Protein 3VAY (pdb70)

Organism: Pseudomonas syringae pv. tomato (strain ATCC BAA-871 / DC3000) (NCBI:txid223283)

Nearest PDB structures (foldseek):
  3vay-assembly1_B  TM=1.003E+00  e=5.900E-43  Pseudomonas syringae pv. tomato str. DC3000
  3qnm-assembly1_A  TM=7.012E-01  e=3.870E-14  Bacteroides thetaiotaomicron
  1x42-assembly1_A  TM=7.140E-01  e=3.852E-13  Pyrococcus horikoshii OT3
  3u26-assembly1_A  TM=7.012E-01  e=2.565E-12  Pyrococcus horikoshii
  2om6-assembly1_B  TM=6.798E-01  e=8.130E-13  Pyrococcus horikoshii OT3

Foldseek 3Di:
DAAEEEEEPDPQFFDQPPLLVQLVVQLVVVCVPPPVLLPDDDPVQLVVLLVVVCVVPVLCLLAVLVSQLVSQLCSSVVSPDDNVVSNVSSVVSSVSSLVSSQPTDGPPLPPVLLVVCLVRHAYEYFYSDDHDCVPPPNVVSHPYYDYSNVVSHAPLAQVSVVVVCVSSVHQQCNYEYEYADCGRFQVSSVVNVHQYEHACLPPDDDDDPDDRLYYDNGSNCVVVSVVVSD/DAAEEEEEDDPFFFPQPVLLVQLVVQLVVCCVPVVVLLPDDDPVQLVVLLVVVCVVPVLCLLAVLVSQLVSQLVSSVVSPDDNVVSNVSSVVSSVSSLVRSQPTDGPPLPPVQLVVPLVGHAYEYFYSDDHDLVSPPGPVSHPYYHYSNVVSHAPLALVSVVVVCVSSVHQQDNYEYEEADCGRFQVSSVVNPHQYEHACLVPDDDDDPDDRLYYDNGSNCVVVSVVVVD

B-factor: mean 29.89, std 11.87, range [9.06, 69.1]

Sequence (460 aa):
MIKLVTFDLDDTLWDTAPAIVGAEAALRDWLAEQAPKLGPVPVEHLWEIRSRLLDEDPSFKHRISALRRRVLFHALEDAGYDSDEAQQLADESFEVFLHGRHQVQIFPEVQPTLEILAKTFTLGVITNGNADVRRLGLADYFAFALCAEDLGIGKPDPAPFLEALRRAKVDASAAVHVGDHPSDDIAGAQQAGMRAIWYNPQGKAWDADRLPDAEIHNLSQLPEVLARWAMIKLVTFDLDDTLWDTAPAIVGAEAALRDWLAEQAPKLGPVPVEHLWEIRSRLLDEDPSFKHRISALRRRVLFHALEDAGYDSDEAQQLADESFEVFLHGRHQVQIFPEVQPTLEILAKTFTLGVITNGNADVRRLGLADYFAFALCAEDLGIGKPDPAPFLEALRRAKVDASAAVHVGDHPSDDIAGAQQAGMRAIWYNPQGKAWDADRLPDAEIHNLSQLPEVLARWA

InterPro domains:
  IPR006439 HAD hydrolase, subfamily IA [PR00413] (2-13)
  IPR006439 HAD hydrolase, subfamily IA [PR00413] (142-158)
  IPR006439 HAD hydrolase, subfamily IA [PR00413] (188-201)
  IPR006439 HAD hydrolase, subfamily IA [TIGR01509] (83-199)
  IPR006439 HAD hydrolase, subfamily IA [TIGR01549] (90-193)
  IPR023214 HAD superfamily [G3DSA:3.40.50.1000] (5-221)
  IPR036412 HAD-like superfamily [SSF56784] (1-226)
  IPR051400 HAD-like hydrolase superfamily enzymes [PTHR46470] (2-229)

Secondary structure (DSSP, 8-state):
---EEEE--BTTTB-SHHHHHHHHHHHHHHHHHH-TTT-S--HHHHHHHHHHHHHH-GGGGG-HHHHHHHHHHHHHHTTT--HHHHHHHHHHHHHHHHHHHT---B-TTHHHHHHHHHTTSEEEEEESS---GGGSTTGGG-SEEEEHHHHT--TTSHHHHHHHHHHHT--GGGEEEEES-IIIIIIHHHHTT-EEEEE-TT-PPP-SSSPPSEEESSGGGHHHHHHTT-/---EEEE--BTTTB-SHHHHHHHHHHHHHHHHHH-TTT-S--HHHHHHHHHHHHHH-GGGGG-HHHHHHHHHHHHHHTTT--HHHHHHHHHHHHHHHHHHHT---B-TTHHHHHHHHHTTSEEEEEESS---GGGTTTGGG-SEEEEHHHHT--TTSHHHHHHHHHHHT--GGGEEEEES-IIIIIIHHHHTT-EEEEE-TT-PPP-SSSPPSEEESSGGGHHHHHHTT-

Structure (mmCIF, N/CA/C/O backbone):
data_3VAY
#
_entry.id   3VAY
#
_cell.length_a   44.325
_cell.length_b   92.274
_cell.length_c   70.191
_cell.angle_alpha   90.00
_cell.angle_beta   108.13
_cell.angle_gamma   90.00
#
_symmetry.space_group_name_H-M   'P 1 21 1'
#
loop_
_entity.id
_entity.type
_entity.pdbx_description
1 polymer 'HAD-superfamily hydrolase'
2 non-polymer 'MAGNESIUM ION'
3 non-polymer 'IODIDE ION'
4 water water
#
loop_
_atom_site.group_PDB
_atom_site.id
_atom_site.type_symbol
_atom_site.label_atom_id
_atom_site.label_alt_id
_atom_site.label_comp_id
_atom_site.label_asym_id
_atom_site.label_entity_id
_atom_site.label_seq_id
_atom_site.pdbx_PDB_ins_code
_atom_site.Cartn_x
_atom_site.Cartn_y
_atom_site.Cartn_z
_atom_site.occupancy
_atom_site.B_iso_or_equiv
_atom_site.auth_seq_id
_atom_site.auth_comp_id
_atom_site.auth_asym_id
_atom_site.auth_atom_id
_atom_site.pdbx_PDB_model_num
ATOM 1 N N . MET A 1 1 ? 27.718 38.721 -10.300 1.00 38.49 1 MET A N 1
ATOM 2 C CA . MET A 1 1 ? 29.162 38.724 -10.527 1.00 32.56 1 MET A CA 1
ATOM 3 C C . MET A 1 1 ? 29.945 39.161 -9.290 1.00 23.09 1 MET A C 1
ATOM 4 O O . MET A 1 1 ? 29.410 39.829 -8.421 1.00 25.32 1 MET A O 1
ATOM 9 N N . ILE A 1 2 ? 31.218 38.782 -9.216 1.00 19.59 2 ILE A N 1
ATOM 10 C CA . ILE A 1 2 ? 31.926 38.851 -7.943 1.00 22.84 2 ILE A CA 1
ATOM 11 C C . ILE A 1 2 ? 32.563 40.198 -7.659 1.00 17.37 2 ILE A C 1
ATOM 12 O O . ILE A 1 2 ? 33.449 40.632 -8.382 1.00 19.96 2 ILE A O 1
ATOM 17 N N . LYS A 1 3 ? 32.114 40.838 -6.588 1.00 19.85 3 LYS A N 1
ATOM 18 C CA . LYS A 1 3 ? 32.606 42.160 -6.229 1.00 20.88 3 LYS A CA 1
ATOM 19 C C . LYS A 1 3 ? 33.474 42.162 -4.969 1.00 19.39 3 LYS A C 1
ATOM 20 O O . LYS A 1 3 ? 34.349 43.020 -4.817 1.00 18.98 3 LYS A O 1
ATOM 26 N N . LEU A 1 4 ? 33.222 41.213 -4.069 1.00 16.68 4 LEU A N 1
ATOM 27 C CA . LEU A 1 4 ? 33.842 41.215 -2.739 1.00 14.02 4 LEU A CA 1
ATOM 28 C C . LEU A 1 4 ? 34.492 39.868 -2.407 1.00 16.89 4 LEU A C 1
ATOM 29 O O . LEU A 1 4 ? 33.864 38.812 -2.562 1.00 14.78 4 LEU A O 1
ATOM 34 N N . VAL A 1 5 ? 35.744 39.902 -1.955 1.00 13.36 5 VAL A N 1
ATOM 35 C CA . VAL A 1 5 ? 36.382 38.690 -1.433 1.00 14.13 5 VAL A CA 1
ATOM 36 C C . VAL A 1 5 ? 36.831 38.952 -0.000 1.00 16.55 5 VAL A C 1
ATOM 37 O O . VAL A 1 5 ? 37.576 39.911 0.261 1.00 14.63 5 VAL A O 1
ATOM 41 N N . THR A 1 6 ? 36.375 38.120 0.926 1.00 14.02 6 THR A N 1
ATOM 42 C CA . THR A 1 6 ? 36.760 38.259 2.330 1.00 16.79 6 THR A CA 1
ATOM 43 C C . THR A 1 6 ? 37.653 37.091 2.762 1.00 16.83 6 THR A C 1
ATOM 44 O O . THR A 1 6 ? 37.589 36.002 2.183 1.00 14.86 6 THR A O 1
ATOM 48 N N . PHE A 1 7 ? 38.509 37.311 3.752 1.00 12.62 7 PHE A N 1
ATOM 49 C CA . PHE A 1 7 ? 39.470 36.278 4.118 1.00 16.73 7 PHE A CA 1
ATOM 50 C C . PHE A 1 7 ? 39.697 36.126 5.617 1.00 14.68 7 PHE A C 1
ATOM 51 O O . PHE A 1 7 ? 39.873 37.109 6.336 1.00 16.17 7 PHE A O 1
ATOM 59 N N . ASP A 1 8 ? 39.702 34.878 6.073 1.00 13.72 8 ASP A N 1
ATOM 60 C CA . ASP A 1 8 ? 40.060 34.564 7.446 1.00 13.97 8 ASP A CA 1
ATOM 61 C C . ASP A 1 8 ? 41.570 34.693 7.572 1.00 15.22 8 ASP A C 1
ATOM 62 O O . ASP A 1 8 ? 42.293 34.564 6.584 1.00 15.73 8 ASP A O 1
ATOM 67 N N . LEU A 1 9 ? 42.049 34.953 8.782 1.00 16.70 9 LEU A N 1
ATOM 68 C CA . LEU A 1 9 ? 43.488 35.183 8.992 1.00 15.28 9 LEU A CA 1
ATOM 69 C C . LEU A 1 9 ? 44.246 33.920 9.449 1.00 16.75 9 LEU A C 1
ATOM 70 O O . LEU A 1 9 ? 45.013 33.350 8.683 1.00 18.00 9 LEU A O 1
ATOM 75 N N . ASP A 1 10 ? 43.983 33.429 10.648 1.00 16.39 10 ASP A N 1
ATOM 76 C CA . ASP A 1 10 ? 44.754 32.361 11.237 1.00 20.29 10 ASP A CA 1
ATOM 77 C C . ASP A 1 10 ? 44.599 31.081 10.459 1.00 19.08 10 ASP A C 1
ATOM 78 O O . ASP A 1 10 ? 43.537 30.653 10.237 1.00 19.72 10 ASP A O 1
ATOM 83 N N . ASP A 1 11 ? 45.708 30.542 10.012 1.00 17.38 11 ASP A N 1
ATOM 84 C CA . ASP A 1 11 ? 45.770 29.358 9.194 1.00 15.90 11 ASP A CA 1
ATOM 85 C C . ASP A 1 11 ? 45.207 29.529 7.784 1.00 17.27 11 ASP A C 1
ATOM 86 O O . ASP A 1 11 ? 45.024 28.600 7.116 1.00 15.84 11 ASP A O 1
ATOM 91 N N . THR A 1 12 ? 44.954 30.741 7.344 1.00 14.99 12 THR A N 1
ATOM 92 C CA . THR A 1 12 ? 44.793 30.947 5.906 1.00 14.29 12 THR A CA 1
ATOM 93 C C . THR A 1 12 ? 45.838 31.905 5.310 1.00 14.01 12 THR A C 1
ATOM 94 O O . THR A 1 12 ? 46.355 31.630 4.238 1.00 16.34 12 THR A O 1
ATOM 98 N N . LEU A 1 13 ? 46.230 32.941 6.050 1.00 13.56 13 LEU A N 1
ATOM 99 C CA . LEU A 1 13 ? 47.278 33.852 5.590 1.00 15.78 13 LEU A CA 1
ATOM 100 C C . LEU A 1 13 ? 48.645 33.558 6.259 1.00 18.67 13 LEU A C 1
ATOM 101 O O . LEU A 1 13 ? 49.670 34.084 5.837 1.00 18.73 13 LEU A O 1
ATOM 106 N N . TRP A 1 14 ? 48.635 32.740 7.305 1.00 14.92 14 TRP A N 1
ATOM 107 C CA . TRP A 1 14 ? 49.862 32.302 7.976 1.00 21.34 14 TRP A CA 1
ATOM 108 C C . TRP A 1 14 ? 49.530 31.133 8.900 1.00 22.45 14 TRP A C 1
ATOM 109 O O . TRP A 1 14 ? 48.350 30.891 9.204 1.00 19.71 14 TRP A O 1
ATOM 120 N N . ASP A 1 15 ? 50.563 30.409 9.340 1.00 17.37 15 ASP A N 1
ATOM 121 C CA . ASP A 1 15 ? 50.396 29.336 10.318 1.00 22.86 15 ASP A CA 1
ATOM 122 C C . ASP A 1 15 ? 49.996 29.925 11.670 1.00 22.67 15 ASP A C 1
ATOM 123 O O . ASP A 1 15 ? 50.657 30.830 12.166 1.00 27.43 15 ASP A O 1
ATOM 128 N N . THR A 1 16 ? 48.947 29.405 12.291 1.00 24.13 16 THR A N 1
ATOM 129 C CA . THR A 1 16 ? 48.497 29.978 13.568 1.00 27.83 16 THR A CA 1
ATOM 130 C C . THR A 1 16 ? 49.491 29.745 14.705 1.00 25.44 16 THR A C 1
ATOM 131 O O . THR A 1 16 ? 49.828 30.665 15.451 1.00 25.52 16 THR A O 1
ATOM 135 N N . ALA A 1 17 ? 49.958 28.509 14.826 1.00 20.98 17 ALA A N 1
ATOM 136 C CA . ALA A 1 17 ? 50.655 28.047 16.039 1.00 26.62 17 ALA A CA 1
ATOM 137 C C . ALA A 1 17 ? 51.903 28.818 16.506 1.00 28.67 17 ALA A C 1
ATOM 138 O O . ALA A 1 17 ? 51.987 29.170 17.678 1.00 31.87 17 ALA A O 1
ATOM 140 N N . PRO A 1 18 ? 52.877 29.069 15.610 1.00 28.72 18 PRO A N 1
ATOM 141 C CA . PRO A 1 18 ? 54.160 29.583 16.113 1.00 32.26 18 PRO A CA 1
ATOM 142 C C . PRO A 1 18 ? 54.090 30.947 16.807 1.00 31.36 18 PRO A C 1
ATOM 143 O O . PRO A 1 18 ? 54.671 31.090 17.884 1.00 28.41 18 PRO A O 1
ATOM 147 N N . ALA A 1 19 ? 53.403 31.922 16.216 1.00 27.91 19 ALA A N 1
ATOM 148 C CA . ALA A 1 19 ? 53.358 33.257 16.807 1.00 31.94 19 ALA A CA 1
ATOM 149 C C . ALA A 1 19 ? 52.653 33.257 18.156 1.00 31.60 19 ALA A C 1
ATOM 150 O O . ALA A 1 19 ? 52.989 34.046 19.035 1.00 32.31 19 ALA A O 1
ATOM 152 N N . ILE A 1 20 ? 51.673 32.376 18.319 1.00 28.55 20 ILE A N 1
ATOM 153 C CA . ILE A 1 20 ? 50.913 32.321 19.559 1.00 27.12 20 ILE A CA 1
ATOM 154 C C . ILE A 1 20 ? 51.721 31.619 20.652 1.00 33.30 20 ILE A C 1
ATOM 155 O O . ILE A 1 20 ? 51.703 32.034 21.811 1.00 35.61 20 ILE A O 1
ATOM 160 N N . VAL A 1 21 ? 52.434 30.562 20.280 1.00 30.09 21 VAL A N 1
ATOM 161 C CA . VAL A 1 21 ? 53.352 29.908 21.205 1.00 31.80 21 VAL A CA 1
ATOM 162 C C . VAL A 1 21 ? 54.393 30.894 21.719 1.00 30.62 21 VAL A C 1
ATOM 163 O O . VAL A 1 21 ? 54.628 30.992 22.923 1.00 34.89 21 VAL A O 1
ATOM 167 N N . GLY A 1 22 ? 55.012 31.629 20.804 1.00 29.20 22 GLY A N 1
ATOM 168 C CA . GLY A 1 22 ? 55.972 32.649 21.180 1.00 35.78 22 GLY A CA 1
ATOM 169 C C . GLY A 1 22 ? 55.358 33.698 22.089 1.00 37.39 22 GLY A C 1
ATOM 170 O O . GLY A 1 22 ? 55.983 34.146 23.052 1.00 34.38 22 GLY A O 1
ATOM 171 N N . ALA A 1 23 ? 54.126 34.090 21.783 1.00 29.88 23 ALA A N 1
ATOM 172 C CA . ALA A 1 23 ? 53.410 35.064 22.598 1.00 33.75 23 ALA A CA 1
ATOM 173 C C . ALA A 1 23 ? 53.189 34.555 24.027 1.00 32.75 23 ALA A C 1
ATOM 174 O O . ALA A 1 23 ? 53.407 35.282 24.998 1.00 31.80 23 ALA A O 1
ATOM 176 N N . GLU A 1 24 ? 52.744 33.309 24.149 1.00 31.23 24 GLU A N 1
ATOM 177 C CA . GLU A 1 24 ? 52.523 32.722 25.456 1.00 33.47 24 GLU A CA 1
ATOM 178 C C . GLU A 1 24 ? 53.825 32.724 26.261 1.00 34.60 24 GLU A C 1
ATOM 179 O O . GLU A 1 24 ? 53.826 33.054 27.445 1.00 30.68 24 GLU A O 1
ATOM 185 N N . ALA A 1 25 ? 54.927 32.384 25.601 1.00 33.69 25 ALA A N 1
ATOM 186 C CA . ALA A 1 25 ? 56.234 32.312 26.257 1.00 39.67 25 ALA A CA 1
ATOM 187 C C . ALA A 1 25 ? 56.714 33.691 26.691 1.00 39.73 25 ALA A C 1
ATOM 188 O O . ALA A 1 25 ? 57.262 33.845 27.780 1.00 40.29 25 ALA A O 1
ATOM 190 N N . ALA A 1 26 ? 56.511 34.685 25.831 1.00 33.35 26 ALA A N 1
ATOM 191 C CA . ALA A 1 26 ? 56.858 36.066 26.144 1.00 38.26 26 ALA A CA 1
ATOM 192 C C . ALA A 1 26 ? 55.993 36.567 27.295 1.00 38.58 26 ALA A C 1
ATOM 193 O O . ALA A 1 26 ? 56.453 37.322 28.154 1.00 40.51 26 ALA A O 1
ATOM 195 N N . LEU A 1 27 ? 54.741 36.127 27.312 1.00 33.16 27 LEU A N 1
ATOM 196 C CA . LEU A 1 27 ? 53.821 36.507 28.363 1.00 37.50 27 LEU A CA 1
ATOM 197 C C . LEU A 1 27 ? 54.287 35.845 29.646 1.00 37.67 27 LEU A C 1
ATOM 198 O O . LEU A 1 27 ? 54.327 36.476 30.699 1.00 35.98 27 LEU A O 1
ATOM 203 N N . ARG A 1 28 ? 54.636 34.567 29.549 1.00 35.94 28 ARG A N 1
ATOM 204 C CA . ARG A 1 28 ? 55.169 33.837 30.692 1.00 38.28 28 ARG A CA 1
ATOM 205 C C . ARG A 1 28 ? 56.409 34.532 31.257 1.00 42.99 28 ARG A C 1
ATOM 206 O O . ARG A 1 28 ? 56.507 34.752 32.467 1.00 45.06 28 ARG A O 1
ATOM 214 N N . ASP A 1 29 ? 57.338 34.904 30.378 1.00 42.35 29 ASP A N 1
ATOM 215 C CA . ASP A 1 29 ? 58.610 35.495 30.803 1.00 43.82 29 ASP A CA 1
ATOM 216 C C . ASP A 1 29 ? 58.463 36.875 31.472 1.00 45.82 29 ASP A C 1
ATOM 217 O O . ASP A 1 29 ? 59.066 37.136 32.517 1.00 44.39 29 ASP A O 1
ATOM 222 N N . TRP A 1 30 ? 57.666 37.751 30.870 1.00 38.82 30 TRP A N 1
ATOM 223 C CA . TRP A 1 30 ? 57.454 39.098 31.392 1.00 40.59 30 TRP A CA 1
ATOM 224 C C . TRP A 1 30 ? 56.791 39.090 32.770 1.00 43.55 30 TRP A C 1
ATOM 225 O O . TRP A 1 30 ? 57.016 39.990 33.574 1.00 43.78 30 TRP A O 1
ATOM 236 N N . LEU A 1 31 ? 55.971 38.079 33.040 1.00 42.70 31 LEU A N 1
ATOM 237 C CA . LEU A 1 31 ? 55.285 37.977 34.329 1.00 44.67 31 LEU A CA 1
ATOM 238 C C . LEU A 1 31 ? 56.185 37.456 35.452 1.00 47.33 31 LEU A C 1
ATOM 239 O O . LEU A 1 31 ? 55.953 37.748 36.626 1.00 44.74 31 LEU A O 1
ATOM 244 N N . ALA A 1 32 ? 57.198 36.672 35.093 1.00 46.02 32 ALA A N 1
ATOM 245 C CA . ALA A 1 32 ? 58.168 36.194 36.075 1.00 49.73 32 ALA A CA 1
ATOM 246 C C . ALA A 1 32 ? 59.109 37.335 36.436 1.00 48.72 32 ALA A C 1
ATOM 247 O O . ALA A 1 32 ? 59.815 37.294 37.444 1.00 53.62 32 ALA A O 1
ATOM 249 N N . GLU A 1 33 ? 59.094 38.366 35.604 1.00 49.52 33 GLU A N 1
ATOM 250 C CA . GLU A 1 33 ? 59.940 39.531 35.803 1.00 52.32 33 GLU A CA 1
ATOM 251 C C . GLU A 1 33 ? 59.238 40.604 36.621 1.00 50.16 33 GLU A C 1
ATOM 252 O O . GLU A 1 33 ? 59.731 41.024 37.670 1.00 53.16 33 GLU A O 1
ATOM 258 N N . GLN A 1 34 ? 58.083 41.041 36.137 1.00 45.68 34 GLN A N 1
ATOM 259 C CA . GLN A 1 34 ? 57.397 42.186 36.717 1.00 48.64 34 GLN A CA 1
ATOM 260 C C . GLN A 1 34 ? 56.356 41.780 37.752 1.00 46.98 34 GLN A C 1
ATOM 261 O O . GLN A 1 34 ? 55.880 42.618 38.511 1.00 49.46 34 GLN A O 1
ATOM 267 N N . ALA A 1 35 ? 55.996 40.499 37.777 1.00 47.35 35 ALA A N 1
ATOM 268 C CA . ALA A 1 35 ? 55.002 40.015 38.731 1.00 47.74 35 ALA A CA 1
ATOM 269 C C . ALA A 1 35 ? 55.457 38.749 39.462 1.00 50.18 35 ALA A C 1
ATOM 270 O O . ALA A 1 35 ? 54.807 37.709 39.374 1.00 47.92 35 ALA A O 1
ATOM 272 N N . PRO A 1 36 ? 56.571 38.842 40.206 1.00 51.11 36 PRO A N 1
ATOM 273 C CA . PRO A 1 36 ? 57.158 37.670 40.866 1.00 49.68 36 PRO A CA 1
ATOM 274 C C . PRO A 1 36 ? 56.247 36.970 41.876 1.00 50.91 36 PRO A C 1
ATOM 275 O O . PRO A 1 36 ? 56.513 35.815 42.203 1.00 53.81 36 PRO A O 1
ATOM 279 N N . LYS A 1 37 ? 55.198 37.632 42.354 1.00 49.52 37 LYS A N 1
ATOM 280 C CA . LYS A 1 37 ? 54.326 37.023 43.361 1.00 48.89 37 LYS A CA 1
ATOM 281 C C . LYS A 1 37 ? 53.349 36.011 42.763 1.00 50.85 37 LYS A C 1
ATOM 282 O O . LYS A 1 37 ? 52.822 35.141 43.468 1.00 47.78 37 LYS A O 1
ATOM 284 N N . LEU A 1 38 ? 53.096 36.127 41.464 1.00 51.38 38 LEU A N 1
ATOM 285 C CA . LEU A 1 38 ? 52.210 35.183 40.796 1.00 47.28 38 LEU A CA 1
ATOM 286 C C . LEU A 1 38 ? 52.856 33.801 40.710 1.00 48.07 38 LEU A C 1
ATOM 287 O O . LEU A 1 38 ? 52.256 32.794 41.103 1.00 47.11 38 LEU A O 1
ATOM 292 N N . GLY A 1 39 ? 54.080 33.760 40.190 1.00 43.60 39 GLY A N 1
ATOM 293 C CA . GLY A 1 39 ? 54.835 32.523 40.118 1.00 44.94 39 GLY A CA 1
ATOM 294 C C . GLY A 1 39 ? 54.315 31.575 39.056 1.00 45.81 39 GLY A C 1
ATOM 295 O O . GLY A 1 39 ? 53.289 31.849 38.431 1.00 48.11 39 GLY A O 1
ATOM 296 N N . PRO A 1 40 ? 55.022 30.450 38.849 1.00 44.54 40 PRO A N 1
ATOM 297 C CA . PRO A 1 40 ? 54.669 29.444 37.840 1.00 43.74 40 PRO A CA 1
ATOM 298 C C . PRO A 1 40 ? 53.234 28.958 38.011 1.00 44.24 40 PRO A C 1
ATOM 299 O O . PRO A 1 40 ? 52.911 28.239 38.963 1.00 38.96 40 PRO A O 1
ATOM 303 N N . VAL A 1 41 ? 52.377 29.360 37.082 1.00 45.94 41 VAL A N 1
ATOM 304 C CA . VAL A 1 41 ? 50.969 29.004 37.152 1.00 45.17 41 VAL A CA 1
ATOM 305 C C . VAL A 1 41 ? 50.596 27.972 36.090 1.00 44.75 41 VAL A C 1
ATOM 306 O O . VAL A 1 41 ? 50.801 28.192 34.893 1.00 44.07 41 VAL A O 1
ATOM 310 N N . PRO A 1 42 ? 50.060 26.833 36.535 1.00 38.24 42 PRO A N 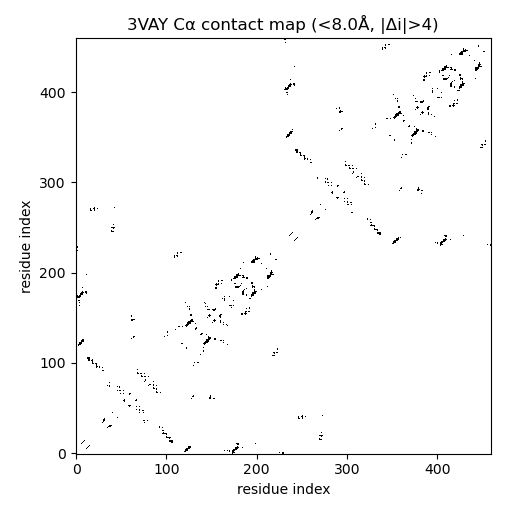1
ATOM 311 C CA . PRO A 1 42 ? 49.611 25.783 35.622 1.00 41.50 42 PRO A CA 1
ATOM 312 C C . PRO A 1 42 ? 48.520 26.266 34.670 1.00 40.98 42 PRO A C 1
ATOM 313 O O . PRO A 1 42 ? 47.593 26.977 35.071 1.00 35.12 42 PRO A O 1
ATOM 317 N N . VAL A 1 43 ? 48.666 25.891 33.404 1.00 38.49 43 VAL A N 1
ATOM 318 C CA . VAL A 1 43 ? 47.665 26.152 32.380 1.00 41.07 43 VAL A CA 1
ATOM 319 C C . VAL A 1 43 ? 46.283 25.832 32.926 1.00 36.16 43 VAL A C 1
ATOM 320 O O . VAL A 1 43 ? 45.283 26.499 32.622 1.00 33.50 43 VAL A O 1
ATOM 324 N N . GLU A 1 44 ? 46.222 24.829 33.749 1.00 38.15 44 GLU A N 1
ATOM 325 C CA . GLU A 1 44 ? 44.973 24.399 34.328 1.00 37.10 44 GLU A CA 1
ATOM 326 C C . GLU A 1 44 ? 44.318 25.463 35.200 1.00 37.85 44 GLU A C 1
ATOM 327 O O . GLU A 1 44 ? 43.141 25.558 35.265 1.00 36.60 44 GLU A O 1
ATOM 333 N N . HIS A 1 45 ? 45.131 26.277 35.836 1.00 37.58 45 HIS A N 1
ATOM 334 C CA . HIS A 1 45 ? 44.701 27.302 36.741 1.00 35.60 45 HIS A CA 1
ATOM 335 C C . HIS A 1 45 ? 44.137 28.522 36.024 1.00 38.09 45 HIS A C 1
ATOM 336 O O . HIS A 1 45 ? 43.286 29.197 36.532 1.00 35.00 45 HIS A O 1
ATOM 343 N N . LEU A 1 46 ? 44.592 28.777 34.815 1.00 36.99 46 LEU A N 1
ATOM 344 C CA . LEU A 1 46 ? 44.011 29.873 34.051 1.00 39.58 46 LEU A CA 1
ATOM 345 C C . LEU A 1 46 ? 42.656 29.447 33.494 1.00 35.01 46 LEU A C 1
ATOM 346 O O . LEU A 1 46 ? 41.728 30.252 33.389 1.00 34.23 46 LEU A O 1
ATOM 351 N N . TRP A 1 47 ? 42.542 28.182 33.135 1.00 36.17 47 TRP A N 1
ATOM 352 C CA . TRP A 1 47 ? 41.326 27.627 32.560 1.00 37.46 47 TRP A CA 1
ATOM 353 C C . TRP A 1 47 ? 40.179 27.744 33.552 1.00 38.25 47 TRP A C 1
ATOM 354 O O . TRP A 1 47 ? 39.083 28.098 33.193 1.00 37.28 47 TRP A O 1
ATOM 365 N N . GLU A 1 48 ? 40.448 27.502 34.822 1.00 38.68 48 GLU A N 1
ATOM 366 C CA . GLU A 1 48 ? 39.407 27.637 35.833 1.00 39.65 48 GLU A CA 1
ATOM 367 C C . GLU A 1 48 ? 38.871 29.043 35.959 1.00 35.22 48 GLU A C 1
ATOM 368 O O . GLU A 1 48 ? 37.720 29.234 36.099 1.00 35.83 48 GLU A O 1
ATOM 374 N N . ILE A 1 49 ? 39.739 30.025 35.891 1.00 36.57 49 ILE A N 1
ATOM 375 C CA . ILE A 1 49 ? 39.338 31.426 35.962 1.00 35.88 49 ILE A CA 1
ATOM 376 C C . ILE A 1 49 ? 38.593 31.803 34.690 1.00 35.68 49 ILE A C 1
ATOM 377 O O . ILE A 1 49 ? 37.537 32.441 34.725 1.00 36.50 49 ILE A O 1
ATOM 382 N N . ARG A 1 50 ? 39.163 31.401 33.562 1.00 34.24 50 ARG A N 1
ATOM 383 C CA . ARG A 1 50 ? 38.528 31.608 32.273 1.00 36.20 50 ARG A CA 1
ATOM 384 C C . ARG A 1 50 ? 37.115 31.025 32.279 1.00 35.61 50 ARG A C 1
ATOM 385 O O . ARG A 1 50 ? 36.164 31.681 31.858 1.00 31.29 50 ARG A O 1
ATOM 393 N N . SER A 1 51 ? 36.993 29.793 32.769 1.00 34.48 51 SER A N 1
ATOM 394 C CA . SER A 1 51 ? 35.710 29.087 32.780 1.00 37.94 51 SER A CA 1
ATOM 395 C C . SER A 1 51 ? 34.706 29.794 33.671 1.00 38.12 51 SER A C 1
ATOM 396 O O . SER A 1 51 ? 33.499 29.736 33.433 1.00 36.89 51 SER A O 1
ATOM 399 N N . ARG A 1 52 ? 35.225 30.456 34.700 1.00 37.89 52 ARG A N 1
ATOM 400 C CA . ARG A 1 52 ? 34.405 31.177 35.662 1.00 40.38 52 ARG A CA 1
ATOM 401 C C . ARG A 1 52 ? 33.807 32.406 34.998 1.00 41.84 52 ARG A C 1
ATOM 402 O O . ARG A 1 52 ? 32.597 32.643 35.076 1.00 44.08 52 ARG A O 1
ATOM 410 N N . LEU A 1 53 ? 34.664 33.182 34.340 1.00 37.24 53 LEU A N 1
ATOM 411 C CA . LEU A 1 53 ? 34.242 34.393 33.649 1.00 39.31 53 LEU A CA 1
ATOM 412 C C . LEU A 1 53 ? 33.252 34.089 32.522 1.00 41.10 53 LEU A C 1
ATOM 413 O O . LEU A 1 53 ? 32.304 34.841 32.301 1.00 43.51 53 LEU A O 1
ATOM 418 N N . LEU A 1 54 ? 33.479 32.988 31.811 1.00 38.08 54 LEU A N 1
ATOM 419 C CA . LEU A 1 54 ? 32.578 32.571 30.743 1.00 41.30 54 LEU A CA 1
ATOM 420 C C . LEU A 1 54 ? 31.225 32.120 31.300 1.00 44.13 54 LEU A C 1
ATOM 421 O O . LEU A 1 54 ? 30.226 32.090 30.581 1.00 44.21 54 LEU A O 1
ATOM 426 N N . ASP A 1 55 ? 31.199 31.777 32.586 1.00 46.46 55 ASP A N 1
ATOM 427 C CA . ASP A 1 55 ? 29.949 31.433 33.268 1.00 47.25 55 ASP A CA 1
ATOM 428 C C . ASP A 1 55 ? 29.095 32.653 33.595 1.00 47.20 55 ASP A C 1
ATOM 429 O O . ASP A 1 55 ? 27.901 32.674 33.310 1.00 53.51 55 ASP A O 1
ATOM 434 N N . GLU A 1 56 ? 29.702 33.666 34.201 1.00 46.38 56 GLU A N 1
ATOM 435 C CA . GLU A 1 56 ? 28.967 34.865 34.572 1.00 50.53 56 GLU A CA 1
ATOM 436 C C . GLU A 1 56 ? 28.563 35.653 33.333 1.00 52.37 56 GLU A C 1
ATOM 437 O O . GLU A 1 56 ? 27.534 36.331 33.327 1.00 51.18 56 GLU A O 1
ATOM 443 N N . ASP A 1 57 ? 29.382 35.559 32.286 1.00 49.66 57 ASP A N 1
ATOM 444 C CA . ASP A 1 57 ? 29.141 36.301 31.053 1.00 48.03 57 ASP A CA 1
ATOM 445 C C . ASP A 1 57 ? 29.596 35.529 29.807 1.00 47.92 57 ASP A C 1
ATOM 446 O O . ASP A 1 57 ? 30.712 35.731 29.318 1.00 44.94 57 ASP A O 1
ATOM 451 N N . PRO A 1 58 ? 28.728 34.641 29.294 1.00 44.55 58 PRO A N 1
ATOM 452 C CA . PRO A 1 58 ? 29.013 33.788 28.130 1.00 42.42 58 PRO A CA 1
ATOM 453 C C . PRO A 1 58 ? 29.453 34.548 26.881 1.00 44.78 58 PRO A C 1
ATOM 454 O O . PRO A 1 58 ? 30.114 33.963 26.030 1.00 44.87 58 PRO A O 1
ATOM 458 N N . SER A 1 59 ? 29.091 35.820 26.765 1.00 44.83 59 SER A N 1
ATOM 459 C CA . SER A 1 59 ? 29.472 36.595 25.596 1.00 43.19 59 SER A CA 1
ATOM 460 C C . SER A 1 59 ? 30.959 36.954 25.633 1.00 43.00 59 SER A C 1
ATOM 461 O O . SER A 1 59 ? 31.480 37.584 24.714 1.00 39.48 59 SER A O 1
ATOM 464 N N . PHE A 1 60 ? 31.642 36.557 26.700 1.00 42.99 60 PHE A N 1
ATOM 465 C CA . PHE A 1 60 ? 33.079 36.789 26.800 1.00 40.88 60 PHE A CA 1
ATOM 466 C C . PHE A 1 60 ? 33.834 36.030 25.709 1.00 35.54 60 PHE A C 1
ATOM 467 O O . PHE A 1 60 ? 34.949 36.393 25.348 1.00 33.42 60 PHE A O 1
ATOM 475 N N . LYS A 1 61 ? 33.217 34.980 25.179 1.00 34.95 61 LYS A N 1
ATOM 476 C CA . LYS A 1 61 ? 33.864 34.157 24.161 1.00 34.47 61 LYS A CA 1
ATOM 477 C C . LYS A 1 61 ? 34.140 34.961 22.894 1.00 34.49 61 LYS A C 1
ATOM 478 O O . LYS A 1 61 ? 35.009 34.600 22.104 1.00 32.96 61 LYS A O 1
AT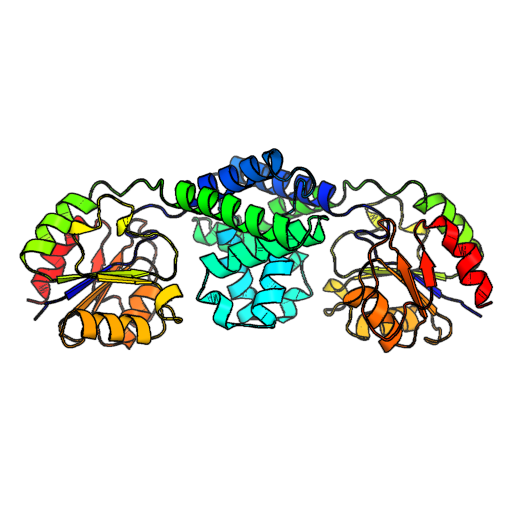OM 484 N N . HIS A 1 62 ? 33.400 36.051 22.711 1.00 32.33 62 HIS A N 1
ATOM 485 C CA . HIS A 1 62 ? 33.547 36.892 21.528 1.00 34.86 62 HIS A CA 1
ATOM 486 C C . HIS A 1 62 ? 34.492 38.070 21.769 1.00 31.01 62 HIS A C 1
ATOM 487 O O . HIS A 1 62 ? 34.685 38.900 20.881 1.00 31.62 62 HIS A O 1
ATOM 494 N N . ARG A 1 63 ? 35.081 38.116 22.965 1.00 30.25 63 ARG A N 1
ATOM 495 C CA . ARG A 1 63 ? 35.957 39.207 23.385 1.00 30.60 63 ARG A CA 1
ATOM 496 C C . ARG A 1 63 ? 37.273 38.633 23.895 1.00 31.02 63 ARG A C 1
ATOM 497 O O . ARG A 1 63 ? 37.613 38.793 25.068 1.00 28.24 63 ARG A O 1
ATOM 505 N N . ILE A 1 64 ? 38.017 37.981 23.009 1.00 29.30 64 ILE A N 1
ATOM 506 C CA . ILE A 1 64 ? 39.159 37.186 23.431 1.00 30.10 64 ILE A CA 1
ATOM 507 C C . ILE A 1 64 ? 40.286 37.980 24.122 1.00 27.67 64 ILE A C 1
ATOM 508 O O . ILE A 1 64 ? 40.932 37.473 25.039 1.00 27.73 64 ILE A O 1
ATOM 513 N N . SER A 1 65 ? 40.528 39.211 23.683 1.00 25.46 65 SER A N 1
ATOM 514 C CA . SER A 1 65 ? 41.535 40.061 24.331 1.00 27.74 65 SER A CA 1
ATOM 515 C C . SER A 1 65 ? 41.066 40.521 25.707 1.00 28.55 65 SER A C 1
ATOM 516 O O . SER A 1 65 ? 41.790 40.398 26.696 1.00 26.81 65 SER A O 1
ATOM 519 N N . ALA A 1 66 ? 39.847 41.040 25.763 1.00 29.95 66 ALA A N 1
ATOM 520 C CA . ALA A 1 66 ? 39.277 41.492 27.021 1.00 31.81 66 ALA A CA 1
ATOM 521 C C . ALA A 1 66 ? 39.245 40.343 28.018 1.00 30.94 66 ALA A C 1
ATOM 522 O O . ALA A 1 66 ? 39.534 40.518 29.200 1.00 29.25 66 ALA A O 1
ATOM 524 N N . LEU A 1 67 ? 38.911 39.157 27.527 1.00 29.11 67 LEU A N 1
ATOM 525 C CA . LEU A 1 67 ? 38.821 37.985 28.381 1.00 29.30 67 LEU A CA 1
ATOM 526 C C . LEU A 1 67 ? 40.174 37.651 29.001 1.00 31.48 67 LEU A C 1
ATOM 527 O O . LEU A 1 67 ? 40.265 37.415 30.204 1.00 33.75 67 LEU A O 1
ATOM 532 N N . ARG A 1 68 ? 41.225 37.634 28.186 1.00 27.22 68 ARG A N 1
ATOM 533 C CA . ARG A 1 68 ? 42.554 37.308 28.694 1.00 30.64 68 ARG A CA 1
ATOM 534 C C . ARG A 1 68 ? 43.039 38.349 29.712 1.00 29.34 68 ARG A C 1
ATOM 535 O O . ARG A 1 68 ? 43.664 38.004 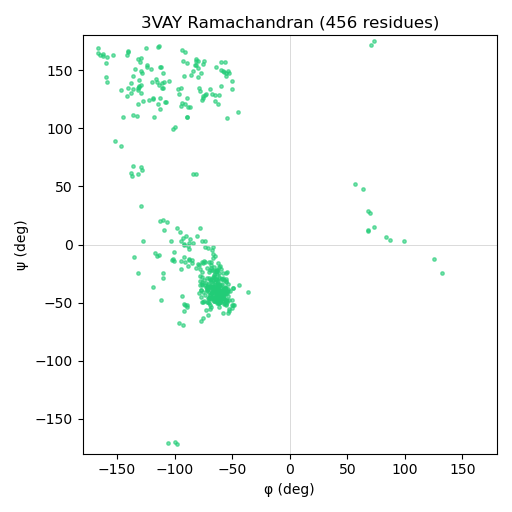30.713 1.00 30.64 68 ARG A O 1
ATOM 543 N N . ARG A 1 69 ? 42.758 39.621 29.454 1.00 33.28 69 ARG A N 1
ATOM 544 C CA . ARG A 1 69 ? 43.141 40.679 30.390 1.00 32.75 69 ARG A CA 1
ATOM 545 C C . ARG A 1 69 ? 42.462 40.488 31.744 1.00 31.89 69 ARG A C 1
ATOM 546 O O . ARG A 1 69 ? 43.070 40.697 32.790 1.00 33.89 69 ARG A O 1
ATOM 554 N N . ARG A 1 70 ? 41.199 40.089 31.719 1.00 34.19 70 ARG A N 1
ATOM 555 C CA . ARG A 1 70 ? 40.465 39.837 32.951 1.00 33.76 70 ARG A CA 1
ATOM 556 C C . ARG A 1 70 ? 41.015 38.626 33.702 1.00 36.14 70 ARG A C 1
ATOM 557 O O . ARG A 1 70 ? 41.136 38.657 34.929 1.00 36.05 70 ARG A O 1
ATOM 565 N N . VAL A 1 71 ? 41.357 37.566 32.967 1.00 31.94 71 VAL A N 1
ATOM 566 C CA . VAL A 1 71 ? 41.942 36.376 33.571 1.00 29.91 71 VAL A CA 1
ATOM 567 C C . VAL A 1 71 ? 43.288 36.694 34.211 1.00 33.80 71 VAL A C 1
ATOM 568 O O . VAL A 1 71 ? 43.587 36.238 35.310 1.00 35.54 71 VAL A O 1
ATOM 572 N N . LEU A 1 72 ? 44.109 37.456 33.502 1.00 31.37 72 LEU A N 1
ATOM 573 C CA . LEU A 1 72 ? 45.387 37.894 34.036 1.00 33.42 72 LEU A CA 1
ATOM 574 C C . LEU A 1 72 ? 45.166 38.714 35.313 1.00 37.75 72 LEU A C 1
ATOM 575 O O . LEU A 1 72 ? 45.863 38.536 36.310 1.00 38.88 72 LEU A O 1
ATOM 580 N N . PHE A 1 73 ? 44.186 39.610 35.262 1.00 36.26 73 PHE A N 1
ATOM 581 C CA . PHE A 1 73 ? 43.802 40.428 36.411 1.00 39.15 73 PHE A CA 1
ATOM 582 C C . PHE A 1 73 ? 43.524 39.585 37.655 1.00 41.32 73 PHE A C 1
ATOM 583 O O . PHE A 1 73 ? 44.158 39.774 38.695 1.00 41.64 73 PHE A O 1
ATOM 591 N N . HIS A 1 74 ? 42.584 38.650 37.540 1.00 37.74 74 HIS A N 1
ATOM 592 C CA . HIS A 1 74 ? 42.187 37.816 38.669 1.00 39.22 74 HIS A CA 1
ATOM 593 C C . HIS A 1 74 ? 43.304 36.941 39.212 1.00 41.81 74 HIS A C 1
ATOM 594 O O . HIS A 1 74 ? 43.369 36.707 40.409 1.00 47.30 74 HIS A O 1
ATOM 601 N N . ALA A 1 75 ? 44.180 36.454 38.344 1.00 38.05 75 ALA A N 1
ATOM 602 C CA . ALA A 1 75 ? 45.270 35.609 38.800 1.00 41.52 75 ALA A CA 1
ATOM 603 C C . ALA A 1 75 ? 46.309 36.430 39.556 1.00 42.06 75 ALA A C 1
ATOM 604 O O . ALA A 1 75 ? 46.901 35.958 40.522 1.00 41.62 75 ALA A O 1
ATOM 606 N N . LEU A 1 76 ? 46.533 37.657 39.099 1.00 38.92 76 LEU A N 1
ATOM 607 C CA . LEU A 1 76 ? 47.489 38.552 39.741 1.00 45.10 76 LEU A CA 1
ATOM 608 C C . LEU A 1 76 ? 46.957 39.042 41.084 1.00 46.07 76 LEU A C 1
ATOM 609 O O . LEU A 1 76 ? 47.657 38.999 42.093 1.00 50.39 76 LEU A O 1
ATOM 614 N N . GLU A 1 77 ? 45.718 39.518 41.084 1.00 44.30 77 GLU A N 1
ATOM 615 C CA . GLU A 1 77 ? 45.074 39.979 42.306 1.00 49.00 77 GLU A CA 1
ATOM 616 C C . GLU A 1 77 ? 44.935 38.846 43.315 1.00 48.98 77 GLU A C 1
ATOM 617 O O . GLU A 1 77 ? 45.208 39.018 44.500 1.00 50.49 77 GLU A O 1
ATOM 623 N N . ASP A 1 78 ? 44.522 37.680 42.839 1.00 44.72 78 ASP A N 1
ATOM 624 C CA . ASP A 1 78 ? 44.389 36.524 43.710 1.00 48.96 78 ASP A CA 1
ATOM 625 C C . ASP A 1 78 ? 45.749 35.906 44.041 1.00 48.55 78 ASP A C 1
ATOM 626 O O . ASP A 1 78 ? 45.829 34.892 44.729 1.00 57.04 78 ASP A O 1
ATOM 631 N N . ALA A 1 79 ? 46.817 36.528 43.556 1.00 45.84 79 ALA A N 1
ATOM 632 C CA . ALA A 1 79 ? 48.168 36.149 43.951 1.00 44.65 79 ALA A CA 1
ATOM 633 C C . ALA A 1 79 ? 48.696 37.118 44.999 1.00 47.45 79 ALA A C 1
ATOM 634 O O . ALA A 1 79 ? 49.784 36.925 45.545 1.00 46.07 79 ALA A O 1
ATOM 636 N N . GLY A 1 80 ? 47.937 38.176 45.259 1.00 47.69 80 GLY A N 1
ATOM 637 C CA . GLY A 1 80 ? 48.283 39.094 46.327 1.00 51.49 80 GLY A CA 1
ATOM 638 C C . GLY A 1 80 ? 48.251 40.563 45.959 1.00 52.06 80 GLY A C 1
ATOM 639 O O . GLY A 1 80 ? 48.078 41.419 46.829 1.00 56.20 80 GLY A O 1
ATOM 640 N N . TYR A 1 81 ? 48.417 40.863 44.676 1.00 49.49 81 TYR A N 1
ATOM 641 C CA . TYR A 1 81 ? 48.487 42.251 44.230 1.00 48.51 81 TYR A CA 1
ATOM 642 C C . TYR A 1 81 ? 47.179 43.003 44.485 1.00 49.62 81 TYR A C 1
ATOM 643 O O . TYR A 1 81 ? 46.110 42.396 44.534 1.00 49.44 81 TYR A O 1
ATOM 652 N N . ASP A 1 82 ? 47.277 44.322 44.659 1.00 52.91 82 ASP A N 1
ATOM 653 C CA . ASP A 1 82 ? 46.101 45.179 44.840 1.00 53.96 82 ASP A CA 1
ATOM 654 C C . ASP A 1 82 ? 45.364 45.390 43.521 1.00 49.31 82 ASP A C 1
ATOM 655 O O . ASP A 1 82 ? 45.950 45.252 42.452 1.00 50.16 82 ASP A O 1
ATOM 660 N N . SER A 1 83 ? 44.087 45.748 43.600 1.00 51.78 83 SER A N 1
ATOM 661 C CA . SER A 1 83 ? 43.296 45.982 42.397 1.00 50.34 83 SER A CA 1
ATOM 662 C C . SER A 1 83 ? 44.021 46.904 41.429 1.00 48.56 83 SER A C 1
ATOM 663 O O . SER A 1 83 ? 43.957 46.716 40.217 1.00 45.53 83 SER A O 1
ATOM 666 N N . ASP A 1 84 ? 44.717 47.901 41.962 1.00 49.17 84 ASP A N 1
ATOM 667 C CA . ASP A 1 84 ? 45.416 48.850 41.106 1.00 49.03 84 ASP A CA 1
ATOM 668 C C . ASP A 1 84 ? 46.594 48.215 40.377 1.00 47.54 84 ASP A C 1
ATOM 669 O O . ASP A 1 84 ? 46.686 48.291 39.152 1.00 46.20 84 ASP A O 1
ATOM 674 N N . GLU A 1 85 ? 47.492 47.588 41.125 1.00 45.23 85 GLU A N 1
ATOM 675 C CA . GLU A 1 85 ? 48.695 47.047 40.512 1.00 49.60 85 GLU A CA 1
ATOM 676 C C . GLU A 1 85 ? 48.396 45.817 39.658 1.00 45.33 85 GLU A C 1
ATOM 677 O O . GLU A 1 85 ? 49.106 45.540 38.697 1.00 45.17 85 GLU A O 1
ATOM 683 N N . ALA A 1 86 ? 47.352 45.080 40.020 1.00 43.16 86 ALA A N 1
ATOM 684 C CA . ALA A 1 86 ? 46.928 43.938 39.227 1.00 43.76 86 ALA A CA 1
ATOM 685 C C . ALA A 1 86 ? 46.521 44.411 37.834 1.00 42.44 86 ALA A C 1
ATOM 686 O O . ALA A 1 86 ? 46.984 43.878 36.824 1.00 41.83 86 ALA A O 1
ATOM 688 N N . GLN A 1 87 ? 45.672 45.433 37.795 1.00 40.26 87 GLN A N 1
ATOM 689 C CA . GLN A 1 87 ? 45.127 45.948 36.548 1.00 40.81 87 GLN A CA 1
ATOM 690 C C . GLN A 1 87 ? 46.219 46.506 35.655 1.00 43.24 87 GLN A C 1
ATOM 691 O O . GLN A 1 87 ? 46.196 46.292 34.446 1.00 40.16 87 GLN A O 1
ATOM 697 N N . GLN A 1 88 ? 47.174 47.226 36.239 1.00 40.22 88 GLN A N 1
ATOM 698 C CA . GLN A 1 88 ? 48.256 47.778 35.436 1.00 44.88 88 GLN A CA 1
ATOM 699 C C . GLN A 1 88 ? 49.154 46.650 34.936 1.00 43.16 88 GLN A C 1
ATOM 700 O O . GLN A 1 88 ? 49.664 46.705 33.817 1.00 43.31 88 GLN A O 1
ATOM 706 N N . LEU A 1 89 ? 49.342 45.625 35.764 1.00 40.78 89 LEU A N 1
ATOM 707 C CA . LEU A 1 89 ? 50.132 44.469 35.351 1.00 40.66 89 LEU A CA 1
ATOM 708 C C . LEU A 1 89 ? 49.402 43.651 34.276 1.00 37.05 89 LEU A C 1
ATOM 709 O O . LEU A 1 89 ? 49.997 43.276 33.266 1.00 38.22 89 LEU A O 1
ATOM 714 N N . ALA A 1 90 ? 48.114 43.396 34.490 1.00 36.86 90 ALA A N 1
ATOM 715 C CA . ALA A 1 90 ? 47.297 42.709 33.495 1.00 36.54 90 ALA A CA 1
ATOM 716 C C . ALA A 1 90 ? 47.424 43.408 32.144 1.00 39.26 90 ALA A C 1
ATOM 717 O O . ALA A 1 90 ? 47.798 42.785 31.139 1.00 32.59 90 ALA A O 1
ATOM 719 N N . ASP A 1 91 ? 47.132 44.709 32.139 1.00 37.57 91 ASP A N 1
ATOM 720 C CA . ASP A 1 91 ? 47.160 45.517 30.927 1.00 38.94 91 ASP A CA 1
ATOM 721 C C . ASP A 1 91 ? 48.518 45.495 30.249 1.00 39.19 91 ASP A C 1
ATOM 722 O O . ASP A 1 91 ? 48.606 45.317 29.034 1.00 39.34 91 ASP A O 1
ATOM 727 N N . GLU A 1 92 ? 49.576 45.668 31.033 1.00 37.17 92 GLU A N 1
ATOM 728 C CA . GLU A 1 92 ? 50.926 45.706 30.483 1.00 37.92 92 GLU A CA 1
ATOM 729 C C . GLU A 1 92 ? 51.377 44.353 29.938 1.00 35.68 92 GLU A C 1
ATOM 730 O O . GLU A 1 92 ? 51.923 44.266 28.838 1.00 36.04 92 GLU A O 1
ATOM 736 N N . SER A 1 93 ? 51.150 43.294 30.706 1.00 35.59 93 SER A N 1
ATOM 737 C CA . SER A 1 93 ? 51.504 41.954 30.252 1.00 35.28 93 SER A CA 1
ATOM 738 C C . SER A 1 93 ? 50.715 41.563 28.999 1.00 37.74 93 SER A C 1
ATOM 739 O O . SER A 1 93 ? 51.229 40.864 28.114 1.00 29.62 93 SER A O 1
ATOM 742 N N . PHE A 1 94 ? 49.465 42.008 28.921 1.00 32.90 94 PHE A N 1
ATOM 743 C CA . PHE A 1 94 ? 48.671 41.678 27.747 1.00 32.41 94 PHE A CA 1
ATOM 744 C C . PHE A 1 94 ? 49.222 42.321 26.479 1.00 34.37 94 PHE A C 1
ATOM 745 O O . PHE A 1 94 ? 49.252 41.683 25.426 1.00 33.25 94 PHE A O 1
ATOM 753 N N . GLU A 1 95 ? 49.660 43.577 26.573 1.00 36.18 95 GLU A N 1
ATOM 754 C CA . GLU A 1 95 ? 50.214 44.267 25.408 1.00 35.16 95 GLU A CA 1
ATOM 755 C C . GLU A 1 95 ? 51.462 43.546 24.917 1.00 35.36 95 GLU A C 1
ATOM 756 O O . GLU A 1 95 ? 51.742 43.516 23.720 1.00 33.66 95 GLU A O 1
ATOM 762 N N . VAL A 1 96 ? 52.209 42.964 25.848 1.00 36.50 96 VAL A N 1
ATOM 763 C CA . VAL A 1 96 ? 53.380 42.179 25.485 1.00 32.92 96 VAL A CA 1
ATOM 764 C C . VAL A 1 96 ? 52.973 40.884 24.777 1.00 29.59 96 VAL A C 1
ATOM 765 O O . VAL A 1 96 ? 53.589 40.486 23.788 1.00 31.63 96 VAL A O 1
ATOM 769 N N . PHE A 1 97 ? 51.948 40.223 25.298 1.00 29.34 97 PHE A N 1
ATOM 770 C CA . PHE A 1 97 ? 51.367 39.080 24.605 1.00 32.03 97 PHE A CA 1
ATOM 771 C C . PHE A 1 97 ? 50.941 39.461 23.192 1.00 29.79 97 PHE A C 1
ATOM 772 O O . PHE A 1 97 ? 51.311 38.801 22.230 1.00 30.66 97 PHE A O 1
ATOM 780 N N . LEU A 1 98 ? 50.177 40.539 23.076 1.00 30.65 98 LEU A N 1
ATOM 781 C CA . LEU A 1 98 ? 49.594 40.924 21.796 1.00 31.04 98 LEU A CA 1
ATOM 782 C C . LEU A 1 98 ? 50.663 41.276 20.764 1.00 32.96 98 LEU A C 1
ATOM 783 O O . LEU A 1 98 ? 50.518 40.966 19.581 1.00 29.17 98 LEU A O 1
ATOM 788 N N . HIS A 1 99 ? 51.734 41.921 21.219 1.00 32.55 99 HIS A N 1
ATOM 789 C CA . HIS A 1 99 ? 52.872 42.223 20.359 1.00 33.24 99 HIS A CA 1
ATOM 790 C C . HIS A 1 99 ? 53.499 40.931 19.841 1.00 33.31 99 HIS A C 1
ATOM 791 O O . HIS A 1 99 ? 53.816 40.814 18.660 1.00 33.04 99 HIS A O 1
ATOM 798 N N . GLY A 1 100 ? 53.675 39.958 20.725 1.00 30.29 100 GLY A N 1
ATOM 799 C CA . GLY A 1 100 ? 54.273 38.698 20.325 1.00 31.06 100 GLY A CA 1
ATOM 800 C C . GLY A 1 100 ? 53.335 37.939 19.404 1.00 32.05 100 GLY A C 1
ATOM 801 O O . GLY A 1 100 ? 53.760 37.185 18.529 1.00 30.65 100 GLY A O 1
ATOM 802 N N . ARG A 1 101 ? 52.045 38.156 19.618 1.00 31.22 101 ARG A N 1
ATOM 803 C CA . ARG A 1 101 ? 50.994 37.503 18.860 1.00 30.97 101 ARG A CA 1
ATOM 804 C C . ARG A 1 101 ? 51.025 37.933 17.396 1.00 29.04 101 ARG A C 1
ATOM 805 O O . ARG A 1 101 ? 50.577 37.195 16.505 1.00 27.95 101 ARG A O 1
ATOM 813 N N . HIS A 1 102 ? 51.549 39.130 17.149 1.00 26.44 102 HIS A N 1
ATOM 814 C CA . HIS A 1 102 ? 51.606 39.665 15.789 1.00 28.63 102 HIS A CA 1
ATOM 815 C C . HIS A 1 102 ? 52.893 39.367 15.024 1.00 30.30 102 HIS A C 1
ATOM 816 O O . HIS A 1 102 ? 53.031 39.760 13.862 1.00 30.82 102 HIS A O 1
ATOM 823 N N . GLN A 1 103 ? 53.826 38.663 15.657 1.00 29.03 103 GLN A N 1
ATOM 824 C CA . GLN A 1 103 ? 55.042 38.250 14.965 1.00 33.42 103 GLN A CA 1
ATOM 825 C C . GLN A 1 103 ? 54.772 36.989 14.145 1.00 33.94 103 GLN A C 1
ATOM 826 O O . GLN A 1 103 ? 55.365 35.935 14.388 1.00 32.77 103 GLN A O 1
ATOM 832 N N . VAL A 1 104 ? 53.850 37.095 13.189 1.00 32.45 104 VAL A N 1
ATOM 833 C CA . VAL A 1 104 ? 53.534 35.971 12.311 1.00 30.80 104 VAL A CA 1
ATOM 834 C C . VAL A 1 104 ? 54.426 35.975 11.075 1.00 28.48 104 VAL A C 1
ATOM 835 O O . VAL A 1 104 ? 54.946 37.017 10.667 1.00 30.30 104 VAL A O 1
ATOM 839 N N . GLN A 1 105 ? 54.595 34.801 10.475 1.00 28.96 105 GLN A N 1
ATOM 840 C CA . GLN A 1 105 ? 55.245 34.699 9.179 1.00 28.82 105 GLN A CA 1
ATOM 841 C C . GLN A 1 105 ? 54.174 34.577 8.103 1.00 25.09 105 GLN A C 1
ATOM 842 O O . GLN A 1 105 ? 53.615 33.506 7.911 1.00 19.66 105 GLN A O 1
ATOM 848 N N . ILE A 1 106 ? 53.887 35.674 7.409 1.00 24.20 106 ILE A N 1
ATOM 849 C CA . ILE A 1 106 ? 52.887 35.649 6.341 1.00 23.10 106 ILE A CA 1
ATOM 850 C C . ILE A 1 106 ? 53.357 34.742 5.205 1.00 23.60 106 ILE A C 1
ATOM 851 O O . ILE A 1 106 ? 54.499 34.857 4.736 1.00 20.83 106 ILE A O 1
ATOM 856 N N . PHE A 1 107 ? 52.501 33.809 4.788 1.00 19.14 107 PHE A N 1
ATOM 857 C CA . PHE A 1 107 ? 52.812 32.963 3.637 1.00 20.55 107 PHE A CA 1
ATOM 858 C C . PHE A 1 107 ? 53.259 33.826 2.458 1.00 21.14 107 PHE A C 1
ATOM 859 O O . PHE A 1 107 ? 52.645 34.842 2.144 1.00 20.17 107 PHE A O 1
ATOM 867 N N . PRO A 1 108 ? 54.352 33.426 1.812 1.00 21.39 108 PRO A N 1
ATOM 868 C CA . PRO A 1 108 ? 54.919 34.127 0.658 1.00 23.20 108 PRO A CA 1
ATOM 869 C C . PRO A 1 108 ? 53.903 34.309 -0.477 1.00 22.75 108 PRO A C 1
ATOM 870 O O . PRO A 1 108 ? 53.957 35.309 -1.177 1.00 20.67 108 PRO A O 1
ATOM 874 N N . GLU A 1 109 ? 52.980 33.364 -0.631 1.00 19.11 109 GLU A N 1
ATOM 875 C CA . GLU A 1 109 ? 51.966 33.434 -1.681 1.00 20.78 109 GLU A CA 1
ATOM 876 C C . GLU A 1 109 ? 50.993 34.602 -1.490 1.00 20.59 109 GLU A C 1
ATOM 877 O O . GLU A 1 109 ? 50.316 35.014 -2.437 1.00 22.85 109 GLU A O 1
ATOM 883 N N . VAL A 1 110 ? 50.918 35.136 -0.274 1.00 18.11 110 VAL A N 1
ATOM 884 C CA . VAL A 1 110 ? 49.850 36.079 0.093 1.00 20.16 110 VAL A CA 1
ATOM 885 C C . VAL A 1 110 ? 49.926 37.483 -0.544 1.00 19.59 110 VAL A C 1
ATOM 886 O O . VAL A 1 110 ? 48.999 37.923 -1.240 1.00 17.98 110 VAL A O 1
ATOM 890 N N . GLN A 1 111 ? 51.007 38.211 -0.288 1.00 18.77 111 GLN A N 1
ATOM 891 C CA . GLN A 1 111 ? 51.086 39.597 -0.767 1.00 24.41 111 GLN A CA 1
ATOM 892 C C . GLN A 1 111 ? 50.922 39.734 -2.296 1.00 20.65 111 GLN A C 1
ATOM 893 O O . GLN A 1 111 ? 50.183 40.599 -2.772 1.00 21.63 111 GLN A O 1
ATOM 899 N N . PRO A 1 112 ? 51.624 38.888 -3.069 1.00 22.57 112 PRO A N 1
ATOM 900 C CA . PRO A 1 112 ? 51.491 38.916 -4.535 1.00 22.96 112 PRO A CA 1
ATOM 901 C C . PRO A 1 112 ? 50.047 38.724 -4.989 1.00 22.56 112 PRO A C 1
ATOM 902 O O . PRO A 1 112 ? 49.598 39.315 -5.978 1.00 19.37 112 PRO A O 1
ATOM 906 N N . THR A 1 113 ? 49.329 37.877 -4.266 1.00 18.47 113 THR A N 1
ATOM 907 C CA . THR A 1 113 ? 47.957 37.557 -4.623 1.00 17.48 113 THR A CA 1
ATOM 908 C C . THR A 1 113 ? 46.992 38.666 -4.242 1.00 16.49 113 THR A C 1
ATOM 909 O O . THR A 1 113 ? 46.117 39.021 -5.032 1.00 18.64 113 THR A O 1
ATOM 913 N N . LEU A 1 114 ? 47.136 39.191 -3.026 1.00 16.88 114 LEU A N 1
ATOM 914 C CA . LEU A 1 114 ? 46.327 40.314 -2.566 1.00 18.21 114 LEU A CA 1
ATOM 915 C C . LEU A 1 114 ? 46.468 41.516 -3.514 1.00 22.36 114 LEU A C 1
ATOM 916 O O . LEU A 1 114 ? 45.477 42.180 -3.851 1.00 19.94 114 LEU A O 1
ATOM 921 N N . GLU A 1 115 ? 47.694 41.784 -3.953 1.00 21.18 115 GLU A N 1
ATOM 922 C CA . GLU A 1 115 ? 47.926 42.892 -4.885 1.00 23.55 115 GLU A CA 1
ATOM 923 C C . GLU A 1 115 ? 47.116 42.728 -6.166 1.00 24.29 115 GLU A C 1
ATOM 924 O O . GLU A 1 115 ? 46.484 43.671 -6.635 1.00 23.66 115 GLU A O 1
ATOM 930 N N . ILE A 1 116 ? 47.135 41.518 -6.726 1.00 19.76 116 ILE A N 1
ATOM 931 C CA . ILE A 1 116 ? 46.363 41.205 -7.924 1.00 21.60 116 ILE A CA 1
ATOM 932 C C . ILE A 1 116 ? 44.858 41.323 -7.693 1.00 20.41 116 ILE A C 1
ATOM 933 O O . ILE A 1 116 ? 44.146 41.961 -8.474 1.00 19.37 116 ILE A O 1
ATOM 938 N N . LEU A 1 117 ? 44.369 40.682 -6.628 1.00 21.16 117 LEU A N 1
ATOM 939 C CA . LEU A 1 117 ? 42.934 40.688 -6.327 1.00 20.60 117 LEU A CA 1
ATOM 940 C C . LEU A 1 117 ? 42.407 42.091 -6.056 1.00 20.08 117 LEU A C 1
ATOM 941 O O . LEU A 1 117 ? 41.298 42.452 -6.484 1.00 15.97 117 LEU A O 1
ATOM 946 N N . ALA A 1 118 ? 43.191 42.867 -5.312 1.00 19.03 118 ALA A N 1
ATOM 947 C CA . ALA A 1 118 ? 42.814 44.235 -4.980 1.00 22.18 118 ALA A CA 1
ATOM 948 C C . ALA A 1 118 ? 42.505 45.086 -6.216 1.00 22.11 118 ALA A C 1
ATOM 949 O O . ALA A 1 118 ? 41.755 46.060 -6.120 1.00 26.93 118 ALA A O 1
ATOM 951 N N . LYS A 1 119 ? 43.063 44.732 -7.368 1.00 20.75 119 LYS A N 1
ATOM 952 C CA . LYS A 1 119 ? 42.864 45.567 -8.548 1.00 28.17 119 LYS A CA 1
ATOM 953 C C . LYS A 1 119 ? 41.445 45.462 -9.073 1.00 30.91 119 LYS A C 1
ATOM 954 O O . LYS A 1 119 ? 40.981 46.327 -9.815 1.00 28.48 119 LYS A O 1
ATOM 960 N N . THR A 1 120 ? 40.741 44.400 -8.710 1.00 21.49 120 THR A N 1
ATOM 961 C CA . THR A 1 120 ? 39.455 44.201 -9.339 1.00 25.62 120 THR A CA 1
ATOM 962 C C . THR A 1 120 ? 38.336 43.812 -8.374 1.00 25.10 120 THR A C 1
ATOM 963 O O . THR A 1 120 ? 37.155 43.824 -8.739 1.00 24.00 120 THR A O 1
ATOM 967 N N . PHE A 1 121 ? 38.709 43.492 -7.138 1.00 19.45 121 PHE A N 1
ATOM 968 C CA . PHE A 1 121 ? 37.739 43.179 -6.100 1.00 19.62 121 PHE A CA 1
ATOM 969 C C . PHE A 1 121 ? 37.954 44.078 -4.917 1.00 19.25 121 PHE A C 1
ATOM 970 O O . PHE A 1 121 ? 39.068 44.552 -4.691 1.00 19.24 121 PHE A O 1
ATOM 978 N N . THR A 1 122 ? 36.893 44.290 -4.146 1.00 19.08 122 THR A N 1
ATOM 979 C CA . THR A 1 122 ? 37.022 44.808 -2.789 1.00 21.23 122 THR A CA 1
ATOM 980 C C . THR A 1 122 ? 37.469 43.665 -1.884 1.00 19.40 122 THR A C 1
ATOM 981 O O . THR A 1 122 ? 36.902 42.582 -1.945 1.00 16.57 122 THR A O 1
ATOM 985 N N . LEU A 1 123 ? 38.488 43.901 -1.055 1.00 18.68 123 LEU A N 1
ATOM 986 C CA . LEU A 1 123 ? 38.988 42.862 -0.164 1.00 17.66 123 LEU A CA 1
ATOM 987 C C . LEU A 1 123 ? 38.656 43.200 1.277 1.00 20.59 123 LEU A C 1
ATOM 988 O O . LEU A 1 123 ? 38.760 44.354 1.693 1.00 18.36 123 LEU A O 1
ATOM 993 N N . GLY A 1 124 ? 38.258 42.191 2.042 1.00 17.37 124 GLY A N 1
ATOM 994 C CA . GLY A 1 124 ? 37.947 42.399 3.437 1.00 16.75 124 GLY A CA 1
ATOM 995 C C . GLY A 1 124 ? 38.415 41.268 4.324 1.00 17.50 124 GLY A C 1
ATOM 996 O O . GLY A 1 124 ? 38.741 40.177 3.849 1.00 14.49 124 GLY A O 1
ATOM 997 N N . VAL A 1 125 ? 38.431 41.530 5.624 1.00 16.78 125 VAL A N 1
ATOM 998 C CA . VAL A 1 125 ? 38.829 40.524 6.605 1.00 16.76 125 VAL A CA 1
ATOM 999 C C . VAL A 1 125 ? 37.694 40.250 7.578 1.00 17.40 125 VAL A C 1
ATOM 1000 O O . VAL A 1 125 ? 36.970 41.164 7.984 1.00 16.91 125 VAL A O 1
ATOM 1004 N N . ILE A 1 126 ? 37.512 38.982 7.922 1.00 14.02 126 ILE A N 1
ATOM 1005 C CA . ILE A 1 126 ? 36.536 38.609 8.945 1.00 15.87 126 ILE A CA 1
ATOM 1006 C C . ILE A 1 126 ? 37.177 37.572 9.860 1.00 18.88 126 ILE A C 1
ATOM 1007 O O . ILE A 1 126 ? 37.441 36.443 9.432 1.00 17.98 126 ILE A O 1
ATOM 1012 N N . THR A 1 127 ? 37.434 37.961 11.109 1.00 19.14 127 THR A N 1
ATOM 1013 C CA . THR A 1 127 ? 38.160 37.118 12.057 1.00 18.05 127 THR A CA 1
ATOM 1014 C C . THR A 1 127 ? 37.530 37.091 13.456 1.00 22.84 127 THR A C 1
ATOM 1015 O O . THR A 1 127 ? 36.968 38.089 13.933 1.00 23.14 127 THR A O 1
ATOM 1019 N N . ASN A 1 128 ? 37.613 35.932 14.103 1.00 18.81 128 ASN A N 1
ATOM 1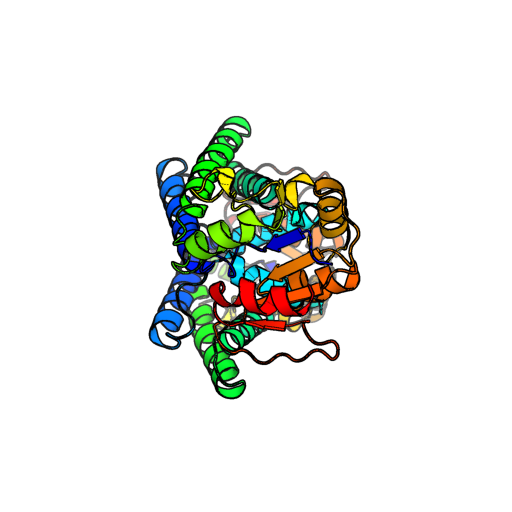020 C CA . ASN A 1 128 ? 37.193 35.786 15.490 1.00 20.33 128 ASN A CA 1
ATOM 1021 C C . ASN A 1 128 ? 38.312 36.121 16.483 1.00 24.58 128 ASN A C 1
ATOM 1022 O O . ASN A 1 128 ? 38.062 36.292 17.681 1.00 23.91 128 ASN A O 1
ATOM 1027 N N . GLY A 1 129 ? 39.542 36.220 15.980 1.00 24.16 129 GLY A N 1
ATOM 1028 C CA . GLY A 1 129 ? 40.700 36.398 16.841 1.00 21.97 129 GLY A CA 1
ATOM 1029 C C . GLY A 1 129 ? 41.197 37.826 16.952 1.00 26.29 129 GLY A C 1
ATOM 1030 O O . GLY A 1 129 ? 40.548 38.750 16.488 1.00 22.95 129 GLY A O 1
ATOM 1031 N N . ASN A 1 130 ? 42.370 38.003 17.566 1.00 25.09 130 ASN A N 1
ATOM 1032 C CA . ASN A 1 130 ? 42.905 39.343 17.776 1.00 27.66 130 ASN A CA 1
ATOM 1033 C C . ASN A 1 130 ? 44.139 39.697 16.939 1.00 28.67 130 ASN A C 1
ATOM 1034 O O . ASN A 1 130 ? 44.888 40.607 17.300 1.00 30.20 130 ASN A O 1
ATOM 1039 N N . ALA A 1 131 ? 44.351 38.992 15.827 1.00 24.73 131 ALA A N 1
ATOM 1040 C CA . ALA A 1 131 ? 45.354 39.440 14.851 1.00 26.74 131 ALA A CA 1
ATOM 1041 C C . ALA A 1 131 ? 44.795 40.655 14.132 1.00 25.96 131 ALA A C 1
ATOM 1042 O O . ALA A 1 131 ? 43.668 40.637 13.623 1.00 26.82 131 ALA A O 1
ATOM 1044 N N . ASP A 1 132 ? 45.590 41.711 14.087 1.00 27.22 132 ASP A N 1
ATOM 1045 C CA . ASP A 1 132 ? 45.120 42.984 13.570 1.00 29.35 132 ASP A CA 1
ATOM 1046 C C . ASP A 1 132 ? 45.939 43.342 12.357 1.00 26.43 132 ASP A C 1
ATOM 1047 O O . ASP A 1 132 ? 47.120 43.652 12.479 1.00 26.01 132 ASP A O 1
ATOM 1052 N N . VAL A 1 133 ? 45.317 43.288 11.183 1.00 25.57 133 VAL A N 1
ATOM 1053 C CA . VAL A 1 133 ? 46.057 43.471 9.944 1.00 22.95 133 VAL A CA 1
ATOM 1054 C C . VAL A 1 133 ? 46.665 44.861 9.881 1.00 30.25 133 VAL A C 1
ATOM 1055 O O . VAL A 1 133 ? 47.677 45.060 9.217 1.00 27.07 133 VAL A O 1
ATOM 1059 N N . ARG A 1 134 ? 46.049 45.810 10.590 1.00 30.49 134 ARG A N 1
ATOM 1060 C CA . ARG A 1 134 ? 46.528 47.191 10.627 1.00 34.67 134 ARG A CA 1
ATOM 1061 C C . ARG A 1 134 ? 47.934 47.233 11.208 1.00 35.31 134 ARG A C 1
ATOM 1062 O O . ARG A 1 134 ? 48.714 48.123 10.891 1.00 39.40 134 ARG A O 1
ATOM 1070 N N . ARG A 1 135 ? 48.250 46.258 12.058 1.00 32.46 135 ARG A N 1
ATOM 1071 C CA . ARG A 1 135 ? 49.564 46.181 12.692 1.00 33.21 135 ARG A CA 1
ATOM 1072 C C . ARG A 1 135 ? 50.544 45.417 11.834 1.00 34.41 135 ARG A C 1
ATOM 1073 O O . ARG A 1 135 ? 51.711 45.292 12.179 1.00 36.82 135 ARG A O 1
ATOM 1081 N N . LEU A 1 136 ? 50.057 44.893 10.716 1.00 36.39 136 LEU A N 1
ATOM 1082 C CA . LEU A 1 136 ? 50.894 44.125 9.804 1.00 35.27 136 LEU A CA 1
ATOM 1083 C C . LEU A 1 136 ? 51.018 44.900 8.497 1.00 34.07 136 LEU A C 1
ATOM 1084 O O . LEU A 1 136 ? 50.315 45.895 8.279 1.00 36.01 136 LEU A O 1
ATOM 1089 N N . GLY A 1 137 ? 51.895 44.444 7.617 1.00 32.53 137 GLY A N 1
ATOM 1090 C CA . GLY A 1 137 ? 52.117 45.153 6.369 1.00 37.79 137 GLY A CA 1
ATOM 1091 C C . GLY A 1 137 ? 50.960 44.972 5.405 1.00 36.73 137 GLY A C 1
ATOM 1092 O O . GLY A 1 137 ? 50.997 45.478 4.283 1.00 37.89 137 GLY A O 1
ATOM 1093 N N . LEU A 1 138 ? 49.925 44.267 5.858 1.00 34.49 138 LEU A N 1
ATOM 1094 C CA . LEU A 1 138 ? 48.813 43.849 4.993 1.00 33.22 138 LEU A CA 1
ATOM 1095 C C . LEU A 1 138 ? 47.666 44.828 4.964 1.00 31.38 138 LEU A C 1
ATOM 1096 O O . LEU A 1 138 ? 46.742 44.687 4.152 1.00 29.22 138 LEU A O 1
ATOM 1101 N N . ALA A 1 139 ? 47.697 45.801 5.864 1.00 31.41 139 ALA A N 1
ATOM 1102 C CA . ALA A 1 139 ? 46.540 46.659 6.071 1.00 30.66 139 ALA A CA 1
ATOM 1103 C C . ALA A 1 139 ? 46.053 47.293 4.771 1.00 31.89 139 ALA A C 1
ATOM 1104 O O . ALA A 1 139 ? 44.857 47.403 4.536 1.00 33.78 139 ALA A O 1
ATOM 1106 N N . ASP A 1 140 ? 46.980 47.704 3.922 1.00 28.64 140 ASP A N 1
ATOM 1107 C CA . ASP A 1 140 ? 46.599 48.459 2.739 1.00 35.12 140 ASP A CA 1
ATOM 1108 C C . ASP A 1 140 ? 45.808 47.677 1.671 1.00 31.79 140 ASP A C 1
ATOM 1109 O O . ASP A 1 140 ? 45.168 48.285 0.823 1.00 29.03 140 ASP A O 1
ATOM 1114 N N . TYR A 1 141 ? 45.831 46.346 1.716 1.00 26.66 141 TYR A N 1
ATOM 1115 C CA . TYR A 1 141 ? 45.072 45.561 0.729 1.00 22.18 141 TYR A CA 1
ATOM 1116 C C . TYR A 1 141 ? 43.582 45.479 1.026 1.00 22.82 141 TYR A C 1
ATOM 1117 O O . TYR A 1 141 ? 42.776 45.141 0.151 1.00 24.29 141 TYR A O 1
ATOM 1126 N N . PHE A 1 142 ? 43.216 45.786 2.261 1.00 21.42 142 PHE A N 1
ATOM 1127 C CA . PHE A 1 142 ? 41.859 45.549 2.718 1.00 24.23 142 PHE A CA 1
ATOM 1128 C C . PHE A 1 142 ? 41.090 46.838 2.944 1.00 27.52 142 PHE A C 1
ATOM 1129 O O . PHE A 1 142 ? 41.609 47.793 3.549 1.00 24.49 142 PHE A O 1
ATOM 1137 N N . ALA A 1 143 ? 39.852 46.841 2.447 1.00 20.32 143 ALA A N 1
ATOM 1138 C CA . ALA A 1 143 ? 38.899 47.917 2.670 1.00 22.81 143 ALA A CA 1
ATOM 1139 C C . ALA A 1 143 ? 38.360 47.917 4.095 1.00 24.75 143 ALA A C 1
ATOM 1140 O O . ALA A 1 143 ? 38.034 48.959 4.643 1.00 27.70 143 ALA A O 1
ATOM 1142 N N . PHE A 1 144 ? 38.228 46.743 4.693 1.00 21.18 144 PHE A N 1
ATOM 1143 C CA . PHE A 1 144 ? 37.732 46.671 6.057 1.00 20.38 144 PHE A CA 1
ATOM 1144 C C . PHE A 1 144 ? 38.260 45.417 6.727 1.00 20.28 144 PHE A C 1
ATOM 1145 O O . PHE A 1 144 ? 38.740 44.502 6.070 1.00 18.71 144 PHE A O 1
ATOM 1153 N N . ALA A 1 145 ? 38.181 45.387 8.046 1.00 18.18 145 ALA A N 1
ATOM 1154 C CA . ALA A 1 145 ? 38.619 44.228 8.797 1.00 23.13 145 ALA A CA 1
ATOM 1155 C C . ALA A 1 145 ? 37.680 44.121 9.966 1.00 21.87 145 ALA A C 1
ATOM 1156 O O . ALA A 1 145 ? 37.687 44.963 10.857 1.00 25.68 145 ALA A O 1
ATOM 1158 N N . LEU A 1 146 ? 36.834 43.105 9.939 1.00 19.19 146 LEU A N 1
ATOM 1159 C CA . LEU A 1 146 ? 35.891 42.897 11.014 1.00 19.47 146 LEU A CA 1
ATOM 1160 C C . LEU A 1 146 ? 36.452 41.880 11.987 1.00 22.99 146 LEU A C 1
ATOM 1161 O O . LEU A 1 146 ? 36.965 40.845 11.576 1.00 25.65 146 LEU A O 1
ATOM 1166 N N . CYS A 1 147 ? 36.378 42.164 13.280 1.00 21.96 147 CYS A N 1
ATOM 1167 C CA . CYS A 1 147 ? 36.701 41.129 14.259 1.00 23.53 147 CYS A CA 1
ATOM 1168 C C . CYS A 1 147 ? 35.535 40.924 15.220 1.00 25.30 147 CYS A C 1
ATOM 1169 O O . CYS A 1 147 ? 34.742 41.843 15.466 1.00 23.56 147 CYS A O 1
ATOM 1172 N N . ALA A 1 148 ? 35.431 39.716 15.766 1.00 25.67 148 ALA A N 1
ATOM 1173 C CA . ALA A 1 148 ? 34.323 39.386 16.658 1.00 24.11 148 ALA A CA 1
ATOM 1174 C C . ALA A 1 148 ? 34.248 40.291 17.900 1.00 28.21 148 ALA A C 1
ATOM 1175 O O . ALA A 1 148 ? 33.156 40.589 18.391 1.00 23.21 148 ALA A O 1
ATOM 1177 N N . GLU A 1 149 ? 35.406 40.719 18.405 1.00 26.88 149 GLU A N 1
ATOM 1178 C CA . GLU A 1 149 ? 35.439 41.568 19.601 1.00 30.82 149 GLU A CA 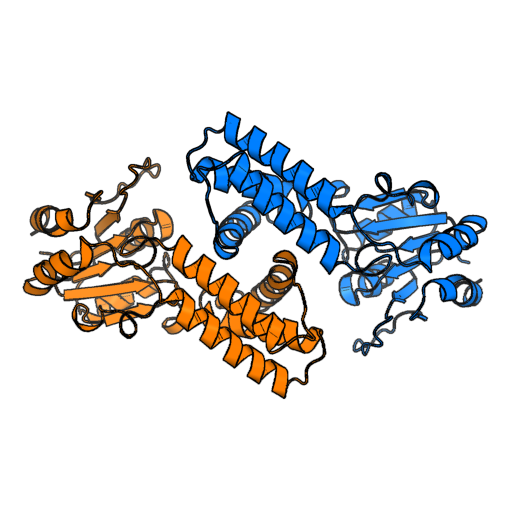1
ATOM 1179 C C . GLU A 1 149 ? 34.715 42.904 19.387 1.00 32.12 149 GLU A C 1
ATOM 1180 O O . GLU A 1 149 ? 34.008 43.379 20.277 1.00 32.79 149 GLU A O 1
ATOM 1186 N N . ASP A 1 150 ? 34.878 43.489 18.200 1.00 28.84 150 ASP A N 1
ATOM 1187 C CA . ASP A 1 150 ? 34.213 44.744 17.846 1.00 31.36 150 ASP A CA 1
ATOM 1188 C C . ASP A 1 150 ? 32.736 44.566 17.504 1.00 34.96 150 ASP A C 1
ATOM 1189 O O . ASP A 1 150 ? 31.923 45.459 17.751 1.00 33.63 150 ASP A O 1
ATOM 1194 N N . LEU A 1 151 ? 32.384 43.425 16.923 1.00 29.31 151 LEU A N 1
ATOM 1195 C CA . LEU A 1 151 ? 30.988 43.174 16.563 1.00 32.61 151 LEU A CA 1
ATOM 1196 C C . LEU A 1 151 ? 30.212 42.534 17.705 1.00 32.47 151 LEU A C 1
ATOM 1197 O O . LEU A 1 151 ? 28.982 42.541 17.713 1.00 32.67 151 LEU A O 1
ATOM 1202 N N . GLY A 1 152 ? 30.934 41.960 18.663 1.00 32.92 152 GLY A N 1
ATOM 1203 C CA . GLY A 1 152 ? 30.308 41.238 19.758 1.00 32.37 152 GLY A CA 1
ATOM 1204 C C . GLY A 1 152 ? 29.728 39.888 19.365 1.00 32.86 152 GLY A C 1
ATOM 1205 O O . GLY A 1 152 ? 28.954 39.291 20.113 1.00 31.80 152 GLY A O 1
ATOM 1206 N N . ILE A 1 153 ? 30.112 39.393 18.194 1.00 32.06 153 ILE A N 1
ATOM 1207 C CA . ILE A 1 153 ? 29.598 38.121 17.695 1.00 30.65 153 ILE A CA 1
ATOM 1208 C C . ILE A 1 153 ? 30.576 37.618 16.636 1.00 23.64 153 ILE A C 1
ATOM 1209 O O . ILE A 1 153 ? 31.173 38.417 15.929 1.00 25.63 153 ILE A O 1
ATOM 1214 N N . GLY A 1 154 ? 30.779 36.309 16.556 1.00 24.77 154 GLY A N 1
ATOM 1215 C CA . GLY A 1 154 ? 31.768 35.769 15.629 1.00 26.00 154 GLY A CA 1
ATOM 1216 C C . GLY A 1 154 ? 31.240 34.733 14.650 1.00 24.21 154 GLY A C 1
ATOM 1217 O O . GLY A 1 154 ? 30.108 34.246 14.787 1.00 21.70 154 GLY A O 1
ATOM 1218 N N . LYS A 1 155 ? 32.061 34.389 13.659 1.00 18.98 155 LYS A N 1
ATOM 1219 C CA . LYS A 1 155 ? 31.728 33.302 12.737 1.00 20.24 155 LYS A CA 1
ATOM 1220 C C . LYS A 1 155 ? 31.521 32.100 13.624 1.00 20.39 155 LYS A C 1
ATOM 1221 O O . LYS A 1 155 ? 32.206 31.987 14.642 1.00 21.12 155 LYS A O 1
ATOM 1227 N N . PRO A 1 156 ? 30.625 31.167 13.242 1.00 19.20 156 PRO A N 1
ATOM 1228 C CA . PRO A 1 156 ? 29.865 31.002 11.998 1.00 20.83 156 PRO A CA 1
ATOM 1229 C C . PRO A 1 156 ? 28.509 31.699 11.998 1.00 23.62 156 PRO A C 1
ATOM 1230 O O . PRO A 1 156 ? 27.733 31.522 11.058 1.00 23.81 156 PRO A O 1
ATOM 1234 N N . ASP A 1 157 ? 28.221 32.484 13.028 1.00 22.04 157 ASP A N 1
ATOM 1235 C CA . ASP A 1 157 ? 27.003 33.277 13.008 1.00 23.48 157 ASP A CA 1
ATOM 1236 C C . ASP A 1 157 ? 26.973 34.136 11.754 1.00 23.40 157 ASP A C 1
ATOM 1237 O O . ASP A 1 157 ? 28.019 34.596 11.297 1.00 25.09 157 ASP A O 1
ATOM 1242 N N . PRO A 1 158 ? 25.780 34.352 11.175 1.00 24.19 158 PRO A N 1
ATOM 1243 C CA . PRO A 1 158 ? 25.746 35.137 9.934 1.00 24.92 158 PRO A CA 1
ATOM 1244 C C . PRO A 1 158 ? 26.080 36.621 10.124 1.00 24.54 158 PRO A C 1
ATOM 1245 O O . PRO A 1 158 ? 26.468 37.259 9.160 1.00 22.62 158 PRO A O 1
ATOM 1249 N N . ALA A 1 159 ? 25.934 37.148 11.337 1.00 26.24 159 ALA A N 1
ATOM 1250 C CA . ALA A 1 159 ? 26.126 38.578 11.575 1.00 26.72 159 ALA A CA 1
ATOM 1251 C C . ALA A 1 159 ? 27.423 39.157 11.004 1.00 22.20 159 ALA A C 1
ATOM 1252 O O . ALA A 1 159 ? 27.388 40.154 10.284 1.00 23.12 159 ALA A O 1
ATOM 1254 N N . PRO A 1 160 ? 28.582 38.543 11.308 1.00 21.19 160 PRO A N 1
ATOM 1255 C CA . PRO A 1 160 ? 29.793 39.180 10.771 1.00 21.69 160 PRO A CA 1
ATOM 1256 C C . PRO A 1 160 ? 29.837 39.203 9.234 1.00 19.35 160 PRO A C 1
ATOM 1257 O O . PRO A 1 160 ? 30.360 40.145 8.652 1.00 18.94 160 PRO A O 1
ATOM 1261 N N . PHE A 1 161 ? 29.303 38.174 8.583 1.00 19.84 161 PHE A N 1
ATOM 1262 C CA . PHE A 1 161 ? 29.253 38.145 7.125 1.00 17.25 161 PHE A CA 1
ATOM 1263 C C . PHE A 1 161 ? 28.316 39.209 6.545 1.00 20.52 161 PHE A C 1
ATOM 1264 O O . PHE A 1 161 ? 28.640 39.881 5.556 1.00 19.55 161 PHE A O 1
ATOM 1272 N N . LEU A 1 162 ? 27.137 39.323 7.141 1.00 21.27 162 LEU A N 1
ATOM 1273 C CA . LEU A 1 162 ? 26.178 40.344 6.749 1.00 21.34 162 LEU A CA 1
ATOM 1274 C C . LEU A 1 162 ? 26.741 41.747 6.972 1.00 21.77 162 LEU A C 1
ATOM 1275 O O . LEU A 1 162 ? 26.486 42.653 6.182 1.00 21.50 162 LEU A O 1
ATOM 1280 N N . GLU A 1 163 ? 27.512 41.932 8.040 1.00 23.96 163 GLU A N 1
ATOM 1281 C CA . GLU A 1 163 ? 28.164 43.229 8.251 1.00 23.91 163 GLU A CA 1
ATOM 1282 C C . GLU A 1 163 ? 29.176 43.508 7.141 1.00 23.00 163 GLU A C 1
ATOM 1283 O O . GLU A 1 163 ? 29.296 44.638 6.668 1.00 20.87 163 GLU A O 1
ATOM 1289 N N . ALA A 1 164 ? 29.912 42.476 6.717 1.00 22.17 164 ALA A N 1
ATOM 1290 C CA . ALA A 1 164 ? 30.889 42.658 5.648 1.00 17.83 164 ALA A CA 1
ATOM 1291 C C . ALA A 1 164 ? 30.251 43.095 4.334 1.00 17.95 164 ALA A C 1
ATOM 1292 O O . ALA A 1 164 ? 30.803 43.920 3.602 1.00 18.33 164 ALA A O 1
ATOM 1294 N N . LEU A 1 165 ? 29.090 42.520 4.033 1.00 18.42 165 LEU A N 1
ATOM 1295 C CA . LEU A 1 165 ? 28.352 42.837 2.825 1.00 19.03 165 LEU A CA 1
ATOM 1296 C C . LEU A 1 165 ? 27.919 44.309 2.845 1.00 23.90 165 LEU A C 1
ATOM 1297 O O . LEU A 1 165 ? 28.007 45.010 1.830 1.00 24.04 165 LEU A O 1
ATOM 1302 N N . ARG A 1 166 ? 27.480 44.772 4.010 1.00 21.52 166 ARG A N 1
ATOM 1303 C CA . ARG A 1 166 ? 27.130 46.187 4.199 1.00 24.01 166 ARG A CA 1
ATOM 1304 C C . ARG A 1 166 ? 28.326 47.126 4.040 1.00 22.25 166 ARG A C 1
ATOM 1305 O O . ARG A 1 166 ? 28.203 48.197 3.454 1.00 28.52 166 ARG A O 1
ATOM 1313 N N . ARG A 1 167 ? 29.490 46.738 4.552 1.00 20.85 167 ARG A N 1
ATOM 1314 C CA . ARG A 1 167 ? 30.668 47.575 4.389 1.00 22.52 167 ARG A CA 1
ATOM 1315 C C . ARG A 1 167 ? 31.075 47.692 2.923 1.00 25.76 167 ARG A C 1
ATOM 1316 O O . ARG A 1 167 ? 31.539 48.752 2.489 1.00 25.07 167 ARG A O 1
ATOM 1324 N N . ALA A 1 168 ? 30.918 46.604 2.163 1.00 19.78 168 ALA A N 1
ATOM 1325 C CA . ALA A 1 168 ? 31.312 46.588 0.761 1.00 24.14 168 ALA A CA 1
ATOM 1326 C C . ALA A 1 168 ? 30.194 47.081 -0.158 1.00 23.10 168 ALA A C 1
ATOM 1327 O O . ALA A 1 168 ? 30.426 47.328 -1.343 1.00 26.44 168 ALA A O 1
ATOM 1329 N N . LYS A 1 169 ? 28.990 47.195 0.387 1.00 23.77 169 LYS A N 1
ATOM 1330 C CA . LYS A 1 169 ? 27.828 47.647 -0.394 1.00 28.04 169 LYS A CA 1
ATOM 1331 C C . LYS A 1 169 ? 27.462 46.688 -1.522 1.00 27.98 169 LYS A C 1
ATOM 1332 O O . LYS A 1 169 ? 27.246 47.110 -2.665 1.00 29.05 169 LYS A O 1
ATOM 1338 N N . VAL A 1 170 ? 27.394 45.398 -1.215 1.00 26.47 170 VAL A N 1
ATOM 1339 C CA . VAL A 1 170 ? 27.030 44.414 -2.231 1.00 25.32 170 VAL A CA 1
ATOM 1340 C C . VAL A 1 170 ? 26.139 43.331 -1.641 1.00 25.21 170 VAL A C 1
ATOM 1341 O O . VAL A 1 170 ? 26.047 43.200 -0.423 1.00 25.86 170 VAL A O 1
ATOM 1345 N N . ASP A 1 171 ? 25.468 42.580 -2.513 1.00 24.13 171 ASP A N 1
ATOM 1346 C CA . ASP A 1 171 ? 24.641 41.452 -2.103 1.00 23.52 171 ASP A CA 1
ATOM 1347 C C . ASP A 1 171 ? 25.522 40.221 -1.865 1.00 22.18 171 ASP A C 1
ATOM 1348 O O . ASP A 1 171 ? 26.639 40.160 -2.378 1.00 18.72 171 ASP A O 1
ATOM 1353 N N . ALA A 1 172 ? 24.998 39.250 -1.106 1.00 22.38 172 ALA A N 1
ATOM 1354 C CA . ALA A 1 172 ? 25.691 37.990 -0.811 1.00 22.33 172 ALA A CA 1
ATOM 1355 C C . ALA A 1 172 ? 26.123 37.227 -2.067 1.00 21.16 172 ALA A C 1
ATOM 1356 O O . ALA A 1 172 ? 27.230 36.691 -2.128 1.00 17.20 172 ALA A O 1
ATOM 1358 N N . SER A 1 173 ? 25.258 37.174 -3.077 1.00 18.45 173 SER A N 1
ATOM 1359 C CA . SER A 1 173 ? 25.599 36.447 -4.305 1.00 21.99 173 SER A CA 1
ATOM 1360 C C . SER A 1 173 ? 26.816 37.061 -5.003 1.00 19.89 173 SER A C 1
ATOM 1361 O O . SER A 1 173 ? 27.449 36.435 -5.863 1.00 19.36 173 SER A O 1
ATOM 1364 N N . ALA A 1 174 ? 27.162 38.283 -4.620 1.00 18.98 174 ALA A N 1
ATOM 1365 C CA . ALA A 1 174 ? 28.298 38.964 -5.223 1.00 18.34 174 ALA A CA 1
ATOM 1366 C C . ALA A 1 174 ? 29.597 38.783 -4.401 1.00 18.86 174 ALA A C 1
ATOM 1367 O O . ALA A 1 174 ? 30.590 39.471 -4.638 1.00 16.77 174 ALA A O 1
ATOM 1369 N N . ALA A 1 175 ? 29.575 37.891 -3.416 1.00 17.78 175 ALA A N 1
ATOM 1370 C CA . ALA A 1 175 ? 30.670 37.828 -2.444 1.00 17.22 175 ALA A CA 1
ATOM 1371 C C . ALA A 1 175 ? 31.221 36.415 -2.296 1.00 17.53 175 ALA A C 1
ATOM 1372 O O . ALA A 1 175 ? 30.473 35.430 -2.417 1.00 14.78 175 ALA A O 1
ATOM 1374 N N . VAL A 1 176 ? 32.523 36.321 -2.020 1.00 12.65 176 VAL A N 1
ATOM 1375 C CA . VAL A 1 176 ? 33.163 35.036 -1.728 1.00 10.81 176 VAL A CA 1
ATOM 1376 C C . VAL A 1 176 ? 33.999 35.171 -0.448 1.00 12.77 176 VAL A C 1
ATOM 1377 O O . VAL A 1 176 ? 34.711 36.167 -0.280 1.00 14.63 176 VAL A O 1
ATOM 1381 N N . HIS A 1 177 ? 33.920 34.194 0.456 1.00 10.17 177 HIS A N 1
ATOM 1382 C CA . HIS A 1 177 ? 34.763 34.177 1.634 1.00 10.47 177 HIS A CA 1
ATOM 1383 C C . HIS A 1 177 ? 35.801 33.052 1.522 1.00 13.77 177 HIS A C 1
ATOM 1384 O O . HIS A 1 177 ? 35.480 31.944 1.063 1.00 11.52 177 HIS A O 1
ATOM 1391 N N . VAL A 1 178 ? 37.034 33.334 1.947 1.00 11.18 178 VAL A N 1
ATOM 1392 C CA . VAL A 1 178 ? 38.136 32.373 1.865 1.00 13.00 178 VAL A CA 1
ATOM 1393 C C . VAL A 1 178 ? 38.645 32.078 3.281 1.00 12.31 178 VAL A C 1
ATOM 1394 O O . VAL A 1 178 ? 38.995 32.997 4.025 1.00 11.85 178 VAL A O 1
ATOM 1398 N N . GLY A 1 179 ? 38.686 30.800 3.661 1.00 12.77 179 GLY A N 1
ATOM 1399 C CA . GLY A 1 179 ? 39.050 30.429 5.016 1.00 14.59 179 GLY A CA 1
ATOM 1400 C C . GLY A 1 179 ? 39.392 28.953 5.138 1.00 14.17 179 GLY A C 1
ATOM 1401 O O . GLY A 1 179 ? 39.092 28.162 4.237 1.00 11.65 179 GLY A O 1
ATOM 1402 N N . ASP A 1 180 ? 40.068 28.592 6.226 1.00 12.68 180 ASP A N 1
ATOM 1403 C CA . ASP A 1 180 ? 40.534 27.210 6.396 1.00 14.17 180 ASP A CA 1
ATOM 1404 C C . ASP A 1 180 ? 39.543 26.358 7.204 1.00 16.22 180 ASP A C 1
ATOM 1405 O O . ASP A 1 180 ? 39.580 25.121 7.126 1.00 16.73 180 ASP A O 1
ATOM 1410 N N . HIS A 1 181 ? 38.678 27.007 7.991 1.00 16.23 181 HIS A N 1
ATOM 1411 C CA . HIS A 1 181 ? 37.799 26.279 8.921 1.00 16.04 181 HIS A CA 1
ATOM 1412 C C . HIS A 1 181 ? 36.459 25.847 8.307 1.00 17.54 181 HIS A C 1
ATOM 1413 O O . HIS A 1 181 ? 35.648 26.679 7.875 1.00 14.52 181 HIS A O 1
ATOM 1420 N N . PRO A 1 182 ? 36.227 24.533 8.263 1.00 17.75 182 PRO A N 1
ATOM 1421 C CA . PRO A 1 182 ? 35.019 23.973 7.645 1.00 15.71 182 PRO A CA 1
ATOM 1422 C C . PRO A 1 182 ? 33.740 24.566 8.217 1.00 17.10 182 PRO A C 1
ATOM 1423 O O . PRO A 1 182 ? 32.827 24.851 7.438 1.00 19.93 182 PRO A O 1
ATOM 1427 N N . SER A 1 183 ? 33.679 24.781 9.527 1.00 15.77 183 SER A N 1
ATOM 1428 C CA . SER A 1 183 ? 32.457 25.315 10.138 1.00 20.82 183 SER A CA 1
ATOM 1429 C C . SER A 1 183 ? 32.424 26.854 10.189 1.00 21.26 183 SER A C 1
ATOM 1430 O O . SER A 1 183 ? 31.486 27.484 9.692 1.00 19.86 183 SER A O 1
ATOM 1433 N N . ASP A 1 184 ? 33.465 27.455 10.763 1.00 19.33 184 ASP A N 1
ATOM 1434 C CA . ASP A 1 184 ? 33.521 28.908 10.948 1.00 22.02 184 ASP A CA 1
ATOM 1435 C C . ASP A 1 184 ? 33.541 29.673 9.630 1.00 16.70 184 ASP A C 1
ATOM 1436 O O . ASP A 1 184 ? 32.855 30.683 9.477 1.00 18.64 184 ASP A O 1
ATOM 1441 N N . ASP A 1 185 ? 34.380 29.235 8.693 1.00 16.19 185 ASP A N 1
ATOM 1442 C CA . ASP A 1 185 ? 34.505 29.941 7.422 1.00 15.57 185 ASP A CA 1
ATOM 1443 C C . ASP A 1 185 ? 33.567 29.431 6.325 1.00 16.25 185 ASP A C 1
ATOM 1444 O O . ASP A 1 185 ? 32.855 30.211 5.703 1.00 16.67 185 ASP A O 1
ATOM 1449 N N . ILE A 1 186 ? 33.580 28.131 6.071 1.00 14.18 186 ILE A N 1
ATOM 1450 C CA . ILE A 1 186 ? 32.847 27.622 4.913 1.00 14.18 186 ILE A CA 1
ATOM 1451 C C . ILE A 1 186 ? 31.334 27.599 5.179 1.00 14.62 186 ILE A C 1
ATOM 1452 O O . ILE A 1 186 ? 30.570 28.285 4.500 1.00 13.56 186 ILE A O 1
ATOM 1457 N N . ALA A 1 187 ? 30.899 26.799 6.146 1.00 18.41 187 ALA A N 1
ATOM 1458 C CA . ALA A 1 187 ? 29.472 26.722 6.455 1.00 19.35 187 ALA A CA 1
ATOM 1459 C C . ALA A 1 187 ? 28.934 28.098 6.844 1.00 19.60 187 ALA A C 1
ATOM 1460 O O . ALA A 1 187 ? 27.821 28.494 6.465 1.00 18.06 187 ALA A O 1
ATOM 1462 N N . GLY A 1 188 ? 29.727 28.836 7.612 1.00 16.06 188 GLY A N 1
ATOM 1463 C CA . GLY A 1 188 ? 29.322 30.165 8.039 1.00 16.58 188 GLY A CA 1
ATOM 1464 C C . GLY A 1 188 ? 29.004 31.104 6.889 1.00 19.23 188 GLY A C 1
ATOM 1465 O O . GLY A 1 188 ? 27.932 31.732 6.869 1.00 17.01 188 GLY A O 1
ATOM 1466 N N . ALA A 1 189 ? 29.926 31.214 5.930 1.00 14.08 189 ALA A N 1
ATOM 1467 C CA . ALA A 1 189 ? 29.738 32.104 4.790 1.00 14.66 189 ALA A CA 1
ATOM 1468 C C . ALA A 1 189 ? 28.616 31.627 3.869 1.00 15.61 189 ALA A C 1
ATOM 1469 O O . ALA A 1 189 ? 27.827 32.438 3.376 1.00 13.30 189 ALA A O 1
ATOM 1471 N N . GLN A 1 190 ? 28.554 30.319 3.631 1.00 12.78 190 GLN A N 1
ATOM 1472 C CA . GLN A 1 190 ? 27.509 29.773 2.754 1.00 16.01 190 GLN A CA 1
ATOM 1473 C C . GLN A 1 190 ? 26.109 29.953 3.354 1.00 17.08 190 GLN A C 1
ATOM 1474 O O . GLN A 1 190 ? 25.140 30.204 2.641 1.00 18.72 190 GLN A O 1
ATOM 1480 N N . GLN A 1 191 ? 25.996 29.773 4.660 1.00 13.28 191 GLN A N 1
ATOM 1481 C CA . GLN A 1 191 ? 24.697 29.994 5.296 1.00 24.58 191 GLN A CA 1
ATOM 1482 C C . GLN A 1 191 ? 24.261 31.474 5.238 1.00 23.43 191 GLN A C 1
ATOM 1483 O O . GLN A 1 191 ? 23.072 31.773 5.181 1.00 20.59 191 GLN A O 1
ATOM 1489 N N . ALA A 1 192 ? 25.233 32.386 5.194 1.00 17.82 192 ALA A N 1
ATOM 1490 C CA . ALA A 1 192 ? 24.966 33.803 4.968 1.00 19.06 192 ALA A CA 1
ATOM 1491 C C . ALA A 1 192 ? 24.743 34.165 3.478 1.00 20.15 192 ALA A C 1
ATOM 1492 O O . ALA A 1 192 ? 24.635 35.339 3.127 1.00 19.42 192 ALA A O 1
ATOM 1494 N N . GLY A 1 193 ? 24.666 33.157 2.615 1.00 17.68 193 GLY A N 1
ATOM 1495 C CA . GLY A 1 193 ? 24.394 33.362 1.199 1.00 18.02 193 GLY A CA 1
ATOM 1496 C C . GLY A 1 193 ? 25.593 33.624 0.296 1.00 18.28 193 GLY A C 1
ATOM 1497 O O . GLY A 1 193 ? 25.423 33.860 -0.903 1.00 16.36 193 GLY A O 1
ATOM 1498 N N . MET A 1 194 ? 26.811 33.577 0.843 1.00 15.29 194 MET A N 1
ATOM 1499 C CA . MET A 1 194 ? 28.000 33.851 0.029 1.00 14.62 194 MET A CA 1
ATOM 1500 C C . MET A 1 194 ? 28.507 32.537 -0.545 1.00 15.10 194 MET A C 1
ATOM 1501 O O . MET A 1 194 ? 28.104 31.477 -0.092 1.00 15.47 194 MET A O 1
ATOM 1506 N N . ARG A 1 195 ? 29.393 32.615 -1.533 1.00 13.29 195 ARG A N 1
ATOM 1507 C CA . ARG A 1 195 ? 30.224 31.479 -1.893 1.00 12.93 195 ARG A CA 1
ATOM 1508 C C . ARG A 1 195 ? 31.416 31.385 -0.947 1.00 12.42 195 ARG A C 1
ATOM 1509 O O . ARG A 1 195 ? 31.831 32.389 -0.348 1.00 11.61 195 ARG A O 1
ATOM 1517 N N . ALA A 1 196 ? 31.950 30.178 -0.792 1.00 11.50 196 ALA A N 1
ATOM 1518 C CA . ALA A 1 196 ? 33.066 29.958 0.127 1.00 11.18 196 ALA A CA 1
ATOM 1519 C C . ALA A 1 196 ? 34.122 29.071 -0.496 1.00 13.11 196 ALA A C 1
ATOM 1520 O O . ALA A 1 196 ? 33.814 28.019 -1.080 1.00 11.59 196 ALA A O 1
ATOM 1522 N N . ILE A 1 197 ? 35.377 29.497 -0.359 1.00 12.46 197 ILE A N 1
ATOM 1523 C CA . ILE A 1 197 ? 36.510 28.767 -0.917 1.00 11.10 197 ILE A CA 1
ATOM 1524 C C . ILE A 1 197 ? 37.340 28.232 0.252 1.00 11.67 197 ILE A C 1
ATOM 1525 O O . ILE A 1 197 ? 37.729 28.980 1.142 1.00 11.02 197 ILE A O 1
ATOM 1530 N N . TRP A 1 198 ? 37.593 26.930 0.244 1.00 11.82 198 TRP A N 1
ATOM 1531 C CA . TRP A 1 198 ? 38.214 26.272 1.369 1.00 11.35 198 TRP A CA 1
ATOM 1532 C C . TRP A 1 198 ? 39.700 26.257 1.107 1.00 10.92 198 TRP A C 1
ATOM 1533 O O . TRP A 1 198 ? 40.154 25.724 0.088 1.00 11.74 198 TRP A O 1
ATOM 1544 N N . TYR A 1 199 ? 40.446 26.846 2.033 1.00 13.41 199 TYR A N 1
ATOM 1545 C CA . TYR A 1 199 ? 41.906 26.833 1.992 1.00 13.00 199 TYR A CA 1
ATOM 1546 C C . TYR A 1 199 ? 42.407 25.605 2.735 1.00 11.89 199 TYR A C 1
ATOM 1547 O O . TYR A 1 199 ? 42.279 25.508 3.951 1.00 13.34 199 TYR A O 1
ATOM 1556 N N . ASN A 1 200 ? 42.951 24.658 1.984 1.00 13.34 200 ASN A N 1
ATOM 1557 C CA . ASN A 1 200 ? 43.254 23.329 2.501 1.00 12.96 200 ASN A CA 1
ATOM 1558 C C . ASN A 1 200 ? 44.622 22.865 1.993 1.00 12.98 200 ASN A C 1
ATOM 1559 O O . ASN A 1 200 ? 44.720 21.881 1.260 1.00 14.52 200 ASN A O 1
ATOM 1564 N N . PRO A 1 201 ? 45.680 23.610 2.345 1.00 13.89 201 PRO A N 1
ATOM 1565 C CA . PRO A 1 201 ? 47.040 23.281 1.882 1.00 18.63 201 PRO A CA 1
ATOM 1566 C C . PRO A 1 201 ? 47.490 21.880 2.305 1.00 18.70 201 PRO A C 1
ATOM 1567 O O . PRO A 1 201 ? 48.280 21.230 1.614 1.00 18.01 201 PRO A O 1
ATOM 1571 N N . GLN A 1 202 ? 46.979 21.409 3.428 1.00 19.37 202 GLN A N 1
ATOM 1572 C CA . GLN A 1 202 ? 47.435 20.128 3.958 1.00 23.06 202 GLN A CA 1
ATOM 1573 C C . GLN A 1 202 ? 46.666 18.945 3.398 1.00 24.31 202 GLN A C 1
ATOM 1574 O O . GLN A 1 202 ? 46.928 17.797 3.752 1.00 24.04 202 GLN A O 1
ATOM 1580 N N . GLY A 1 203 ? 45.724 19.220 2.499 1.00 22.16 203 GLY A N 1
ATOM 1581 C CA . GLY A 1 203 ? 45.028 18.147 1.807 1.00 20.39 203 GLY A CA 1
ATOM 1582 C C . GLY A 1 203 ? 44.126 17.316 2.710 1.00 27.61 203 GLY A C 1
ATOM 1583 O O . GLY A 1 203 ? 43.893 16.130 2.454 1.00 27.85 203 GLY A O 1
ATOM 1584 N N . LYS A 1 204 ? 43.606 17.931 3.765 1.00 21.71 204 LYS A N 1
ATOM 1585 C CA . LYS A 1 204 ? 42.647 17.255 4.628 1.00 24.02 204 LYS A CA 1
ATOM 1586 C C . LYS A 1 204 ? 41.415 16.830 3.839 1.00 23.78 204 LYS A C 1
ATOM 1587 O O . LYS A 1 204 ? 41.102 17.399 2.789 1.00 23.67 204 LYS A O 1
ATOM 1593 N N . ALA A 1 205 ? 40.695 15.831 4.339 1.00 25.93 205 ALA A N 1
ATOM 1594 C CA . ALA A 1 205 ? 39.474 15.411 3.659 1.00 24.77 205 ALA A CA 1
ATOM 1595 C C . ALA A 1 205 ? 38.294 16.262 4.108 1.00 20.20 205 ALA A C 1
ATOM 1596 O O . ALA A 1 205 ? 38.240 16.707 5.257 1.00 28.20 205 ALA A O 1
ATOM 1598 N N . TRP A 1 206 ? 37.364 16.509 3.191 1.00 23.88 206 TRP A N 1
ATOM 1599 C CA . TRP A 1 206 ? 36.144 17.253 3.481 1.00 24.97 206 TRP A CA 1
ATOM 1600 C C . TRP A 1 206 ? 35.031 16.256 3.773 1.00 31.97 206 TRP A C 1
ATOM 1601 O O . TRP A 1 206 ? 34.810 15.337 2.985 1.00 29.23 206 TRP A O 1
ATOM 1612 N N . ASP A 1 207 ? 34.313 16.412 4.881 1.00 31.34 207 ASP A N 1
ATOM 1613 C CA . ASP A 1 207 ? 33.259 15.428 5.150 1.00 35.65 207 ASP A CA 1
ATOM 1614 C C . ASP A 1 207 ? 31.872 15.968 5.474 1.00 35.21 207 ASP A C 1
ATOM 1615 O O . ASP A 1 207 ? 31.131 15.349 6.232 1.00 43.15 207 ASP A O 1
ATOM 1620 N N . ALA A 1 208 ? 31.504 17.097 4.880 1.00 33.36 208 ALA A N 1
ATOM 1621 C CA . ALA A 1 208 ? 30.138 17.591 4.997 1.00 30.14 208 ALA A CA 1
ATOM 1622 C C . ALA A 1 208 ? 29.425 17.453 3.653 1.00 31.65 208 ALA A C 1
ATOM 1623 O O . ALA A 1 208 ? 30.058 17.570 2.595 1.00 28.22 208 ALA A O 1
ATOM 1625 N N . ASP A 1 209 ? 28.117 17.205 3.701 1.00 30.27 209 ASP A N 1
ATOM 1626 C CA . ASP A 1 209 ? 27.280 17.108 2.502 1.00 31.40 209 ASP A CA 1
ATOM 1627 C C . ASP A 1 209 ? 27.456 18.290 1.537 1.00 28.56 209 ASP A C 1
ATOM 1628 O O . ASP A 1 209 ? 27.695 18.091 0.342 1.00 26.32 209 ASP A O 1
ATOM 1633 N N . ARG A 1 210 ? 27.281 19.510 2.046 1.00 19.96 210 ARG A N 1
ATOM 1634 C CA . ARG A 1 210 ? 27.416 20.715 1.231 1.00 20.11 210 ARG A CA 1
ATOM 1635 C C . ARG A 1 210 ? 28.914 20.923 1.006 1.00 19.92 210 ARG A C 1
ATOM 1636 O O . ARG A 1 210 ? 29.696 20.951 1.957 1.00 19.89 210 ARG A O 1
ATOM 1644 N N . LEU A 1 211 ? 29.299 21.033 -0.258 1.00 18.93 211 LEU A N 1
ATOM 1645 C CA . LEU A 1 211 ? 30.701 21.208 -0.650 1.00 16.97 211 LEU A CA 1
ATOM 1646 C C . LEU A 1 211 ? 31.103 22.679 -0.571 1.00 14.86 211 LEU A C 1
ATOM 1647 O O . LEU A 1 211 ? 30.280 23.564 -0.796 1.00 14.95 211 LEU A O 1
ATOM 1652 N N . PRO A 1 212 ? 32.385 22.944 -0.265 1.00 16.71 212 PRO A N 1
ATOM 1653 C CA . PRO A 1 212 ? 32.892 24.303 -0.460 1.00 14.20 212 PRO A CA 1
ATOM 1654 C C . PRO A 1 212 ? 32.681 24.621 -1.918 1.00 12.97 212 PRO A C 1
ATOM 1655 O O . PRO A 1 212 ? 32.713 23.717 -2.754 1.00 13.38 212 PRO A O 1
ATOM 1659 N N . ASP A 1 213 ? 32.459 25.881 -2.236 1.00 12.03 213 ASP A N 1
ATOM 1660 C CA . ASP A 1 213 ? 32.281 26.233 -3.625 1.00 11.35 213 ASP A CA 1
ATOM 1661 C C . ASP A 1 213 ? 33.527 26.003 -4.462 1.00 14.84 213 ASP A C 1
ATOM 1662 O O . ASP A 1 213 ? 33.437 25.799 -5.669 1.00 13.04 213 ASP A O 1
ATOM 1667 N N . ALA A 1 214 ? 34.693 26.042 -3.810 1.00 13.32 214 ALA A N 1
ATOM 1668 C CA . ALA A 1 214 ? 35.922 25.612 -4.449 1.00 13.88 214 ALA A CA 1
ATOM 1669 C C . ALA A 1 214 ? 36.920 25.277 -3.338 1.00 10.50 214 ALA A C 1
ATOM 1670 O O . ALA A 1 214 ? 36.726 25.675 -2.203 1.00 11.84 214 ALA A O 1
ATOM 1672 N N . GLU A 1 215 ? 37.959 24.520 -3.644 1.00 13.13 215 GLU A N 1
ATOM 1673 C CA . GLU A 1 215 ? 38.973 24.191 -2.636 1.00 12.77 215 GLU A CA 1
ATOM 1674 C C . GLU A 1 215 ? 40.340 24.470 -3.258 1.00 12.26 215 GLU A C 1
ATOM 1675 O O . GLU A 1 215 ? 40.558 24.141 -4.425 1.00 15.08 215 GLU A O 1
ATOM 1681 N N . ILE A 1 216 ? 41.243 25.095 -2.501 1.00 11.91 216 ILE A N 1
ATOM 1682 C CA . ILE A 1 216 ? 42.566 25.429 -3.036 1.00 13.03 216 ILE A CA 1
ATOM 1683 C C . ILE A 1 216 ? 43.650 24.991 -2.055 1.00 10.93 216 ILE A C 1
ATOM 1684 O O . ILE A 1 216 ? 43.383 24.787 -0.867 1.00 13.70 216 ILE A O 1
ATOM 1689 N N . HIS A 1 217 ? 44.876 24.825 -2.539 1.00 10.81 217 HIS A N 1
ATOM 1690 C CA . HIS A 1 217 ? 46.002 24.536 -1.626 1.00 14.87 217 HIS A CA 1
ATOM 1691 C C . HIS A 1 217 ? 47.020 25.692 -1.592 1.00 14.40 217 HIS A C 1
ATOM 1692 O O . HIS A 1 217 ? 47.950 25.718 -0.761 1.00 14.06 217 HIS A O 1
ATOM 1699 N N . ASN A 1 218 ? 46.820 26.644 -2.496 1.00 10.93 218 ASN A N 1
ATOM 1700 C CA . ASN A 1 218 ? 47.684 27.815 -2.619 1.00 12.48 218 ASN A CA 1
ATOM 1701 C C . ASN A 1 218 ? 46.845 29.051 -2.936 1.00 13.12 218 ASN A C 1
ATOM 1702 O O . ASN A 1 218 ? 46.035 29.038 -3.857 1.00 11.83 218 ASN A O 1
ATOM 1707 N N . LEU A 1 219 ? 47.017 30.108 -2.148 1.00 11.92 219 LEU A N 1
ATOM 1708 C CA . LEU A 1 219 ? 46.251 31.336 -2.322 1.00 13.91 219 LEU A CA 1
ATOM 1709 C C . LEU A 1 219 ? 46.371 31.921 -3.738 1.00 14.54 219 LEU A C 1
ATOM 1710 O O . LEU A 1 219 ? 45.439 32.547 -4.228 1.00 13.70 219 LEU A O 1
ATOM 1715 N N . SER A 1 220 ? 47.506 31.703 -4.413 1.00 12.16 220 SER A N 1
ATOM 1716 C CA . SER A 1 220 ? 47.650 32.225 -5.777 1.00 15.16 220 SER A CA 1
ATOM 1717 C C . SER A 1 220 ? 46.727 31.562 -6.809 1.00 14.20 220 SER A C 1
ATOM 1718 O O . SER A 1 220 ? 46.724 31.965 -7.978 1.00 10.47 220 SER A O 1
ATOM 1721 N N . GLN A 1 221 ? 45.977 30.531 -6.394 1.00 10.95 221 GLN A N 1
ATOM 1722 C CA . GLN A 1 221 ? 44.926 29.957 -7.243 1.00 13.84 221 GLN A CA 1
ATOM 1723 C C . GLN A 1 221 ? 43.680 30.857 -7.269 1.00 14.57 221 GLN A C 1
ATOM 1724 O O . GLN A 1 221 ? 42.799 30.678 -8.112 1.00 14.20 221 GLN A O 1
ATOM 1730 N N . LEU A 1 222 ? 43.586 31.806 -6.347 1.00 12.48 222 LEU A N 1
ATOM 1731 C CA . LEU A 1 222 ? 42.343 32.592 -6.249 1.00 14.23 222 LEU A CA 1
ATOM 1732 C C . LEU A 1 222 ? 41.889 33.276 -7.543 1.00 16.11 222 LEU A C 1
ATOM 1733 O O . LEU A 1 222 ? 40.720 33.155 -7.942 1.00 15.46 222 LEU A O 1
ATOM 1738 N N . PRO A 1 223 ? 42.801 33.991 -8.227 1.00 15.07 223 PRO A N 1
ATOM 1739 C CA . PRO A 1 223 ? 42.374 34.677 -9.463 1.00 17.08 223 PRO A CA 1
ATOM 1740 C C . PRO A 1 223 ? 41.674 33.762 -10.463 1.00 19.04 223 PRO A C 1
ATOM 1741 O O . PRO A 1 223 ? 40.602 34.127 -10.965 1.00 16.00 223 PRO A O 1
ATOM 1745 N N . GLU A 1 224 ? 42.241 32.587 -10.739 1.00 19.06 224 GLU A N 1
ATOM 1746 C CA . GLU A 1 224 ? 41.615 31.655 -11.677 1.00 17.92 224 GLU A CA 1
ATOM 1747 C C . GLU A 1 224 ? 40.298 31.069 -11.148 1.00 18.81 224 GLU A C 1
ATOM 1748 O O . GLU A 1 224 ? 39.353 30.875 -11.914 1.00 18.06 224 GLU A O 1
ATOM 1754 N N . VAL A 1 225 ? 40.242 30.773 -9.854 1.00 16.03 225 VAL A N 1
ATOM 1755 C CA . VAL A 1 225 ? 39.012 30.230 -9.254 1.00 17.91 225 VAL A CA 1
ATOM 1756 C C . VAL A 1 225 ? 37.914 31.281 -9.326 1.00 17.19 225 VAL A C 1
ATOM 1757 O O . VAL A 1 225 ? 36.808 31.001 -9.771 1.00 15.21 225 VAL A O 1
ATOM 1761 N N . LEU A 1 226 ? 38.236 32.504 -8.911 1.00 15.01 226 LEU A N 1
ATOM 1762 C CA . LEU A 1 226 ? 37.258 33.588 -8.931 1.00 17.08 226 LEU A CA 1
ATOM 1763 C C . LEU A 1 226 ? 36.762 33.885 -10.349 1.00 16.35 226 LEU A C 1
ATOM 1764 O O . LEU A 1 226 ? 35.584 34.208 -10.545 1.00 17.47 226 LEU A O 1
ATOM 1769 N N . ALA A 1 227 ? 37.640 33.752 -11.337 1.00 17.73 227 ALA A N 1
ATOM 1770 C CA . ALA A 1 227 ? 37.250 33.966 -12.735 1.00 20.86 227 ALA A CA 1
ATOM 1771 C C . ALA A 1 227 ? 36.162 33.001 -13.212 1.00 24.07 227 ALA A C 1
ATOM 1772 O O . ALA A 1 227 ? 35.479 33.280 -14.199 1.00 23.05 227 ALA A O 1
ATOM 1774 N N . ARG A 1 228 ? 35.989 31.883 -12.508 1.00 19.47 228 ARG A N 1
ATOM 1775 C CA . ARG A 1 228 ? 34.962 30.908 -12.868 1.00 21.73 228 ARG A CA 1
ATOM 1776 C C . ARG A 1 228 ? 33.566 31.487 -12.689 1.00 20.13 228 ARG A C 1
ATOM 1777 O O . ARG A 1 228 ? 32.619 31.056 -13.346 1.00 20.70 228 ARG A O 1
ATOM 1785 N N . TRP A 1 229 ? 33.435 32.426 -11.758 1.00 18.01 229 TRP A N 1
ATOM 1786 C CA . TRP A 1 229 ? 32.133 32.973 -11.405 1.00 22.36 229 TRP A CA 1
ATOM 1787 C C . TRP A 1 229 ? 31.928 34.393 -11.945 1.00 26.37 229 TRP A C 1
ATOM 1788 O O . TRP A 1 229 ? 31.067 35.129 -11.455 1.00 25.23 229 TRP A O 1
ATOM 1799 N N . ALA A 1 230 ? 32.720 34.784 -12.940 1.00 24.41 230 ALA A N 1
ATOM 1800 C CA . ALA A 1 230 ? 32.672 36.170 -13.412 1.00 27.02 230 ALA A CA 1
ATOM 1801 C C . ALA A 1 230 ? 31.368 36.414 -14.169 1.00 34.08 230 ALA A C 1
ATOM 1802 O O . ALA A 1 230 ? 30.773 37.499 -14.114 1.00 31.88 230 ALA A O 1
ATOM 1805 N N . MET B 1 1 ? 28.808 14.000 69.038 1.00 32.32 1 MET B N 1
ATOM 1806 C CA . MET B 1 1 ? 30.183 13.618 68.749 1.00 30.77 1 MET B CA 1
ATOM 1807 C C . MET B 1 1 ? 30.464 13.360 67.278 1.00 23.95 1 MET B C 1
ATOM 1808 O O . MET B 1 1 ? 29.654 12.837 66.513 1.00 19.91 1 MET B O 1
ATOM 1813 N N . ILE B 1 2 ? 31.669 13.738 66.916 1.00 20.71 2 ILE B N 1
ATOM 1814 C CA . ILE B 1 2 ? 32.128 13.705 65.555 1.00 19.51 2 ILE B CA 1
ATOM 1815 C C . ILE B 1 2 ? 32.736 12.328 65.320 1.00 18.76 2 ILE B C 1
ATOM 1816 O O . ILE B 1 2 ? 33.612 11.895 66.062 1.00 18.91 2 ILE B O 1
ATOM 1821 N N . LYS B 1 3 ? 32.260 11.639 64.292 1.00 16.59 3 LYS B N 1
ATOM 1822 C CA . LYS B 1 3 ? 32.739 10.298 63.991 1.00 17.83 3 LYS B CA 1
ATOM 1823 C C . LYS B 1 3 ? 33.574 10.250 62.718 1.00 22.54 3 LYS B C 1
ATOM 1824 O O . LYS B 1 3 ? 34.393 9.347 62.538 1.00 20.23 3 LYS B O 1
ATOM 1830 N N . LEU B 1 4 ? 33.353 11.217 61.830 1.00 16.54 4 LEU B N 1
ATOM 1831 C CA . LEU B 1 4 ? 33.954 11.189 60.503 1.00 14.98 4 LEU B CA 1
ATOM 1832 C C . LEU B 1 4 ? 34.582 12.539 60.180 1.00 15.73 4 LEU B C 1
ATOM 1833 O O . LEU B 1 4 ? 33.959 13.586 60.390 1.00 14.06 4 LEU B O 1
ATOM 1838 N N . VAL B 1 5 ? 35.807 12.502 59.678 1.00 13.59 5 VAL B N 1
ATOM 1839 C CA . VAL B 1 5 ? 36.476 13.695 59.178 1.00 13.72 5 VAL B CA 1
ATOM 1840 C C . VAL B 1 5 ? 36.966 13.412 57.774 1.00 17.97 5 VAL B C 1
ATOM 1841 O O . VAL B 1 5 ? 37.719 12.450 57.528 1.00 18.12 5 VAL B O 1
ATOM 1845 N N . THR B 1 6 ? 36.530 14.238 56.838 1.00 16.03 6 THR B N 1
ATOM 1846 C CA . THR B 1 6 ? 36.936 14.070 55.448 1.00 14.03 6 THR B CA 1
ATOM 1847 C C . THR B 1 6 ? 37.807 15.224 55.001 1.00 14.39 6 THR B C 1
ATOM 1848 O O . THR B 1 6 ? 37.731 16.340 55.555 1.00 13.94 6 THR B O 1
ATOM 1852 N N . PHE B 1 7 ? 38.674 14.984 54.025 1.00 14.49 7 PHE B N 1
ATOM 1853 C CA . PHE B 1 7 ? 39.638 16.011 53.645 1.00 16.40 7 PHE B CA 1
ATOM 1854 C C . PHE B 1 7 ? 39.835 16.171 52.143 1.00 17.49 7 PHE B C 1
ATOM 1855 O O . PHE B 1 7 ? 39.908 15.190 51.402 1.00 16.30 7 PHE B O 1
ATOM 1863 N N . ASP B 1 8 ? 39.932 17.423 51.708 1.00 15.05 8 ASP B N 1
ATOM 1864 C CA . ASP B 1 8 ? 40.266 17.736 50.328 1.00 16.95 8 ASP B CA 1
ATOM 1865 C C . ASP B 1 8 ? 41.773 17.598 50.164 1.00 17.22 8 ASP B C 1
ATOM 1866 O O . ASP B 1 8 ? 42.526 17.780 51.121 1.00 17.14 8 ASP B O 1
ATOM 1871 N N . LEU B 1 9 ? 42.212 17.268 48.956 1.00 18.11 9 LEU B N 1
ATOM 1872 C CA . LEU B 1 9 ? 43.639 17.021 48.709 1.00 16.59 9 LEU B CA 1
ATOM 1873 C C . LEU B 1 9 ? 44.421 18.255 48.244 1.00 17.72 9 LEU B C 1
ATOM 1874 O O . LEU B 1 9 ? 45.266 18.790 48.970 1.00 18.40 9 LEU B O 1
ATOM 1879 N N . ASP B 1 10 ? 44.156 18.705 47.036 1.00 16.69 10 ASP B N 1
ATOM 1880 C CA . ASP B 1 10 ? 44.918 19.795 46.438 1.00 17.87 10 ASP B CA 1
ATOM 1881 C C . ASP B 1 10 ? 44.804 21.126 47.219 1.00 20.91 10 ASP B C 1
ATOM 1882 O O . ASP B 1 10 ? 43.771 21.657 47.409 1.00 19.30 10 ASP B O 1
ATOM 1887 N N . ASP B 1 11 ? 45.928 21.627 47.666 1.00 16.79 11 ASP B N 1
ATOM 1888 C CA . ASP B 1 11 ? 46.012 22.813 48.499 1.00 18.25 11 ASP B CA 1
ATOM 1889 C C . ASP B 1 11 ? 45.460 22.705 49.923 1.00 17.68 11 ASP B C 1
ATOM 1890 O O . ASP B 1 11 ? 45.338 23.666 50.603 1.00 18.40 11 ASP B O 1
ATOM 1895 N N . THR B 1 12 ? 45.183 21.484 50.335 1.00 14.79 12 THR B N 1
ATOM 1896 C CA . THR B 1 12 ? 44.866 21.146 51.697 1.00 19.35 12 THR B CA 1
ATOM 1897 C C . THR B 1 12 ? 45.970 20.294 52.358 1.00 15.65 12 THR B C 1
ATOM 1898 O O . THR B 1 12 ? 46.408 20.592 53.381 1.00 17.95 12 THR B O 1
ATOM 1902 N N . LEU B 1 13 ? 46.415 19.274 51.666 1.00 14.53 13 LEU B N 1
ATOM 1903 C CA . LEU B 1 13 ? 47.515 18.390 52.103 1.00 18.59 13 LEU B CA 1
ATOM 1904 C C . LEU B 1 13 ? 48.875 18.662 51.405 1.00 20.60 13 LEU B C 1
ATOM 1905 O O . LEU B 1 13 ? 49.921 18.137 51.826 1.00 17.29 13 LEU B O 1
ATOM 1910 N N . TRP B 1 14 ? 48.837 19.448 50.327 1.00 15.67 14 TRP B N 1
ATOM 1911 C CA . TRP B 1 14 ? 50.039 19.880 49.623 1.00 21.58 14 TRP B CA 1
ATOM 1912 C C . TRP B 1 14 ? 49.722 21.087 48.750 1.00 22.01 14 TRP B C 1
ATOM 1913 O O . TRP B 1 14 ? 48.544 21.375 48.473 1.00 21.39 14 TRP B O 1
ATOM 1924 N N . ASP B 1 15 ? 50.757 21.794 48.314 1.00 20.75 15 ASP B N 1
ATOM 1925 C CA . ASP B 1 15 ? 50.564 22.878 47.355 1.00 23.82 15 ASP B CA 1
ATOM 1926 C C . ASP B 1 15 ? 50.310 22.283 45.964 1.00 25.28 15 ASP B C 1
ATOM 1927 O O . ASP B 1 15 ? 51.091 21.465 45.494 1.00 28.35 15 ASP B O 1
ATOM 1932 N N . THR B 1 16 ? 49.242 22.686 45.288 1.00 23.14 16 THR B N 1
ATOM 1933 C CA . THR B 1 16 ? 48.910 22.018 44.015 1.00 27.37 16 THR B CA 1
ATOM 1934 C C . THR B 1 16 ? 49.783 22.433 42.818 1.00 28.53 16 THR B C 1
ATOM 1935 O O . THR B 1 16 ? 50.158 21.593 41.999 1.00 26.89 16 THR B O 1
ATOM 1939 N N . ALA B 1 17 ? 50.115 23.717 42.728 1.00 23.70 17 ALA B N 1
ATOM 1940 C CA . ALA B 1 17 ? 50.704 24.281 41.505 1.00 30.95 17 ALA B CA 1
ATOM 1941 C C . ALA B 1 17 ? 51.978 23.589 40.993 1.00 31.75 17 ALA B C 1
ATOM 1942 O O . ALA B 1 17 ? 52.039 23.211 39.831 1.00 32.24 17 ALA B O 1
ATOM 1944 N N . PRO B 1 18 ? 52.994 23.415 41.858 1.00 31.94 18 PRO B N 1
ATOM 1945 C CA . PRO B 1 18 ? 54.288 22.839 41.442 1.00 34.00 18 PRO B CA 1
ATOM 1946 C C . PRO B 1 18 ? 54.233 21.463 40.755 1.00 33.57 18 PRO B C 1
ATOM 1947 O O . PRO B 1 18 ? 54.877 21.275 39.728 1.00 33.40 18 PRO B O 1
ATOM 1951 N N . ALA B 1 19 ? 53.499 20.510 41.310 1.00 30.70 19 ALA B N 1
ATOM 1952 C CA . ALA B 1 19 ? 53.439 19.178 40.706 1.00 32.76 19 ALA B CA 1
ATOM 1953 C C . ALA B 1 19 ? 52.669 19.154 39.377 1.00 32.73 19 ALA B C 1
ATOM 1954 O O . ALA B 1 19 ? 52.942 18.325 38.502 1.00 34.35 19 ALA B O 1
ATOM 1956 N N . ILE B 1 20 ? 51.705 20.053 39.231 1.00 30.61 20 ILE B N 1
ATOM 1957 C CA . ILE B 1 20 ? 50.940 20.167 37.993 1.00 32.24 20 ILE B CA 1
ATOM 1958 C C . ILE B 1 20 ? 51.743 20.910 36.909 1.00 34.12 20 ILE B C 1
ATOM 1959 O O . ILE B 1 20 ? 51.635 20.604 35.717 1.00 32.66 20 ILE B O 1
ATOM 1964 N N . VAL B 1 21 ? 52.539 21.894 37.320 1.00 31.83 21 VAL B N 1
ATOM 1965 C CA . VAL B 1 21 ? 53.428 22.578 36.383 1.00 34.04 21 VAL B CA 1
ATOM 1966 C C . VAL B 1 21 ? 54.427 21.578 35.805 1.00 35.52 21 VAL B C 1
ATOM 1967 O O . VAL B 1 21 ? 54.595 21.486 34.583 1.00 36.51 21 VAL B O 1
ATOM 1971 N N . GLY B 1 22 ? 55.072 20.822 36.689 1.00 30.50 22 GLY B N 1
ATOM 1972 C CA . GLY B 1 22 ? 55.997 19.776 36.283 1.00 36.88 22 GLY B CA 1
ATOM 1973 C C . GLY B 1 22 ? 55.377 18.694 35.411 1.00 38.23 22 GLY B C 1
ATOM 1974 O O . GLY B 1 22 ? 56.030 18.162 34.514 1.00 40.18 22 GLY B O 1
ATOM 1975 N N . ALA B 1 23 ? 54.117 18.369 35.678 1.00 34.53 23 ALA B N 1
ATOM 1976 C CA . ALA B 1 23 ? 53.394 17.352 34.928 1.00 35.82 23 ALA B CA 1
ATOM 1977 C C . ALA B 1 23 ? 53.097 17.830 33.510 1.00 35.35 23 ALA B C 1
ATOM 1978 O O . ALA B 1 23 ? 53.191 17.060 32.551 1.00 35.52 23 ALA B O 1
ATOM 1980 N N . GLU B 1 24 ? 52.726 19.101 33.390 1.00 32.98 24 GLU B N 1
ATOM 1981 C CA . GLU B 1 24 ? 52.483 19.715 32.094 1.00 37.35 24 GLU B CA 1
ATOM 1982 C C . GLU B 1 24 ? 53.760 19.694 31.261 1.00 37.65 24 GLU B C 1
ATOM 1983 O O . GLU B 1 24 ? 53.741 19.303 30.093 1.00 36.13 24 GLU B O 1
ATOM 1989 N N . ALA B 1 25 ? 54.861 20.104 31.884 1.00 34.35 25 ALA B N 1
ATOM 1990 C CA . ALA B 1 25 ? 56.168 20.133 31.240 1.00 40.06 25 ALA B CA 1
ATOM 1991 C C . ALA B 1 25 ? 56.592 18.742 30.786 1.00 40.46 25 ALA B C 1
ATOM 1992 O O . ALA B 1 25 ? 57.151 18.585 29.700 1.00 40.99 25 ALA B O 1
ATOM 1994 N N . ALA B 1 26 ? 56.323 17.737 31.619 1.00 35.79 26 ALA B N 1
ATOM 1995 C CA . ALA B 1 26 ? 56.632 16.352 31.275 1.00 38.93 26 ALA B CA 1
ATOM 1996 C C . ALA B 1 26 ? 55.763 15.857 30.115 1.00 39.73 26 ALA B C 1
ATOM 1997 O O . ALA B 1 26 ? 56.246 15.177 29.212 1.00 41.44 26 ALA B O 1
ATOM 1999 N N . LEU B 1 27 ? 54.483 16.202 30.143 1.00 35.46 27 LEU B N 1
ATOM 2000 C CA . LEU B 1 27 ? 53.569 15.803 29.087 1.00 37.79 27 LEU B CA 1
ATOM 2001 C C . LEU B 1 27 ? 54.101 16.424 27.809 1.00 39.74 27 LEU B C 1
ATOM 2002 O O . LEU B 1 27 ? 54.200 15.772 26.777 1.00 37.44 27 LEU B O 1
ATOM 2007 N N . ARG B 1 28 ? 54.467 17.695 27.913 1.00 39.88 28 ARG B N 1
ATOM 2008 C CA . ARG B 1 28 ? 54.904 18.490 26.778 1.00 39.68 28 ARG B CA 1
ATOM 2009 C C . ARG B 1 28 ? 56.130 17.893 26.095 1.00 42.65 28 ARG B C 1
ATOM 2010 O O . ARG B 1 28 ? 56.161 17.766 24.871 1.00 43.19 28 ARG B O 1
ATOM 2018 N N . ASP B 1 29 ? 57.130 17.517 26.887 1.00 41.08 29 ASP B N 1
ATOM 2019 C CA . ASP B 1 29 ? 58.392 17.002 26.354 1.00 44.33 29 ASP B CA 1
ATOM 2020 C C . ASP B 1 29 ? 58.258 15.604 25.750 1.00 46.08 29 ASP B C 1
ATOM 2021 O O . ASP B 1 29 ? 58.941 15.262 24.784 1.00 47.35 29 ASP B O 1
ATOM 2026 N N . TRP B 1 30 ? 57.382 14.797 26.334 1.00 43.58 30 TRP B N 1
ATOM 2027 C CA . TRP B 1 30 ? 57.159 13.441 25.866 1.00 42.77 30 TRP B CA 1
ATOM 2028 C C . TRP B 1 30 ? 56.466 13.459 24.507 1.00 44.64 30 TRP B C 1
ATOM 2029 O O . TRP B 1 30 ? 56.756 12.632 23.648 1.00 47.47 30 TRP B O 1
ATOM 2040 N N . LEU B 1 31 ? 55.559 14.410 24.317 1.00 41.94 31 LEU B N 1
ATOM 2041 C CA . LEU B 1 31 ? 54.876 14.591 23.039 1.00 43.79 31 LEU B CA 1
ATOM 2042 C C . LEU B 1 31 ? 55.818 15.151 21.970 1.00 47.24 31 LEU B C 1
ATOM 2043 O O . LEU B 1 31 ? 55.723 14.793 20.789 1.00 45.09 31 LEU B O 1
ATOM 2048 N N . ALA B 1 32 ? 56.721 16.032 22.388 1.00 45.64 32 ALA B N 1
ATOM 2049 C CA . ALA B 1 32 ? 57.680 16.643 21.468 1.00 48.78 32 ALA B CA 1
ATOM 2050 C C . ALA B 1 32 ? 58.563 15.572 20.849 1.00 51.01 32 ALA B C 1
ATOM 2051 O O . ALA B 1 32 ? 58.946 15.657 19.677 1.00 51.67 32 ALA B O 1
ATOM 2053 N N . GLU B 1 33 ? 58.877 14.559 21.646 1.00 48.47 33 GLU B N 1
ATOM 2054 C CA . GLU B 1 33 ? 59.765 13.501 21.210 1.00 50.63 33 GLU B CA 1
ATOM 2055 C C . GLU B 1 33 ? 59.009 12.315 20.617 1.00 51.53 33 GLU B C 1
ATOM 2056 O O . GLU B 1 33 ? 59.388 11.786 19.576 1.00 52.40 33 GLU B O 1
ATOM 2062 N N . GLN B 1 34 ? 57.935 11.901 21.277 1.00 48.59 34 GLN B N 1
ATOM 2063 C CA . GLN B 1 34 ? 57.234 10.682 20.886 1.00 46.91 34 GLN B CA 1
ATOM 2064 C C . GLN B 1 34 ? 56.105 10.917 19.891 1.00 46.49 34 GLN B C 1
ATOM 2065 O O . GLN B 1 34 ? 55.612 9.975 19.275 1.00 50.60 34 GLN B O 1
ATOM 2071 N N . ALA B 1 35 ? 55.693 12.168 19.730 1.00 46.68 35 ALA B N 1
ATOM 2072 C CA . ALA B 1 35 ? 54.674 12.498 18.742 1.00 47.46 35 ALA B CA 1
ATOM 2073 C C . ALA B 1 35 ? 55.060 13.763 17.983 1.00 51.16 35 ALA B C 1
ATOM 2074 O O . ALA B 1 35 ? 54.318 14.743 17.984 1.00 52.65 35 ALA B O 1
ATOM 2076 N N . PRO B 1 36 ? 56.224 13.733 17.317 1.00 50.10 36 PRO B N 1
ATOM 2077 C CA . PRO B 1 36 ? 56.822 14.941 16.744 1.00 50.45 36 PRO B CA 1
ATOM 2078 C C . PRO B 1 36 ? 56.005 15.522 15.596 1.00 55.65 36 PRO B C 1
ATOM 2079 O O . PRO B 1 36 ? 56.379 16.564 15.057 1.00 57.04 36 PRO B O 1
ATOM 2083 N N . LYS B 1 37 ? 54.904 14.869 15.237 1.00 55.99 37 LYS B N 1
ATOM 2084 C CA . LYS B 1 37 ? 54.003 15.399 14.217 1.00 52.04 37 LYS B CA 1
ATOM 2085 C C . LYS B 1 37 ? 53.008 16.388 14.820 1.00 54.25 37 LYS B C 1
ATOM 2086 O O . LYS B 1 37 ? 52.365 17.157 14.100 1.00 52.69 37 LYS B O 1
ATOM 2088 N N . LEU B 1 38 ? 52.876 16.365 16.145 1.00 53.68 38 LEU B N 1
ATOM 2089 C CA . LEU B 1 38 ? 52.009 17.317 16.834 1.00 53.33 38 LEU B CA 1
ATOM 2090 C C . LEU B 1 38 ? 52.647 18.704 16.933 1.00 49.67 38 LEU B C 1
ATOM 2091 O O . LEU B 1 38 ? 52.013 19.705 16.610 1.00 47.05 38 LEU B O 1
ATOM 2096 N N . GLY B 1 39 ? 53.898 18.750 17.384 1.00 48.32 39 GLY B N 1
ATOM 2097 C CA . GLY B 1 39 ? 54.657 19.990 17.426 1.00 50.61 39 GLY B CA 1
ATOM 2098 C C . GLY B 1 39 ? 54.172 20.977 18.470 1.00 48.92 39 GLY B C 1
ATOM 2099 O O . GLY B 1 39 ? 53.136 20.757 19.088 1.00 49.33 39 GLY B O 1
ATOM 2100 N N . PRO B 1 40 ? 54.930 22.070 18.676 1.00 46.29 40 PRO B N 1
ATOM 2101 C CA . PRO B 1 40 ? 54.601 23.146 19.618 1.00 49.63 40 PRO B CA 1
ATOM 2102 C C . PRO B 1 40 ? 53.138 23.582 19.534 1.00 47.91 40 PRO B C 1
ATOM 2103 O O . PRO B 1 40 ? 52.693 24.147 18.531 1.00 40.12 40 PRO B O 1
ATOM 2107 N N . VAL B 1 41 ? 52.413 23.323 20.617 1.00 49.79 41 VAL B N 1
ATOM 2108 C CA . VAL B 1 41 ? 50.973 23.529 20.676 1.00 49.71 41 VAL B CA 1
ATOM 2109 C C . VAL B 1 41 ? 50.592 24.623 21.669 1.00 44.39 41 VAL B C 1
ATOM 2110 O O . VAL B 1 41 ? 50.892 24.532 22.857 1.00 47.74 41 VAL B O 1
ATOM 2114 N N . PRO B 1 42 ? 49.919 25.663 21.185 1.00 41.78 42 PRO B N 1
ATOM 2115 C CA . PRO B 1 42 ? 49.519 26.728 22.105 1.00 43.57 42 PRO B CA 1
ATOM 2116 C C . PRO B 1 42 ? 48.437 26.257 23.070 1.00 44.78 42 PRO B C 1
ATOM 2117 O O . PRO B 1 42 ? 47.471 25.603 22.657 1.00 37.23 42 PRO B O 1
ATOM 2121 N N . VAL B 1 43 ? 48.628 26.575 24.349 1.00 44.62 43 VAL B N 1
ATOM 2122 C CA . VAL B 1 43 ? 47.619 26.351 25.380 1.00 43.87 43 VAL B CA 1
ATOM 2123 C C . VAL B 1 43 ? 46.233 26.603 24.807 1.00 39.01 43 VAL B C 1
ATOM 2124 O O . VAL B 1 43 ? 45.282 25.855 25.054 1.00 37.04 43 VAL B O 1
ATOM 2128 N N . GLU B 1 44 ? 46.141 27.651 24.004 1.00 40.71 44 GLU B N 1
ATOM 2129 C CA . GLU B 1 44 ? 44.883 28.049 23.404 1.00 41.22 44 GLU B CA 1
ATOM 2130 C C . GLU B 1 44 ? 44.191 26.922 22.640 1.00 39.27 44 GLU B C 1
ATOM 2131 O O . GLU B 1 44 ? 42.966 26.844 22.623 1.00 39.00 44 GLU B O 1
ATOM 2137 N N . HIS B 1 45 ? 44.986 26.054 22.017 1.00 38.75 45 HIS B N 1
ATOM 2138 C CA . HIS B 1 45 ? 44.488 25.013 21.123 1.00 35.81 45 HIS B CA 1
ATOM 2139 C C . HIS B 1 45 ? 43.831 23.818 21.825 1.00 36.93 45 HIS B C 1
ATOM 2140 O O . HIS B 1 45 ? 42.827 23.286 21.354 1.00 33.73 45 HIS B O 1
ATOM 2142 N N . LEU B 1 46 ? 44.422 23.370 22.925 1.00 39.58 46 LEU B N 1
ATOM 2143 C CA . LEU B 1 46 ? 43.851 22.264 23.689 1.00 39.94 46 LEU B CA 1
ATOM 2144 C C . LEU B 1 46 ? 42.504 22.704 24.218 1.00 36.21 46 LEU B C 1
ATOM 2145 O O . LEU B 1 46 ? 41.558 21.920 24.300 1.00 38.73 46 LEU B O 1
ATOM 2150 N N . TRP B 1 47 ? 42.440 23.975 24.578 1.00 35.91 47 TRP B N 1
ATOM 2151 C CA . TRP B 1 47 ? 41.242 24.554 25.152 1.00 39.05 47 TRP B CA 1
ATOM 2152 C C . TRP B 1 47 ? 40.080 24.608 24.179 1.00 37.39 47 TRP B C 1
ATOM 2153 O O . TRP B 1 47 ? 38.942 24.301 24.548 1.00 38.43 47 TRP B O 1
ATOM 2164 N N . GLU B 1 48 ? 40.365 25.023 22.950 1.00 38.85 48 GLU B N 1
ATOM 2165 C CA . GLU B 1 48 ? 39.382 24.951 21.876 1.00 38.58 48 GLU B CA 1
ATOM 2166 C C . GLU B 1 48 ? 38.775 23.555 21.821 1.00 35.66 48 GLU B C 1
ATOM 2167 O O . GLU B 1 48 ? 37.565 23.404 21.743 1.00 37.54 48 GLU B O 1
ATOM 2173 N N . ILE B 1 49 ? 39.626 22.535 21.860 1.00 37.00 49 ILE B N 1
ATOM 2174 C CA . ILE B 1 49 ? 39.164 21.147 21.798 1.00 39.45 49 ILE B CA 1
ATOM 2175 C C . ILE B 1 49 ? 38.356 20.772 23.030 1.00 36.45 49 ILE B C 1
ATOM 2176 O O . ILE B 1 49 ? 37.267 20.194 22.937 1.00 35.77 49 ILE B O 1
ATOM 2181 N N . ARG B 1 50 ? 38.926 21.094 24.185 1.00 35.29 50 ARG B N 1
ATOM 2182 C CA . ARG B 1 50 ? 38.300 20.842 25.474 1.00 37.09 50 ARG B CA 1
ATOM 2183 C C . ARG B 1 50 ? 36.900 21.437 25.504 1.00 32.06 50 ARG B C 1
ATOM 2184 O O . ARG B 1 50 ? 35.961 20.802 25.958 1.00 33.35 50 ARG B O 1
ATOM 2192 N N . SER B 1 51 ? 36.769 22.661 25.008 1.00 34.47 51 SER B N 1
ATOM 2193 C CA . SER B 1 51 ? 35.482 23.357 25.026 1.00 38.44 51 SER B CA 1
ATOM 2194 C C . SER B 1 51 ? 34.431 22.710 24.119 1.00 40.31 51 SER B C 1
ATOM 2195 O O . SER B 1 51 ? 33.239 22.691 24.449 1.00 41.39 51 SER B O 1
ATOM 2198 N N . ARG B 1 52 ? 34.875 22.186 22.980 1.00 41.19 52 ARG B N 1
ATOM 2199 C CA . ARG B 1 52 ? 33.989 21.441 22.092 1.00 42.41 52 ARG B CA 1
ATOM 2200 C C . ARG B 1 52 ? 33.446 20.227 22.834 1.00 41.99 52 ARG B C 1
ATOM 2201 O O . ARG B 1 52 ? 32.237 19.996 22.867 1.00 45.31 52 ARG B O 1
ATOM 2209 N N . LEU B 1 53 ? 34.346 19.471 23.455 1.00 42.01 53 LEU B N 1
ATOM 2210 C CA . LEU B 1 53 ? 33.970 18.283 24.215 1.00 39.00 53 LEU B CA 1
ATOM 2211 C C . LEU B 1 53 ? 32.977 18.601 25.335 1.00 43.19 53 LEU B C 1
ATOM 2212 O O . LEU B 1 53 ? 31.995 17.884 25.531 1.00 42.72 53 LEU B O 1
ATOM 2217 N N . LEU B 1 54 ? 33.235 19.680 26.068 1.00 42.70 54 LEU B N 1
ATOM 2218 C CA . LEU B 1 54 ? 32.347 20.086 27.154 1.00 43.85 54 LEU B CA 1
ATOM 2219 C C . LEU B 1 54 ? 30.994 20.568 26.637 1.00 44.09 54 LEU B C 1
ATOM 2220 O O . LEU B 1 54 ? 29.979 20.440 27.316 1.00 43.27 54 LEU B O 1
ATOM 2225 N N . ASP B 1 55 ? 30.980 21.119 25.429 1.00 46.67 55 ASP B N 1
ATOM 2226 C CA . ASP B 1 55 ? 29.722 21.527 24.819 1.00 47.95 55 ASP B CA 1
ATOM 2227 C C . ASP B 1 55 ? 28.916 20.312 24.390 1.00 49.50 55 ASP B C 1
ATOM 2228 O O . ASP B 1 55 ? 27.692 20.282 24.535 1.00 51.27 55 ASP B O 1
ATOM 2233 N N . GLU B 1 56 ? 29.612 19.306 23.874 1.00 48.34 56 GLU B N 1
ATOM 2234 C CA . GLU B 1 56 ? 28.968 18.071 23.456 1.00 48.22 56 GLU B CA 1
ATOM 2235 C C . GLU B 1 56 ? 28.492 17.266 24.662 1.00 49.78 56 GLU B C 1
ATOM 2236 O O . GLU B 1 56 ? 27.447 16.616 24.609 1.00 46.86 56 GLU B O 1
ATOM 2242 N N . ASP B 1 57 ? 29.262 17.309 25.747 1.00 46.33 57 ASP B N 1
ATOM 2243 C CA . ASP B 1 57 ? 28.923 16.557 26.955 1.00 46.35 57 ASP B CA 1
ATOM 2244 C C . ASP B 1 57 ? 29.476 17.229 28.207 1.00 45.36 57 ASP B C 1
ATOM 2245 O O . ASP B 1 57 ? 30.591 16.928 28.642 1.00 42.34 57 ASP B O 1
ATOM 2250 N N . PRO B 1 58 ? 28.691 18.141 28.791 1.00 45.79 58 PRO B N 1
ATOM 2251 C CA . PRO B 1 58 ? 29.142 18.950 29.927 1.00 44.99 58 PRO B CA 1
ATOM 2252 C C . PRO B 1 58 ? 29.579 18.119 31.133 1.00 42.89 58 PRO B C 1
ATOM 2253 O O . PRO B 1 58 ? 30.386 18.599 31.919 1.00 43.85 58 PRO B O 1
ATOM 2257 N N . SER B 1 59 ? 29.075 16.895 31.267 1.00 45.10 59 SER B N 1
ATOM 2258 C CA . SER B 1 59 ? 29.430 16.051 32.408 1.00 43.12 59 SER B CA 1
ATOM 2259 C C . SER B 1 59 ? 30.905 15.643 32.373 1.00 42.12 59 SER B C 1
ATOM 2260 O O . SER B 1 59 ? 31.422 15.049 33.322 1.00 39.44 59 SER B O 1
ATOM 2263 N N . PHE B 1 60 ? 31.581 15.958 31.276 1.00 41.00 60 PHE B N 1
ATOM 2264 C CA . PHE B 1 60 ? 33.011 15.702 31.179 1.00 40.62 60 PHE B CA 1
ATOM 2265 C C . PHE B 1 60 ? 33.760 16.483 32.255 1.00 37.52 60 PHE B C 1
ATOM 2266 O O . PHE B 1 60 ? 34.859 16.104 32.663 1.00 33.44 60 PHE B O 1
ATOM 2274 N N . LYS B 1 61 ? 33.159 17.571 32.719 1.00 33.96 61 LYS B N 1
ATOM 2275 C CA . LYS B 1 61 ? 33.802 18.412 33.721 1.00 36.53 61 LYS B CA 1
ATOM 2276 C C . LYS B 1 61 ? 34.128 17.608 34.978 1.00 31.07 61 LYS B C 1
ATOM 2277 O O . LYS B 1 61 ? 35.084 17.906 35.676 1.00 32.47 61 LYS B O 1
ATOM 2283 N N . HIS B 1 62 ? 33.344 16.574 35.250 1.00 30.15 62 HIS B N 1
ATOM 2284 C CA . HIS B 1 62 ? 33.569 15.754 36.434 1.00 35.37 62 HIS B CA 1
ATOM 2285 C C . HIS B 1 62 ? 34.450 14.533 36.184 1.00 34.22 62 HIS B C 1
ATOM 2286 O O . HIS B 1 62 ? 34.651 13.717 37.081 1.00 33.29 62 HIS B O 1
ATOM 2293 N N . ARG B 1 63 ? 34.985 14.427 34.970 1.00 35.29 63 ARG B N 1
ATOM 2294 C CA . ARG B 1 63 ? 35.827 13.291 34.591 1.00 32.89 63 ARG B CA 1
ATOM 2295 C C . ARG B 1 63 ? 37.121 13.799 33.984 1.00 33.18 63 ARG B C 1
ATOM 2296 O O . ARG B 1 63 ? 37.382 13.595 32.800 1.00 32.63 63 ARG B O 1
ATOM 2304 N N . ILE B 1 64 ? 37.938 14.443 34.808 1.00 32.07 64 ILE B N 1
ATOM 2305 C CA . ILE B 1 64 ? 39.071 15.222 34.327 1.00 33.25 64 ILE B CA 1
ATOM 2306 C C . ILE B 1 64 ? 40.174 14.386 33.660 1.00 32.01 64 ILE B C 1
ATOM 2307 O O . ILE B 1 64 ? 40.914 14.876 32.806 1.00 26.45 64 ILE B O 1
ATOM 2312 N N . SER B 1 65 ? 40.303 13.132 34.064 1.00 31.32 65 SER B N 1
ATOM 2313 C CA . SER B 1 65 ? 41.304 12.278 33.440 1.00 36.61 65 SER B CA 1
ATOM 2314 C C . SER B 1 65 ? 40.839 11.857 32.053 1.00 31.28 65 SER B C 1
ATOM 2315 O O . SER B 1 65 ? 41.585 11.974 31.085 1.00 29.36 65 SER B O 1
ATOM 2318 N N . ALA B 1 66 ? 39.598 11.391 31.969 1.00 31.17 66 ALA B N 1
ATOM 2319 C CA . ALA B 1 66 ? 39.022 10.992 30.699 1.00 32.02 66 ALA B CA 1
ATOM 2320 C C . ALA B 1 66 ? 39.021 12.181 29.734 1.00 36.56 66 ALA B C 1
ATOM 2321 O O . ALA B 1 66 ? 39.365 12.040 28.559 1.00 30.39 66 ALA B O 1
ATOM 2323 N N . LEU B 1 67 ? 38.663 13.358 30.246 1.00 32.05 67 LEU B N 1
ATOM 2324 C CA . LEU B 1 67 ? 38.590 14.551 29.420 1.00 30.93 67 LEU B CA 1
ATOM 2325 C C . LEU B 1 67 ? 39.938 14.872 28.794 1.00 29.38 67 LEU B C 1
ATOM 2326 O O . LEU B 1 67 ? 40.015 15.129 27.605 1.00 32.43 67 LEU B O 1
ATOM 2331 N N . ARG B 1 68 ? 40.998 14.853 29.597 1.00 28.21 68 ARG B N 1
ATOM 2332 C CA . ARG B 1 68 ? 42.333 15.161 29.103 1.00 30.55 68 ARG B CA 1
ATOM 2333 C C . ARG B 1 68 ? 42.850 14.119 28.099 1.00 30.94 68 ARG B C 1
ATOM 2334 O O . ARG B 1 68 ? 43.543 14.469 27.155 1.00 29.05 68 ARG B O 1
ATOM 2342 N N . ARG B 1 69 ? 42.523 12.846 28.302 1.00 30.66 69 ARG B N 1
ATOM 2343 C CA . ARG B 1 69 ? 42.960 11.820 27.350 1.00 35.98 69 ARG B CA 1
ATOM 2344 C C . ARG B 1 69 ? 42.258 12.011 26.012 1.00 32.52 69 ARG B C 1
ATOM 2345 O O . ARG B 1 69 ? 42.838 11.798 24.958 1.00 33.84 69 ARG B O 1
ATOM 2353 N N . ARG B 1 70 ? 40.997 12.414 26.075 1.00 32.60 70 ARG B N 1
ATOM 2354 C CA . ARG B 1 70 ? 40.205 12.640 24.877 1.00 34.50 70 ARG B CA 1
ATOM 2355 C C . ARG B 1 70 ? 40.702 13.871 24.113 1.00 35.95 70 ARG B C 1
ATOM 2356 O O . ARG B 1 70 ? 40.820 13.842 22.889 1.00 38.59 70 ARG B O 1
ATOM 2364 N N . VAL B 1 71 ? 41.003 14.946 24.835 1.00 31.29 71 VAL B N 1
ATOM 2365 C CA . VAL B 1 71 ? 41.569 16.140 24.210 1.00 36.18 71 VAL B CA 1
ATOM 2366 C C . VAL B 1 71 ? 42.883 15.803 23.503 1.00 36.23 71 VAL B C 1
ATOM 2367 O O . VAL B 1 71 ? 43.128 16.258 22.385 1.00 37.21 71 VAL B O 1
ATOM 2371 N N . LEU B 1 72 ? 43.724 15.008 24.162 1.00 33.17 72 LEU B N 1
ATOM 2372 C CA . LEU B 1 72 ? 44.992 14.576 23.581 1.00 35.57 72 LEU B CA 1
ATOM 2373 C C . LEU B 1 72 ? 44.771 13.719 22.343 1.00 37.17 72 LEU B C 1
ATOM 2374 O O . LEU B 1 72 ? 45.451 13.894 21.339 1.00 41.13 72 LEU B O 1
ATOM 2379 N N . PHE B 1 73 ? 43.823 12.792 22.421 1.00 37.31 73 PHE B N 1
ATOM 2380 C CA . PHE B 1 73 ? 43.428 12.008 21.259 1.00 40.79 73 PHE B CA 1
ATOM 2381 C C . PHE B 1 73 ? 43.054 12.896 20.073 1.00 43.11 73 PHE B C 1
ATOM 2382 O O . PHE B 1 73 ? 43.651 12.788 19.006 1.00 44.35 73 PHE B O 1
ATOM 2390 N N . HIS B 1 74 ? 42.065 13.765 20.253 1.00 40.56 74 HIS B N 1
ATOM 2391 C CA . HIS B 1 74 ? 41.598 14.594 19.147 1.00 41.87 74 HIS B CA 1
ATOM 2392 C C . HIS B 1 74 ? 42.709 15.457 18.575 1.00 44.66 74 HIS B C 1
ATOM 2393 O O . HIS B 1 74 ? 42.793 15.636 17.366 1.00 47.30 74 HIS B O 1
ATOM 2400 N N . ALA B 1 75 ? 43.570 15.987 19.432 1.00 39.08 75 ALA B N 1
ATOM 2401 C CA . ALA B 1 75 ? 44.671 16.799 18.943 1.00 38.18 75 ALA B CA 1
ATOM 2402 C C . ALA B 1 75 ? 45.623 15.970 18.096 1.00 42.32 75 ALA B C 1
ATOM 2403 O O . ALA B 1 75 ? 46.165 16.457 17.109 1.00 44.47 75 ALA B O 1
ATOM 2405 N N . LEU B 1 76 ? 45.836 14.720 18.493 1.00 43.34 76 LEU B N 1
ATOM 2406 C CA . LEU B 1 76 ? 46.748 13.842 17.767 1.00 44.93 76 LEU B CA 1
ATOM 2407 C C . LEU B 1 76 ? 46.178 13.469 16.397 1.00 48.07 76 LEU B C 1
ATOM 2408 O O . LEU B 1 76 ? 46.821 13.697 15.372 1.00 48.11 76 LEU B O 1
ATOM 2413 N N . GLU B 1 77 ? 44.967 12.921 16.382 1.00 42.44 77 GLU B N 1
ATOM 2414 C CA . GLU B 1 77 ? 44.295 12.626 15.126 1.00 49.30 77 GLU B CA 1
ATOM 2415 C C . GLU B 1 77 ? 44.345 13.826 14.190 1.00 51.77 77 GLU B C 1
ATOM 2416 O O . GLU B 1 77 ? 44.759 13.709 13.036 1.00 55.04 77 GLU B O 1
ATOM 2422 N N . ASP B 1 78 ? 43.927 14.978 14.701 1.00 49.00 78 ASP B N 1
ATOM 2423 C CA . ASP B 1 78 ? 43.850 16.199 13.906 1.00 53.57 78 ASP B CA 1
ATOM 2424 C C . ASP B 1 78 ? 45.217 16.689 13.443 1.00 52.27 78 ASP B C 1
ATOM 2425 O O . ASP B 1 78 ? 45.305 17.595 12.613 1.00 55.59 78 ASP B O 1
ATOM 2430 N N . ALA B 1 79 ? 46.277 16.094 13.979 1.00 48.52 79 ALA B N 1
ATOM 2431 C CA . ALA B 1 79 ? 47.630 16.399 13.523 1.00 48.02 79 ALA B CA 1
ATOM 2432 C C . ALA B 1 79 ? 48.182 15.301 12.608 1.00 52.36 79 ALA B C 1
ATOM 2433 O O . ALA B 1 79 ? 49.339 15.357 12.186 1.00 52.06 79 ALA B O 1
ATOM 2435 N N . GLY B 1 80 ? 47.364 14.295 12.322 1.00 50.12 80 GLY B N 1
ATOM 2436 C CA . GLY B 1 80 ? 47.698 13.341 11.281 1.00 54.92 80 GLY B CA 1
ATOM 2437 C C . GLY B 1 80 ? 47.722 11.869 11.643 1.00 55.92 80 GLY B C 1
ATOM 2438 O O . GLY B 1 80 ? 47.773 11.019 10.753 1.00 58.37 80 GLY B O 1
ATOM 2439 N N . TYR B 1 81 ? 47.687 11.549 12.932 1.00 50.71 81 TYR B N 1
ATOM 2440 C CA . TYR B 1 81 ? 47.833 10.159 13.348 1.00 52.35 81 TYR B CA 1
ATOM 2441 C C . TYR B 1 81 ? 46.569 9.313 13.147 1.00 53.03 81 TYR B C 1
ATOM 2442 O O . TYR B 1 81 ? 45.449 9.823 13.244 1.00 53.22 81 TYR B O 1
ATOM 2451 N N . ASP B 1 82 ? 46.767 8.025 12.846 1.00 52.51 82 ASP B N 1
ATOM 2452 C CA . ASP B 1 82 ? 45.668 7.061 12.730 1.00 55.15 82 ASP B CA 1
ATOM 2453 C C . ASP B 1 82 ? 44.871 7.071 14.012 1.00 52.73 82 ASP B C 1
ATOM 2454 O O . ASP B 1 82 ? 45.441 7.262 15.085 1.00 50.69 82 ASP B O 1
ATOM 2459 N N . SER B 1 83 ? 43.568 6.824 13.911 1.00 51.97 83 SER B N 1
ATOM 2460 C CA . SER B 1 83 ? 42.728 6.745 15.099 1.00 51.74 83 SER B CA 1
ATOM 2461 C C . SER B 1 83 ? 43.374 5.824 16.127 1.00 52.12 83 SER B C 1
ATOM 2462 O O . SER B 1 83 ? 43.329 6.087 17.326 1.00 54.00 83 SER B O 1
ATOM 2465 N N . ASP B 1 84 ? 43.998 4.751 15.650 1.00 53.60 84 ASP B N 1
ATOM 2466 C CA . ASP B 1 84 ? 44.580 3.754 16.542 1.00 54.01 84 ASP B CA 1
ATOM 2467 C C . ASP B 1 84 ? 45.868 4.212 17.221 1.00 52.42 84 ASP B C 1
ATOM 2468 O O . ASP B 1 84 ? 46.054 3.989 18.421 1.00 47.54 84 ASP B O 1
ATOM 2473 N N . GLU B 1 85 ? 46.759 4.842 16.463 1.00 48.41 85 GLU B N 1
ATOM 2474 C CA . GLU B 1 85 ? 47.991 5.339 17.062 1.00 51.25 85 GLU B CA 1
ATOM 2475 C C . GLU B 1 85 ? 47.744 6.592 17.908 1.00 46.17 85 GLU B C 1
ATOM 2476 O O . GLU B 1 85 ? 48.426 6.813 18.905 1.00 47.32 85 GLU B O 1
ATOM 2482 N N . ALA B 1 86 ? 46.752 7.389 17.526 1.00 45.94 86 ALA B N 1
ATOM 2483 C CA . ALA B 1 86 ? 46.369 8.553 18.319 1.00 46.59 86 ALA B CA 1
ATOM 2484 C C . ALA B 1 86 ? 45.904 8.113 19.702 1.00 48.67 86 ALA B C 1
ATOM 2485 O O . ALA B 1 86 ? 46.417 8.583 20.728 1.00 43.82 86 ALA B O 1
ATOM 2487 N N . GLN B 1 87 ? 44.936 7.200 19.723 1.00 48.58 87 GLN B N 1
ATOM 2488 C CA . GLN B 1 87 ? 44.410 6.686 20.975 1.00 45.68 87 GLN B CA 1
ATOM 2489 C C . GLN B 1 87 ? 45.543 6.146 21.830 1.00 46.64 87 GLN B C 1
ATOM 2490 O O . GLN B 1 87 ? 45.585 6.364 23.041 1.00 44.62 87 GLN B O 1
ATOM 2496 N N . GLN B 1 88 ? 46.470 5.447 21.190 1.00 45.24 88 GLN B N 1
ATOM 2497 C CA . GLN B 1 88 ? 47.544 4.792 21.916 1.00 43.57 88 GLN B CA 1
ATOM 2498 C C . GLN B 1 88 ? 48.566 5.801 22.454 1.00 41.78 88 GLN B C 1
ATOM 2499 O O . GLN B 1 88 ? 49.097 5.630 23.549 1.00 44.37 88 GLN B O 1
ATOM 2505 N N . LEU B 1 89 ? 48.838 6.851 21.689 1.00 42.79 89 LEU B N 1
ATOM 2506 C CA . LEU B 1 89 ? 49.753 7.896 22.136 1.00 40.26 89 LEU B CA 1
ATOM 2507 C C . LEU B 1 89 ? 49.077 8.797 23.162 1.00 38.66 89 LEU B C 1
ATOM 2508 O O . LEU B 1 89 ? 49.719 9.306 24.076 1.00 38.49 89 LEU B O 1
ATOM 2513 N N . ALA B 1 90 ? 47.780 9.005 22.989 1.00 38.44 90 ALA B N 1
ATOM 2514 C CA . ALA B 1 90 ? 47.006 9.757 23.958 1.00 38.96 90 ALA B CA 1
ATOM 2515 C C . ALA B 1 90 ? 47.095 9.058 25.302 1.00 39.37 90 ALA B C 1
ATOM 2516 O O . ALA B 1 90 ? 47.357 9.691 26.324 1.00 37.29 90 ALA B O 1
ATOM 2518 N N . ASP B 1 91 ? 46.893 7.744 25.290 1.00 39.61 91 ASP B N 1
ATOM 2519 C CA . ASP B 1 91 ? 46.938 6.959 26.512 1.00 37.70 91 ASP B CA 1
ATOM 2520 C C . ASP B 1 91 ? 48.299 7.045 27.196 1.00 39.92 91 ASP B C 1
ATOM 2521 O O . ASP B 1 91 ? 48.381 7.310 28.394 1.00 36.52 91 ASP B O 1
ATOM 2526 N N . GLU B 1 92 ? 49.362 6.834 26.430 1.00 36.64 92 GLU B N 1
ATOM 2527 C CA . GLU B 1 92 ? 50.714 6.843 26.979 1.00 39.06 92 GLU B CA 1
ATOM 2528 C C . GLU B 1 92 ? 51.124 8.190 27.549 1.00 35.34 92 GLU B C 1
ATOM 2529 O O . GLU B 1 92 ? 51.725 8.265 28.612 1.00 35.42 92 GLU B O 1
ATOM 2535 N N . SER B 1 93 ? 50.830 9.254 26.816 1.00 36.16 93 SER B N 1
ATOM 2536 C CA . SER B 1 93 ? 51.250 10.581 27.233 1.00 38.84 93 SER B CA 1
ATOM 2537 C C . SER B 1 93 ? 50.496 11.004 28.486 1.00 37.88 93 SER B C 1
ATOM 2538 O O . SER B 1 93 ? 51.028 11.732 29.328 1.00 37.25 93 SER B O 1
ATOM 2541 N N . PHE B 1 94 ? 49.255 10.551 28.606 1.00 37.77 94 PHE B N 1
ATOM 2542 C CA . PHE B 1 94 ? 48.484 10.864 29.797 1.00 37.01 94 PHE B CA 1
ATOM 2543 C C . PHE B 1 94 ? 49.068 10.172 31.021 1.00 37.47 94 PHE B C 1
ATOM 2544 O O . PHE B 1 94 ? 49.246 10.794 32.070 1.00 35.79 94 PHE B O 1
ATOM 2552 N N . GLU B 1 95 ? 49.389 8.890 30.892 1.00 37.18 95 GLU B N 1
ATOM 2553 C CA . GLU B 1 95 ? 50.045 8.195 31.989 1.00 37.83 95 GLU B CA 1
ATOM 2554 C C . GLU B 1 95 ? 51.326 8.903 32.417 1.00 35.09 95 GLU B C 1
ATOM 2555 O O . GLU B 1 95 ? 51.688 8.864 33.587 1.00 39.53 95 GLU B O 1
ATOM 2561 N N . VAL B 1 96 ? 52.006 9.564 31.483 1.00 36.66 96 VAL B N 1
ATOM 2562 C CA . VAL B 1 96 ? 53.185 10.351 31.844 1.00 33.34 96 VAL B CA 1
ATOM 2563 C C . VAL B 1 96 ? 52.791 11.625 32.600 1.00 35.90 96 VAL B C 1
ATOM 2564 O O . VAL B 1 96 ? 53.466 12.038 33.554 1.00 34.11 96 VAL B O 1
ATOM 2568 N N . PHE B 1 97 ? 51.695 12.243 32.180 1.00 33.68 97 PHE B N 1
ATOM 2569 C CA . PHE B 1 97 ? 51.175 13.402 32.895 1.00 35.27 97 PHE B CA 1
ATOM 2570 C C . PHE B 1 97 ? 50.804 13.035 34.328 1.00 35.32 97 PHE B C 1
ATOM 2571 O O . PHE B 1 97 ? 51.104 13.765 35.272 1.00 33.28 97 PHE B O 1
ATOM 2579 N N . LEU B 1 98 ? 50.149 11.890 34.476 1.00 32.35 98 LEU B N 1
ATOM 2580 C CA . LEU B 1 98 ? 49.579 11.478 35.750 1.00 31.13 98 LEU B CA 1
ATOM 2581 C C . LEU B 1 98 ? 50.663 11.069 36.744 1.00 32.83 98 LEU B C 1
ATOM 2582 O O . LEU B 1 98 ? 50.577 11.391 37.919 1.00 31.38 98 LEU B O 1
ATOM 2587 N N . HIS B 1 99 ? 51.690 10.370 36.270 1.00 34.54 99 HIS B N 1
ATOM 2588 C CA . HIS B 1 99 ? 52.835 10.069 37.114 1.00 36.16 99 HIS B CA 1
ATOM 2589 C C . HIS B 1 99 ? 53.433 11.370 37.629 1.00 35.92 99 HIS B C 1
ATOM 2590 O O . HIS B 1 99 ? 53.851 11.466 38.783 1.00 37.96 99 HIS B O 1
ATOM 2597 N N . GLY B 1 100 ? 53.480 12.371 36.761 1.00 35.84 100 GLY B N 1
ATOM 2598 C CA . GLY B 1 100 ? 54.059 13.652 37.113 1.00 35.13 100 GLY B CA 1
ATOM 2599 C C . GLY B 1 100 ? 53.269 14.411 38.166 1.00 35.56 100 GLY B C 1
ATOM 2600 O O . GLY B 1 100 ? 53.851 14.929 39.127 1.00 32.63 100 GLY B O 1
ATOM 2601 N N . ARG B 1 101 ? 51.949 14.483 38.001 1.00 32.66 101 ARG B N 1
ATOM 2602 C CA . ARG B 1 101 ? 51.136 15.234 38.962 1.00 36.66 101 ARG B CA 1
ATOM 2603 C C . ARG B 1 101 ? 51.114 14.586 40.351 1.00 31.76 101 ARG B C 1
ATOM 2604 O O . ARG B 1 101 ? 50.676 15.208 41.316 1.00 30.89 101 ARG B O 1
ATOM 2612 N N . HIS B 1 102 ? 51.601 13.353 40.461 1.00 30.23 102 HIS B N 1
ATOM 2613 C CA . HIS B 1 102 ? 51.714 12.720 41.785 1.00 32.42 102 HIS B CA 1
ATOM 2614 C C . HIS B 1 102 ? 53.037 13.004 42.484 1.00 34.09 102 HIS B C 1
ATOM 2615 O O . HIS B 1 102 ? 53.260 12.557 43.608 1.00 33.93 102 HIS B O 1
ATOM 2622 N N . GLN B 1 103 ? 53.920 13.752 41.834 1.00 34.31 103 GLN B N 1
ATOM 2623 C CA . GLN B 1 103 ? 55.169 14.119 42.489 1.00 33.68 103 GLN B CA 1
ATOM 2624 C C . GLN B 1 103 ? 54.960 15.347 43.371 1.00 35.04 103 GLN B C 1
ATOM 2625 O O . GLN B 1 103 ? 55.581 16.388 43.175 1.00 34.60 103 GLN B O 1
ATOM 2631 N N . VAL B 1 104 ? 54.075 15.209 44.355 1.00 32.32 104 VAL B N 1
ATOM 2632 C CA . VAL B 1 104 ? 53.758 16.313 45.249 1.00 28.72 104 VAL B CA 1
ATOM 2633 C C . VAL B 1 104 ? 54.618 16.296 46.512 1.00 25.79 104 VAL B C 1
ATOM 2634 O O . VAL B 1 104 ? 55.147 15.262 46.914 1.00 29.03 104 VAL B O 1
ATOM 2638 N N . GLN B 1 105 ? 54.743 17.455 47.140 1.00 28.85 105 GLN B N 1
ATOM 2639 C CA . GLN B 1 105 ? 55.370 17.542 48.450 1.00 28.07 105 GLN B CA 1
ATOM 2640 C C . GLN B 1 105 ? 54.297 17.651 49.525 1.00 25.50 105 GLN B C 1
ATOM 2641 O O . GLN B 1 105 ? 53.776 18.734 49.773 1.00 24.73 105 GLN B O 1
ATOM 2647 N N . ILE B 1 106 ? 53.977 16.540 50.176 1.00 26.48 106 ILE B N 1
ATOM 2648 C CA . ILE B 1 106 ? 52.983 16.568 51.254 1.00 25.67 106 ILE B CA 1
ATOM 2649 C C . ILE B 1 106 ? 53.473 17.473 52.379 1.00 24.48 106 ILE B C 1
ATOM 2650 O O . ILE B 1 106 ? 54.606 17.324 52.842 1.00 22.86 106 ILE B O 1
ATOM 2655 N N . PHE B 1 107 ? 52.644 18.425 52.816 1.00 18.63 107 PHE B N 1
ATOM 2656 C CA . PHE B 1 107 ? 53.029 19.274 53.941 1.00 21.70 107 PHE B CA 1
ATOM 2657 C C . PHE B 1 107 ? 53.508 18.413 55.116 1.00 21.16 107 PHE B C 1
ATOM 2658 O O . PHE B 1 107 ? 52.928 17.366 55.401 1.00 24.19 107 PHE B O 1
ATOM 2666 N N . PRO B 1 108 ? 54.560 18.861 55.813 1.00 21.03 108 PRO B N 1
ATOM 2667 C CA . PRO B 1 108 ? 55.120 18.136 56.962 1.00 24.70 108 PRO B CA 1
ATOM 2668 C C . PRO B 1 108 ? 54.094 17.924 58.077 1.00 27.07 108 PRO B C 1
ATOM 2669 O O . PRO B 1 108 ? 54.178 16.946 58.799 1.00 24.05 108 PRO B O 1
ATOM 2673 N N . GLU B 1 109 ? 53.133 18.836 58.202 1.00 24.58 109 GLU B N 1
ATOM 2674 C CA . GLU B 1 109 ? 52.155 18.766 59.275 1.00 24.64 109 GLU B CA 1
ATOM 2675 C C . GLU B 1 109 ? 51.171 17.605 59.081 1.00 24.08 109 GLU B C 1
ATOM 2676 O O . GLU B 1 109 ? 50.500 17.204 60.027 1.00 28.70 109 GLU B O 1
ATOM 2682 N N . VAL B 1 110 ? 51.120 17.041 57.875 1.00 20.86 110 VAL B N 1
ATOM 2683 C CA . VAL B 1 110 ? 50.058 16.100 57.481 1.00 22.14 110 VAL B CA 1
ATOM 2684 C C . VAL B 1 110 ? 50.120 14.697 58.114 1.00 23.67 110 VAL B C 1
ATOM 2685 O O . VAL B 1 110 ? 49.156 14.248 58.746 1.00 20.64 110 VAL B O 1
ATOM 2689 N N . GLN B 1 111 ? 51.237 13.996 57.949 1.00 21.24 111 GLN B N 1
ATOM 2690 C CA . GLN B 1 111 ? 51.323 12.615 58.448 1.00 27.56 111 GLN B CA 1
ATOM 2691 C C . GLN B 1 111 ? 51.137 12.524 59.973 1.00 23.64 111 GLN B C 1
ATOM 2692 O O . GLN B 1 111 ? 50.330 11.724 60.456 1.00 23.77 111 GLN B O 1
ATOM 2698 N N . PRO B 1 112 ? 51.881 13.344 60.732 1.00 21.66 112 PRO B N 1
ATOM 2699 C CA . PRO B 1 112 ? 51.758 13.369 62.195 1.00 25.40 112 PRO B CA 1
ATOM 2700 C C . PRO B 1 112 ? 50.314 13.583 62.654 1.00 22.84 112 PRO B C 1
ATOM 2701 O O . PRO B 1 112 ? 49.871 12.989 63.635 1.00 21.05 112 PRO B O 1
ATOM 2705 N N . THR B 1 113 ? 49.583 14.424 61.940 1.00 18.69 113 THR B N 1
ATOM 2706 C CA . THR B 1 113 ? 48.227 14.775 62.337 1.00 17.70 113 THR B CA 1
ATOM 2707 C C . THR B 1 113 ? 47.234 13.679 61.954 1.00 15.04 113 THR B C 1
ATOM 2708 O O . THR B 1 113 ? 46.339 13.355 62.719 1.00 16.54 113 THR B O 1
ATOM 2712 N N . LEU B 1 114 ? 47.385 13.122 60.762 1.00 18.37 114 LEU B N 1
ATOM 2713 C CA . LEU B 1 114 ? 46.506 12.040 60.322 1.00 18.71 114 LEU B CA 1
ATOM 2714 C C . LEU B 1 114 ? 46.620 10.859 61.275 1.00 19.76 114 LEU B C 1
ATOM 2715 O O . LEU B 1 114 ? 45.635 10.183 61.580 1.00 18.18 114 LEU B O 1
ATOM 2720 N N . GLU B 1 115 ? 47.836 10.620 61.744 1.00 20.26 115 GLU B N 1
ATOM 2721 C CA . GLU B 1 115 ? 48.087 9.532 62.684 1.00 23.79 115 GLU B CA 1
ATOM 2722 C C . GLU B 1 115 ? 47.359 9.764 64.009 1.00 20.34 115 GLU B C 1
ATOM 2723 O O . GLU B 1 115 ? 46.746 8.853 64.560 1.00 20.29 115 GLU B O 1
ATOM 2729 N N . ILE B 1 116 ? 47.415 10.990 64.519 1.00 18.06 116 ILE B N 1
ATOM 2730 C CA . ILE B 1 116 ? 46.655 11.328 65.718 1.00 19.72 116 ILE B CA 1
ATOM 2731 C C . ILE B 1 116 ? 45.155 11.167 65.462 1.00 18.51 116 ILE B C 1
ATOM 2732 O O . ILE B 1 116 ? 44.437 10.536 66.241 1.00 18.97 116 ILE B O 1
ATOM 2737 N N . LEU B 1 117 ? 44.671 11.735 64.363 1.00 15.32 117 LEU B N 1
ATOM 2738 C CA . LEU B 1 117 ? 43.223 11.746 64.133 1.00 17.46 117 LEU B CA 1
ATOM 2739 C C . LEU B 1 117 ? 42.664 10.336 63.972 1.00 18.69 117 LEU B C 1
ATOM 2740 O O . LEU B 1 117 ? 41.591 10.020 64.484 1.00 19.18 117 LEU B O 1
ATOM 2745 N N . ALA B 1 118 ? 43.393 9.495 63.244 1.00 20.43 118 ALA B N 1
ATOM 2746 C CA . ALA B 1 118 ? 42.945 8.119 62.994 1.00 22.04 118 ALA B CA 1
ATOM 2747 C C . ALA B 1 118 ? 42.737 7.286 64.276 1.00 23.17 118 ALA B C 1
ATOM 2748 O O . ALA B 1 118 ? 42.017 6.287 64.267 1.00 21.97 118 ALA B O 1
ATOM 2750 N N . LYS B 1 119 ? 43.350 7.688 65.385 1.00 24.25 119 LYS B N 1
ATOM 2751 C CA . LYS B 1 119 ? 43.111 6.973 66.639 1.00 25.00 119 LYS B CA 1
ATOM 2752 C C . LYS B 1 119 ? 41.658 7.083 67.084 1.00 24.47 119 LYS B C 1
ATOM 2753 O O . LYS B 1 119 ? 41.171 6.251 67.846 1.00 20.86 119 LYS B O 1
ATOM 2759 N N . THR B 1 120 ? 40.965 8.118 66.618 1.00 20.96 120 THR B N 1
ATOM 2760 C CA . THR B 1 120 ? 39.688 8.482 67.200 1.00 21.50 120 THR B CA 1
ATOM 2761 C C . THR B 1 120 ? 38.558 8.722 66.181 1.00 23.48 120 THR B C 1
ATOM 2762 O O . THR B 1 120 ? 37.376 8.589 66.507 1.00 22.01 120 THR B O 1
ATOM 2766 N N . PHE B 1 121 ? 38.923 9.061 64.952 1.00 18.77 121 PHE B N 1
ATOM 2767 C CA . PHE B 1 121 ? 37.943 9.368 63.923 1.00 17.58 121 PHE B CA 1
ATOM 2768 C C . PHE B 1 121 ? 38.109 8.425 62.755 1.00 18.74 121 PHE B C 1
ATOM 2769 O O . PHE B 1 121 ? 39.208 7.953 62.497 1.00 19.29 121 PHE B O 1
ATOM 2777 N N . THR B 1 122 ? 37.022 8.151 62.044 1.00 17.05 122 THR B N 1
ATOM 2778 C CA . THR B 1 122 ? 37.142 7.574 60.708 1.00 20.67 122 THR B CA 1
ATOM 2779 C C . THR B 1 122 ? 37.500 8.707 59.751 1.00 18.27 122 THR B C 1
ATOM 2780 O O . THR B 1 122 ? 36.923 9.783 59.842 1.00 17.92 122 THR B O 1
ATOM 2784 N N . LEU B 1 123 ? 38.473 8.479 58.869 1.00 17.04 123 LEU B N 1
ATOM 2785 C CA . LEU B 1 123 ? 38.945 9.521 57.960 1.00 16.06 123 LEU B CA 1
ATOM 2786 C C . LEU B 1 123 ? 38.668 9.152 56.522 1.00 20.42 123 LEU B C 1
ATOM 2787 O O . LEU B 1 123 ? 38.786 7.987 56.126 1.00 16.36 123 LEU B O 1
ATOM 2792 N N . GLY B 1 124 ? 38.305 10.147 55.724 1.00 13.72 124 GLY B N 1
ATOM 2793 C CA . GLY B 1 124 ? 38.055 9.889 54.317 1.00 17.30 124 GLY B CA 1
ATOM 2794 C C . GLY B 1 124 ? 38.584 11.016 53.459 1.00 16.56 124 GLY B C 1
ATOM 2795 O O . GLY B 1 124 ? 38.913 12.088 53.976 1.00 16.13 124 GLY B O 1
ATOM 2796 N N . VAL B 1 125 ? 38.669 10.775 52.155 1.00 16.61 125 VAL B N 1
ATOM 2797 C CA . VAL B 1 125 ? 39.058 11.821 51.195 1.00 15.41 125 VAL B CA 1
ATOM 2798 C C . VAL B 1 125 ? 37.889 12.127 50.239 1.00 17.68 125 VAL B C 1
ATOM 2799 O O . VAL B 1 125 ? 37.143 11.230 49.852 1.00 15.97 125 VAL B O 1
ATOM 2803 N N . ILE B 1 126 ? 37.686 13.400 49.914 1.00 15.09 126 ILE B N 1
ATOM 2804 C CA . ILE B 1 126 ? 36.731 13.764 48.861 1.00 17.37 126 ILE B CA 1
ATOM 2805 C C . ILE B 1 126 ? 37.421 14.771 47.947 1.00 18.03 126 ILE B C 1
ATOM 2806 O O . ILE B 1 126 ? 37.692 15.893 48.374 1.00 18.72 126 ILE B O 1
ATOM 2811 N N . THR B 1 127 ? 37.722 14.358 46.711 1.00 17.12 127 THR B N 1
ATOM 2812 C CA . THR B 1 127 ? 38.469 15.188 45.746 1.00 19.86 127 THR B CA 1
ATOM 2813 C C . THR B 1 127 ? 37.793 15.245 44.373 1.00 21.09 127 THR B C 1
ATOM 2814 O O . THR B 1 127 ? 37.229 14.254 43.899 1.00 22.78 127 THR B O 1
ATOM 2818 N N . ASN B 1 128 ? 37.840 16.418 43.749 1.00 18.62 128 ASN B N 1
ATOM 2819 C CA . ASN B 1 128 ? 37.382 16.584 42.373 1.00 22.19 128 ASN B CA 1
ATOM 2820 C C . ASN B 1 128 ? 38.490 16.210 41.389 1.00 29.11 128 ASN B C 1
ATOM 2821 O O . ASN B 1 128 ? 38.245 16.034 40.188 1.00 27.95 128 ASN B O 1
ATOM 2826 N N . GLY B 1 129 ? 39.709 16.075 41.903 1.00 25.51 129 GLY B N 1
ATOM 2827 C CA . GLY B 1 129 ? 40.863 15.859 41.051 1.00 26.42 129 GLY B CA 1
ATOM 2828 C C . GLY B 1 129 ? 41.303 14.409 40.923 1.00 27.94 129 GLY B C 1
ATOM 2829 O O . GLY B 1 129 ? 40.623 13.486 41.392 1.00 25.13 129 GLY B O 1
ATOM 2830 N N . ASN B 1 130 ? 42.459 14.214 40.290 1.00 28.65 130 ASN B N 1
ATOM 2831 C CA . ASN B 1 130 ? 42.949 12.869 40.005 1.00 29.55 130 ASN B CA 1
ATOM 2832 C C . ASN B 1 130 ? 44.213 12.470 40.766 1.00 28.34 130 ASN B C 1
ATOM 2833 O O . ASN B 1 130 ? 44.917 11.546 40.363 1.00 29.58 130 ASN B O 1
ATOM 2838 N N . ALA B 1 131 ? 44.496 13.151 41.873 1.00 27.65 131 ALA B N 1
ATOM 2839 C CA . ALA B 1 131 ? 45.490 12.643 42.815 1.00 28.04 131 ALA B CA 1
ATOM 2840 C C . ALA B 1 131 ? 44.923 11.447 43.586 1.00 30.72 131 ALA B C 1
ATOM 2841 O O . ALA B 1 131 ? 43.817 11.504 44.156 1.00 25.02 131 ALA B O 1
ATOM 2843 N N . ASP B 1 132 ? 45.689 10.361 43.590 1.00 28.48 132 ASP B N 1
ATOM 2844 C CA . ASP B 1 132 ? 45.244 9.094 44.150 1.00 31.83 132 ASP B CA 1
ATOM 2845 C C . ASP B 1 132 ? 46.077 8.778 45.391 1.00 31.70 132 ASP B C 1
ATOM 2846 O O . ASP B 1 132 ? 47.296 8.608 45.288 1.00 28.49 132 ASP B O 1
ATOM 2851 N N . VAL B 1 133 ? 45.437 8.707 46.562 1.00 27.40 133 VAL B N 1
ATOM 2852 C CA . VAL B 1 133 ? 46.204 8.585 47.811 1.00 29.09 133 VAL B CA 1
ATOM 2853 C C . VAL B 1 133 ? 47.022 7.286 47.880 1.00 32.31 133 VAL B C 1
ATOM 2854 O O . VAL B 1 133 ? 48.013 7.205 48.618 1.00 28.85 133 VAL B O 1
ATOM 2858 N N . ARG B 1 134 ? 46.608 6.288 47.104 1.00 31.03 134 ARG B N 1
ATOM 2859 C CA . ARG B 1 134 ? 47.312 5.006 47.052 1.00 33.52 134 ARG B CA 1
ATOM 2860 C C . ARG B 1 134 ? 48.691 5.161 46.429 1.00 35.01 134 ARG B C 1
ATOM 2861 O O . ARG B 1 134 ? 49.623 4.427 46.763 1.00 34.86 134 ARG B O 1
ATOM 2869 N N . ARG B 1 135 ? 48.806 6.123 45.518 1.00 29.61 135 ARG B N 1
ATOM 2870 C CA . ARG B 1 135 ? 50.052 6.402 44.822 1.00 34.52 135 ARG B CA 1
ATOM 2871 C C . ARG B 1 135 ? 50.994 7.215 45.689 1.00 34.79 135 ARG B C 1
ATOM 2872 O O . ARG B 1 135 ? 52.181 7.315 45.406 1.00 38.27 135 ARG B O 1
ATOM 2880 N N . LEU B 1 136 ? 50.450 7.820 46.734 1.00 33.13 136 LEU B N 1
ATOM 2881 C CA . LEU B 1 136 ? 51.238 8.656 47.624 1.00 31.23 136 LEU B CA 1
ATOM 2882 C C . LEU B 1 136 ? 51.457 7.887 48.911 1.00 32.51 136 LEU B C 1
ATOM 2883 O O . LEU B 1 136 ? 51.130 6.704 49.001 1.00 37.78 136 LEU B O 1
ATOM 2888 N N . GLY B 1 137 ? 51.991 8.535 49.930 1.00 33.14 137 GLY B N 1
ATOM 2889 C CA . GLY B 1 137 ? 52.226 7.796 51.162 1.00 43.08 137 GLY B CA 1
ATOM 2890 C C . GLY B 1 137 ? 51.006 7.536 52.043 1.00 36.02 137 GLY B C 1
ATOM 2891 O O . GLY B 1 137 ? 51.164 7.114 53.192 1.00 33.88 137 GLY B O 1
ATOM 2892 N N . LEU B 1 138 ? 49.798 7.733 51.507 1.00 34.90 138 LEU B N 1
ATOM 2893 C CA . LEU B 1 138 ? 48.653 8.082 52.363 1.00 30.84 138 LEU B CA 1
ATOM 2894 C C . LEU B 1 138 ? 47.480 7.109 52.481 1.00 31.87 138 LEU B C 1
ATOM 2895 O O . LEU B 1 138 ? 46.606 7.301 53.336 1.00 28.77 138 LEU B O 1
ATOM 2900 N N . ALA B 1 139 ? 47.445 6.080 51.646 1.00 28.68 139 ALA B N 1
ATOM 2901 C CA . ALA B 1 139 ? 46.255 5.234 51.555 1.00 30.47 139 ALA B CA 1
ATOM 2902 C C . ALA B 1 139 ? 45.792 4.717 52.914 1.00 30.23 139 ALA B C 1
ATOM 2903 O O . ALA B 1 139 ? 44.589 4.665 53.198 1.00 32.71 139 ALA B O 1
ATOM 2905 N N . ASP B 1 140 ? 46.746 4.340 53.756 1.00 25.86 140 ASP B N 1
ATOM 2906 C CA . ASP B 1 140 ? 46.421 3.629 54.992 1.00 32.47 140 ASP B CA 1
ATOM 2907 C C . ASP B 1 140 ? 45.785 4.494 56.089 1.00 29.13 140 ASP B C 1
ATOM 2908 O O . ASP B 1 140 ? 45.230 3.966 57.052 1.00 28.55 140 ASP B O 1
ATOM 2913 N N . TYR B 1 141 ? 45.862 5.817 55.952 1.00 26.86 141 TYR B N 1
ATOM 2914 C CA . TYR B 1 141 ? 45.223 6.696 56.930 1.00 22.10 141 TYR B CA 1
ATOM 2915 C C . TYR B 1 141 ? 43.714 6.760 56.737 1.00 22.39 141 TYR B C 1
ATOM 2916 O O . TYR B 1 141 ? 42.982 7.091 57.666 1.00 23.97 141 TYR B O 1
ATOM 2925 N N . PHE B 1 142 ? 43.256 6.462 55.526 1.00 20.54 142 PHE B N 1
ATOM 2926 C CA . PHE B 1 142 ? 41.864 6.701 55.152 1.00 22.89 142 PHE B CA 1
ATOM 2927 C C . PHE B 1 142 ? 41.052 5.428 54.966 1.00 27.21 142 PHE B C 1
ATOM 2928 O O . PHE B 1 142 ? 41.508 4.486 54.320 1.00 26.26 142 PHE B O 1
ATOM 2936 N N . ALA B 1 143 ? 39.845 5.416 55.526 1.00 24.29 143 ALA B N 1
ATOM 2937 C CA . ALA B 1 143 ? 38.888 4.343 55.277 1.00 28.67 143 ALA B CA 1
ATOM 2938 C C . ALA B 1 143 ? 38.501 4.294 53.811 1.00 26.54 143 ALA B C 1
ATOM 2939 O O . ALA B 1 143 ? 38.254 3.224 53.256 1.00 27.24 143 ALA B O 1
ATOM 2941 N N . PHE B 1 144 ? 38.401 5.462 53.188 1.00 21.79 144 PHE B N 1
ATOM 2942 C CA . PHE B 1 144 ? 37.969 5.523 51.800 1.00 23.92 144 PHE B CA 1
ATOM 2943 C C . PHE B 1 144 ? 38.405 6.828 51.169 1.00 25.12 144 PHE B C 1
ATOM 2944 O O . PHE B 1 144 ? 38.634 7.822 51.869 1.00 19.94 144 PHE B O 1
ATOM 2952 N N . ALA B 1 145 ? 38.524 6.814 49.845 1.00 22.07 145 ALA B N 1
ATOM 2953 C CA . ALA B 1 145 ? 38.853 8.021 49.094 1.00 22.37 145 ALA B CA 1
ATOM 2954 C C . ALA B 1 145 ? 37.882 8.118 47.946 1.00 23.85 145 ALA B C 1
ATOM 2955 O O . ALA B 1 145 ? 37.796 7.205 47.128 1.00 25.85 145 ALA B O 1
ATOM 2957 N N . LEU B 1 146 ? 37.132 9.218 47.897 1.00 24.56 146 LEU B N 1
ATOM 2958 C CA . LEU B 1 146 ? 36.144 9.434 46.844 1.00 21.11 146 LEU B CA 1
ATOM 2959 C C . LEU B 1 146 ? 36.657 10.457 45.855 1.00 26.26 146 LEU B C 1
ATOM 2960 O O . LEU B 1 146 ? 37.263 11.447 46.259 1.00 25.43 146 LEU B O 1
ATOM 2965 N N . CYS B 1 147 ? 36.412 10.240 44.565 1.00 25.70 147 CYS B N 1
ATOM 2966 C CA . CYS B 1 147 ? 36.720 11.275 43.577 1.00 26.44 147 CYS B CA 1
ATOM 2967 C C . CYS B 1 147 ? 35.578 11.480 42.586 1.00 27.80 147 CYS B C 1
ATOM 2968 O O . CYS B 1 147 ? 34.810 10.555 42.295 1.00 30.20 147 CYS B O 1
ATOM 2971 N N . ALA B 1 148 ? 35.477 12.701 42.070 1.00 23.56 148 ALA B N 1
ATOM 2972 C CA . ALA B 1 148 ? 34.381 13.066 41.181 1.00 24.14 148 ALA B CA 1
ATOM 2973 C C . ALA B 1 148 ? 34.268 12.139 39.961 1.00 29.80 148 ALA B C 1
ATOM 2974 O O . ALA B 1 148 ? 33.163 11.822 39.524 1.00 27.54 148 ALA B O 1
ATOM 2976 N N . GLU B 1 149 ? 35.404 11.710 39.413 1.00 29.50 149 GLU B N 1
ATOM 2977 C CA . GLU B 1 149 ? 35.383 10.893 38.202 1.00 33.83 149 GLU B CA 1
ATOM 2978 C C . GLU B 1 149 ? 34.673 9.555 38.433 1.00 31.51 149 GLU B C 1
ATOM 2979 O O . GLU B 1 149 ? 33.927 9.094 37.572 1.00 33.49 149 GLU B O 1
ATOM 2985 N N . ASP B 1 150 ? 34.890 8.954 39.599 1.00 33.65 150 ASP B N 1
ATOM 2986 C CA . ASP B 1 150 ? 34.220 7.705 39.972 1.00 34.28 150 ASP B CA 1
ATOM 2987 C C . ASP B 1 150 ? 32.756 7.925 40.311 1.00 34.94 150 ASP B C 1
ATOM 2988 O O . ASP B 1 150 ? 31.914 7.071 40.048 1.00 34.97 150 ASP B O 1
ATOM 2993 N N . LEU B 1 151 ? 32.458 9.069 40.914 1.00 31.73 151 LEU B N 1
ATOM 2994 C CA . LEU B 1 151 ? 31.085 9.430 41.234 1.00 31.66 151 LEU B CA 1
ATOM 2995 C C . LEU B 1 151 ? 30.327 9.943 40.010 1.00 32.39 151 LEU B C 1
ATOM 2996 O O . LEU B 1 151 ? 29.112 9.785 39.912 1.00 33.54 151 LEU B O 1
ATOM 3001 N N . GLY B 1 152 ? 31.049 10.580 39.095 1.00 33.62 152 GLY B N 1
ATOM 3002 C CA . GLY B 1 152 ? 30.442 11.248 37.953 1.00 35.31 152 GLY B CA 1
ATOM 3003 C C . GLY B 1 152 ? 29.939 12.657 38.261 1.00 36.13 152 GLY B C 1
ATOM 3004 O O . GLY B 1 152 ? 29.295 13.302 37.424 1.00 35.25 152 GLY B O 1
ATOM 3005 N N . ILE B 1 153 ? 30.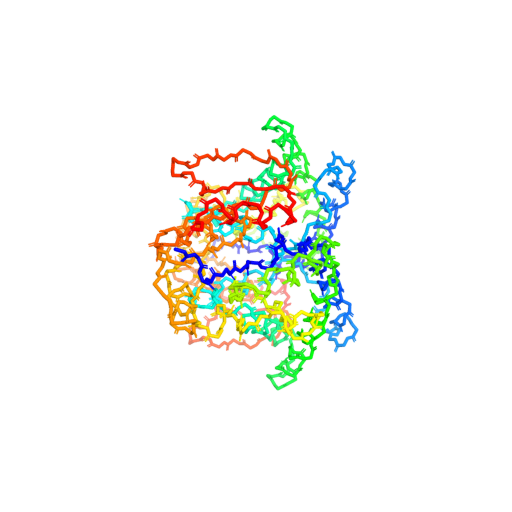238 13.137 39.464 1.00 32.54 153 ILE B N 1
ATOM 3006 C CA . ILE B 1 153 ? 29.787 14.449 39.923 1.00 32.84 153 ILE B CA 1
ATOM 3007 C C . ILE B 1 153 ? 30.707 14.907 41.067 1.00 29.29 153 ILE B C 1
ATOM 3008 O O . ILE B 1 153 ? 31.109 14.098 41.898 1.00 25.43 153 ILE B O 1
ATOM 3013 N N . GLY B 1 154 ? 31.063 16.190 41.094 1.00 30.45 154 GLY B N 1
ATOM 3014 C CA . GLY B 1 154 ? 31.999 16.681 42.095 1.00 25.26 154 GLY B CA 1
ATOM 3015 C C . GLY B 1 154 ? 31.408 17.665 43.087 1.00 26.18 154 GLY B C 1
ATOM 3016 O O . GLY B 1 154 ? 30.277 18.138 42.922 1.00 21.20 154 GLY B O 1
ATOM 3017 N N . LYS B 1 155 ? 32.180 17.963 44.133 1.00 20.42 155 LYS B N 1
ATOM 3018 C CA . LYS B 1 155 ? 31.867 19.062 45.036 1.00 19.31 155 LYS B CA 1
ATOM 3019 C C . LYS B 1 155 ? 31.681 20.302 44.154 1.00 21.00 155 LYS B C 1
ATOM 3020 O O . LYS B 1 155 ? 32.373 20.448 43.151 1.00 18.69 155 LYS B O 1
ATOM 3026 N N . PRO B 1 156 ? 30.799 21.234 44.543 1.00 19.37 156 PRO B N 1
ATOM 3027 C CA . PRO B 1 156 ? 30.022 21.380 45.770 1.00 20.99 156 PRO B CA 1
ATOM 3028 C C . PRO B 1 156 ? 28.688 20.629 45.776 1.00 24.64 156 PRO B C 1
ATOM 3029 O O . PRO B 1 156 ? 27.920 20.799 46.724 1.00 22.72 156 PRO B O 1
ATOM 3033 N N . ASP B 1 157 ? 28.403 19.847 44.741 1.00 22.74 157 ASP B N 1
ATOM 3034 C CA . ASP B 1 157 ? 27.195 19.041 44.746 1.00 25.04 157 ASP B CA 1
ATOM 3035 C C . ASP B 1 157 ? 27.150 18.186 46.006 1.00 23.44 157 ASP B C 1
ATOM 3036 O O . ASP B 1 157 ? 28.196 17.798 46.533 1.00 23.70 157 ASP B O 1
ATOM 3041 N N . PRO B 1 158 ? 25.938 17.897 46.501 1.00 24.45 158 PRO B N 1
ATOM 3042 C CA . PRO B 1 158 ? 25.773 17.064 47.696 1.00 26.94 158 PRO B CA 1
ATOM 3043 C C . PRO B 1 158 ? 26.260 15.631 47.514 1.00 22.75 158 PRO B C 1
ATOM 3044 O O . PRO B 1 158 ? 26.696 15.032 48.486 1.00 25.23 158 PRO B O 1
ATOM 3048 N N . ALA B 1 159 ? 26.191 15.099 46.296 1.00 22.80 159 ALA B N 1
ATOM 3049 C CA . ALA B 1 159 ? 26.426 13.669 46.066 1.00 25.84 159 ALA B CA 1
ATOM 3050 C C . ALA B 1 159 ? 27.717 13.111 46.694 1.00 22.83 159 ALA B C 1
ATOM 3051 O O . ALA B 1 159 ? 27.668 12.109 47.414 1.00 20.79 159 ALA B O 1
ATOM 3053 N N . PRO B 1 160 ? 28.871 13.750 46.431 1.00 22.33 160 PRO B N 1
ATOM 3054 C CA . PRO B 1 160 ? 30.102 13.190 47.009 1.00 20.45 160 PRO B CA 1
ATOM 3055 C C . PRO B 1 160 ? 30.073 13.178 48.540 1.00 18.11 160 PRO B C 1
ATOM 3056 O O . PRO B 1 160 ? 30.632 12.258 49.137 1.00 20.25 160 PRO B O 1
ATOM 3060 N N . PHE B 1 161 ? 29.450 14.180 49.173 1.00 17.70 161 PHE B N 1
ATOM 3061 C CA . PHE B 1 161 ? 29.423 14.209 50.634 1.00 17.53 161 PHE B CA 1
ATOM 3062 C C . PHE B 1 161 ? 28.503 13.114 51.157 1.00 19.88 161 PHE B C 1
ATOM 3063 O O . PHE B 1 161 ? 28.874 12.370 52.060 1.00 18.82 161 PHE B O 1
ATOM 3071 N N . LEU B 1 162 ? 27.317 13.008 50.563 1.00 19.75 162 LEU B N 1
ATOM 3072 C CA . LEU B 1 162 ? 26.366 11.971 50.949 1.00 21.51 162 LEU B CA 1
ATOM 3073 C C . LEU B 1 162 ? 26.969 10.569 50.827 1.00 21.25 162 LEU B C 1
ATOM 3074 O O . LEU B 1 162 ? 26.707 9.705 51.663 1.00 23.68 162 LEU B O 1
ATOM 3079 N N . GLU B 1 163 ? 27.757 10.346 49.779 1.00 21.41 163 GLU B N 1
ATOM 3080 C CA . GLU B 1 163 ? 28.405 9.051 49.579 1.00 22.75 163 GLU B CA 1
ATOM 3081 C C . GLU B 1 163 ? 29.437 8.799 5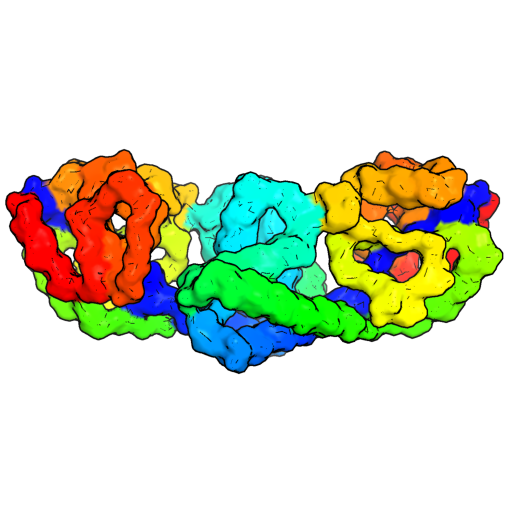0.675 1.00 24.59 163 GLU B C 1
ATOM 3082 O O . GLU B 1 163 ? 29.558 7.677 51.170 1.00 22.20 163 GLU B O 1
ATOM 3088 N N . ALA B 1 164 ? 30.146 9.843 51.102 1.00 19.95 164 ALA B N 1
ATOM 3089 C CA . ALA B 1 164 ? 31.070 9.673 52.219 1.00 21.02 164 ALA B CA 1
ATOM 3090 C C . ALA B 1 164 ? 30.323 9.292 53.502 1.00 21.11 164 ALA B C 1
ATOM 3091 O O . ALA B 1 164 ? 30.750 8.391 54.241 1.00 20.25 164 ALA B O 1
ATOM 3093 N N . LEU B 1 165 ? 29.199 9.966 53.752 1.00 16.97 165 LEU B N 1
ATOM 3094 C CA . LEU B 1 165 ? 28.370 9.703 54.913 1.00 19.36 165 LEU B CA 1
ATOM 3095 C C . LEU B 1 165 ? 27.820 8.266 54.871 1.00 21.70 165 LEU B C 1
ATOM 3096 O O . LEU B 1 165 ? 27.766 7.589 55.892 1.00 20.54 165 LEU B O 1
ATOM 3101 N N . ARG B 1 166 ? 27.420 7.816 53.684 1.00 23.01 166 ARG B N 1
ATOM 3102 C CA . ARG B 1 166 ? 26.967 6.434 53.491 1.00 23.27 166 ARG B CA 1
ATOM 3103 C C . ARG B 1 166 ? 28.054 5.410 53.832 1.00 25.15 166 ARG B C 1
ATOM 3104 O O . ARG B 1 166 ? 27.797 4.442 54.541 1.00 25.63 166 ARG B O 1
ATOM 3112 N N . ARG B 1 167 ? 29.267 5.617 53.324 1.00 20.91 167 ARG B N 1
ATOM 3113 C CA . ARG B 1 167 ? 30.347 4.646 53.535 1.00 27.09 167 ARG B CA 1
ATOM 3114 C C . ARG B 1 167 ? 30.786 4.568 54.993 1.00 26.45 167 ARG B C 1
ATOM 3115 O O . ARG B 1 167 ? 31.190 3.501 55.483 1.00 25.29 167 ARG B O 1
ATOM 3123 N N . ALA B 1 168 ? 30.732 5.706 55.682 1.00 20.99 168 ALA B N 1
ATOM 3124 C CA . ALA B 1 168 ? 31.064 5.749 57.100 1.00 23.81 168 ALA B CA 1
ATOM 3125 C C . ALA B 1 168 ? 29.878 5.292 57.938 1.00 21.09 168 ALA B C 1
ATOM 3126 O O . ALA B 1 168 ? 30.039 4.914 59.091 1.00 27.05 168 ALA B O 1
ATOM 3128 N N . LYS B 1 169 ? 28.690 5.347 57.342 1.00 22.20 169 LYS B N 1
ATOM 3129 C CA . LYS B 1 169 ? 27.426 5.143 58.036 1.00 24.77 169 LYS B CA 1
ATOM 3130 C C . LYS B 1 169 ? 27.225 6.101 59.213 1.00 26.46 169 LYS B C 1
ATOM 3131 O O . LYS B 1 169 ? 26.933 5.680 60.338 1.00 27.70 169 LYS B O 1
ATOM 3137 N N . VAL B 1 170 ? 27.379 7.395 58.949 1.00 27.18 170 VAL B N 1
ATOM 3138 C CA . VAL B 1 170 ? 27.135 8.410 59.967 1.00 23.57 170 VAL B CA 1
ATOM 3139 C C . VAL B 1 170 ? 26.213 9.489 59.400 1.00 23.42 170 VAL B C 1
ATOM 3140 O O . VAL B 1 170 ? 26.123 9.679 58.181 1.00 21.50 170 VAL B O 1
ATOM 3144 N N . ASP B 1 171 ? 25.531 10.198 60.283 1.00 21.09 171 ASP B N 1
ATOM 3145 C CA . ASP B 1 171 ? 24.734 11.336 59.866 1.00 26.05 171 ASP B CA 1
ATOM 3146 C C . ASP B 1 171 ? 25.635 12.542 59.649 1.00 22.57 171 ASP B C 1
ATOM 3147 O O . ASP B 1 171 ? 26.737 12.602 60.193 1.00 20.48 171 ASP B O 1
ATOM 3152 N N . ALA B 1 172 ? 25.147 13.490 58.853 1.00 24.20 172 ALA B N 1
ATOM 3153 C CA . ALA B 1 172 ? 25.913 14.684 58.494 1.00 20.75 172 ALA B CA 1
ATOM 3154 C C . ALA B 1 172 ? 26.378 15.436 59.724 1.00 17.56 172 ALA B C 1
ATOM 3155 O O . ALA B 1 172 ? 27.492 15.961 59.753 1.00 20.21 172 ALA B O 1
ATOM 3157 N N . SER B 1 173 ? 25.533 15.478 60.752 1.00 17.69 173 SER B N 1
ATOM 3158 C CA . SER B 1 173 ? 25.840 16.243 61.959 1.00 19.63 173 SER B CA 1
ATOM 3159 C C . SER B 1 173 ? 27.001 15.637 62.749 1.00 19.60 173 SER B C 1
ATOM 3160 O O . SER B 1 173 ? 27.574 16.289 63.618 1.00 21.39 173 SER B O 1
ATOM 3163 N N . ALA B 1 174 ? 27.355 14.396 62.438 1.00 16.90 174 ALA B N 1
ATOM 3164 C CA . ALA B 1 174 ? 28.491 13.744 63.086 1.00 16.44 174 ALA B CA 1
ATOM 3165 C C . ALA B 1 174 ? 29.764 13.819 62.237 1.00 19.16 174 ALA B C 1
ATOM 3166 O O . ALA B 1 174 ? 30.726 13.097 62.498 1.00 17.53 174 ALA B O 1
ATOM 3168 N N . ALA B 1 175 ? 29.769 14.678 61.216 1.00 14.72 175 ALA B N 1
ATOM 3169 C CA . ALA B 1 175 ? 30.882 14.697 60.269 1.00 13.68 175 ALA B CA 1
ATOM 3170 C C . ALA B 1 175 ? 31.433 16.106 60.064 1.00 15.36 175 ALA B C 1
ATOM 3171 O O . ALA B 1 175 ? 30.711 17.110 60.189 1.00 12.84 175 ALA B O 1
ATOM 3173 N N . VAL B 1 176 ? 32.730 16.158 59.791 1.00 14.42 176 VAL B N 1
ATOM 3174 C CA . VAL B 1 176 ? 33.435 17.397 59.462 1.00 12.37 176 VAL B CA 1
ATOM 3175 C C . VAL B 1 176 ? 34.252 17.220 58.174 1.00 12.94 176 VAL B C 1
ATOM 3176 O O . VAL B 1 176 ? 34.915 16.195 57.977 1.00 15.04 176 VAL B O 1
ATOM 3180 N N . HIS B 1 177 ? 34.208 18.211 57.300 1.00 10.89 177 HIS B N 1
ATOM 3181 C CA . HIS B 1 177 ? 35.009 18.206 56.092 1.00 11.50 177 HIS B CA 1
ATOM 3182 C C . HIS B 1 177 ? 36.032 19.341 56.196 1.00 11.06 177 HIS B C 1
ATOM 3183 O O . HIS B 1 177 ? 35.704 20.438 56.648 1.00 12.64 177 HIS B O 1
ATOM 3190 N N . VAL B 1 178 ? 37.263 19.064 55.797 1.00 10.99 178 VAL B N 1
ATOM 3191 C CA . VAL B 1 178 ? 38.365 20.025 55.858 1.00 9.29 178 VAL B CA 1
ATOM 3192 C C . VAL B 1 178 ? 38.879 20.268 54.446 1.00 11.78 178 VAL B C 1
ATOM 3193 O O . VAL B 1 178 ? 39.237 19.328 53.735 1.00 11.10 178 VAL B O 1
ATOM 3197 N N . GLY B 1 179 ? 38.930 21.522 54.071 1.00 12.76 179 GLY B N 1
ATOM 3198 C CA . GLY B 1 179 ? 39.381 21.945 52.772 1.00 12.88 179 GLY B CA 1
ATOM 3199 C C . GLY B 1 179 ? 39.682 23.436 52.604 1.00 13.30 179 GLY B C 1
ATOM 3200 O O . GLY B 1 179 ? 39.385 24.237 53.428 1.00 12.13 179 GLY B O 1
ATOM 3201 N N . ASP B 1 180 ? 40.311 23.771 51.483 1.00 15.42 180 ASP B N 1
ATOM 3202 C CA . ASP B 1 180 ? 40.791 25.130 51.256 1.00 13.16 180 ASP B CA 1
ATOM 3203 C C . ASP B 1 180 ? 39.885 25.975 50.362 1.00 16.63 180 ASP B C 1
ATOM 3204 O O . ASP B 1 180 ? 40.033 27.195 50.305 1.00 17.16 180 ASP B O 1
ATOM 3209 N N . HIS B 1 181 ? 38.954 25.334 49.663 1.00 17.32 181 HIS B N 1
ATOM 3210 C CA . HIS B 1 181 ? 38.086 26.062 48.749 1.00 17.97 181 HIS B CA 1
ATOM 3211 C C . HIS B 1 181 ? 36.740 26.493 49.329 1.00 16.78 181 HIS B C 1
ATOM 3212 O O . HIS B 1 181 ? 35.972 25.669 49.689 1.00 15.60 181 HIS B O 1
ATOM 3219 N N . PRO B 1 182 ? 36.483 27.794 49.358 1.00 14.56 182 PRO B N 1
ATOM 3220 C CA . PRO B 1 182 ? 35.313 28.371 50.023 1.00 16.65 182 PRO B CA 1
ATOM 3221 C C . PRO B 1 182 ? 34.004 27.820 49.479 1.00 18.15 182 PRO B C 1
ATOM 3222 O O . PRO B 1 182 ? 33.063 27.603 50.250 1.00 18.77 182 PRO B O 1
ATOM 3226 N N . SER B 1 183 ? 33.946 27.598 48.174 1.00 17.10 183 SER B N 1
ATOM 3227 C CA . SER B 1 183 ? 32.715 27.119 47.562 1.00 20.07 183 SER B CA 1
ATOM 3228 C C . SER B 1 183 ? 32.664 25.589 47.477 1.00 20.96 183 SER B C 1
ATOM 3229 O O . SER B 1 183 ? 31.696 24.969 47.902 1.00 23.17 183 SER B O 1
ATOM 3232 N N . ASP B 1 184 ? 33.716 24.982 46.933 1.00 19.20 184 ASP B N 1
ATOM 3233 C CA . ASP B 1 184 ? 33.752 23.536 46.725 1.00 20.04 184 ASP B CA 1
ATOM 3234 C C . ASP B 1 184 ? 33.742 22.762 48.041 1.00 17.93 184 ASP B C 1
ATOM 3235 O O . ASP B 1 184 ? 32.990 21.806 48.189 1.00 16.68 184 ASP B O 1
ATOM 3240 N N . ASP B 1 185 ? 34.610 23.152 48.977 1.00 14.39 185 ASP B N 1
ATOM 3241 C CA . ASP B 1 185 ? 34.737 22.437 50.242 1.00 17.13 185 ASP B CA 1
ATOM 3242 C C . ASP B 1 185 ? 33.805 22.938 51.335 1.00 16.98 185 ASP B C 1
ATOM 3243 O O . ASP B 1 185 ? 33.087 22.158 51.970 1.00 16.82 185 ASP B O 1
ATOM 3248 N N . ILE B 1 186 ? 33.834 24.236 51.573 1.00 14.18 186 ILE B N 1
ATOM 3249 C CA . ILE B 1 186 ? 33.147 24.780 52.733 1.00 13.91 186 ILE B CA 1
ATOM 3250 C C . ILE B 1 186 ? 31.632 24.854 52.472 1.00 14.69 186 ILE B C 1
ATOM 3251 O O . ILE B 1 186 ? 30.855 24.158 53.123 1.00 14.99 186 ILE B O 1
ATOM 3256 N N . ALA B 1 187 ? 31.199 25.688 51.534 1.00 15.59 187 ALA B N 1
ATOM 3257 C CA . ALA B 1 187 ? 29.751 25.766 51.285 1.00 18.44 187 ALA B CA 1
ATOM 3258 C C . ALA B 1 187 ? 29.196 24.390 50.921 1.00 17.95 187 ALA B C 1
ATOM 3259 O O . ALA B 1 187 ? 28.081 24.021 51.326 1.00 16.83 187 ALA B O 1
ATOM 3261 N N . GLY B 1 188 ? 29.982 23.627 50.161 1.00 18.54 188 GLY B N 1
ATOM 3262 C CA . GLY B 1 188 ? 29.580 22.294 49.740 1.00 16.41 188 GLY B CA 1
ATOM 3263 C C . GLY B 1 188 ? 29.263 21.367 50.897 1.00 18.23 188 GLY B C 1
ATOM 3264 O O . GLY B 1 188 ? 28.163 20.825 50.981 1.00 15.14 188 GLY B O 1
ATOM 3265 N N . ALA B 1 189 ? 30.237 21.156 51.778 1.00 13.35 189 ALA B N 1
ATOM 3266 C CA . ALA B 1 189 ? 30.026 20.315 52.950 1.00 14.24 189 ALA B CA 1
ATOM 3267 C C . ALA B 1 189 ? 28.878 20.829 53.842 1.00 13.83 189 ALA B C 1
ATOM 3268 O O . ALA B 1 189 ? 28.098 20.045 54.356 1.00 12.41 189 ALA B O 1
ATOM 3270 N N . GLN B 1 190 ? 28.781 22.136 54.017 1.00 11.16 190 GLN B N 1
ATOM 3271 C CA . GLN B 1 190 ? 27.758 22.693 54.907 1.00 15.00 190 GLN B CA 1
ATOM 3272 C C . GLN B 1 190 ? 26.354 22.482 54.343 1.00 15.60 190 GLN B C 1
ATOM 3273 O O . GLN B 1 190 ? 25.395 22.219 55.076 1.00 16.96 190 GLN B O 1
ATOM 3279 N N . GLN B 1 191 ? 26.229 22.610 53.039 1.00 15.11 191 GLN B N 1
ATOM 3280 C CA . GLN B 1 191 ? 24.909 22.423 52.430 1.00 18.67 191 GLN B CA 1
ATOM 3281 C C . GLN B 1 191 ? 24.490 20.960 52.481 1.00 18.42 191 GLN B C 1
ATOM 3282 O O . GLN B 1 191 ? 23.306 20.651 52.467 1.00 18.40 191 GLN B O 1
ATOM 3288 N N . ALA B 1 192 ? 25.468 20.059 52.568 1.00 14.32 192 ALA B N 1
ATOM 3289 C CA . ALA B 1 192 ? 25.183 18.647 52.766 1.00 15.95 192 ALA B CA 1
ATOM 3290 C C . ALA B 1 192 ? 24.968 18.320 54.250 1.00 17.56 192 ALA B C 1
ATOM 3291 O O . ALA B 1 192 ? 24.726 17.167 54.613 1.00 19.36 192 ALA B O 1
ATOM 3293 N N . GLY B 1 193 ? 25.042 19.331 55.107 1.00 16.41 193 GLY B N 1
ATOM 3294 C CA . GLY B 1 193 ? 24.682 19.153 56.513 1.00 14.46 193 GLY B CA 1
ATOM 3295 C C . GLY B 1 193 ? 25.854 18.959 57.464 1.00 14.37 193 GLY B C 1
ATOM 3296 O O . GLY B 1 193 ? 25.670 18.747 58.661 1.00 18.12 193 GLY B O 1
ATOM 3297 N N . MET B 1 194 ? 27.070 19.034 56.940 1.00 13.52 194 MET B N 1
ATOM 3298 C CA . MET B 1 194 ? 28.248 18.715 57.740 1.00 14.93 194 MET B CA 1
ATOM 3299 C C . MET B 1 194 ? 28.784 20.003 58.337 1.00 17.82 194 MET B C 1
ATOM 3300 O O . MET B 1 194 ? 28.373 21.079 57.929 1.00 15.93 194 MET B O 1
ATOM 3305 N N . ARG B 1 195 ? 29.696 19.899 59.300 1.00 13.52 195 ARG B N 1
ATOM 3306 C CA . ARG B 1 195 ? 30.538 21.045 59.618 1.00 14.02 195 ARG B CA 1
ATOM 3307 C C . ARG B 1 195 ? 31.692 21.125 58.622 1.00 13.96 195 ARG B C 1
ATOM 3308 O O . ARG B 1 195 ? 32.054 20.118 57.966 1.00 13.73 195 ARG B O 1
ATOM 3316 N N . ALA B 1 196 ? 32.262 22.317 58.490 1.00 13.12 196 ALA B N 1
ATOM 3317 C CA . ALA B 1 196 ? 33.369 22.511 57.567 1.00 11.79 196 ALA B CA 1
ATOM 3318 C C . ALA B 1 196 ? 34.450 23.381 58.176 1.00 12.22 196 ALA B C 1
ATOM 3319 O O . ALA B 1 196 ? 34.170 24.459 58.721 1.00 12.39 196 ALA B O 1
ATOM 3321 N N . ILE B 1 197 ? 35.688 22.901 58.096 1.00 12.61 197 ILE B N 1
ATOM 3322 C CA . ILE B 1 197 ? 36.850 23.619 58.613 1.00 9.64 197 ILE B CA 1
ATOM 3323 C C . ILE B 1 197 ? 37.632 24.141 57.417 1.00 10.46 197 ILE B C 1
ATOM 3324 O O . ILE B 1 197 ? 38.026 23.381 56.522 1.00 10.89 197 ILE B O 1
ATOM 3329 N N . TRP B 1 198 ? 37.829 25.453 57.379 1.00 10.66 198 TRP B N 1
ATOM 3330 C CA . TRP B 1 198 ? 38.496 26.083 56.256 1.00 9.06 198 TRP B CA 1
ATOM 3331 C C . TRP B 1 198 ? 40.003 26.153 56.517 1.00 10.67 198 TRP B C 1
ATOM 3332 O O . TRP B 1 198 ? 40.433 26.734 57.496 1.00 13.25 198 TRP B O 1
ATOM 3343 N N . TYR B 1 199 ? 40.777 25.541 55.631 1.00 11.98 199 TYR B N 1
ATOM 3344 C CA . TYR B 1 199 ? 42.228 25.540 55.715 1.00 12.72 199 TYR B CA 1
ATOM 3345 C C . TYR B 1 199 ? 42.719 26.765 54.950 1.00 12.42 199 TYR B C 1
ATOM 3346 O O . TYR B 1 199 ? 42.584 26.827 53.738 1.00 14.38 199 TYR B O 1
ATOM 3355 N N . ASN B 1 200 ? 43.239 27.741 55.679 1.00 13.56 200 ASN B N 1
ATOM 3356 C CA . ASN B 1 200 ? 43.589 29.060 55.133 1.00 14.00 200 ASN B CA 1
ATOM 3357 C C . ASN B 1 200 ? 44.959 29.503 55.671 1.00 14.95 200 ASN B C 1
ATOM 3358 O O . ASN B 1 200 ? 45.051 30.457 56.443 1.00 15.46 200 ASN B O 1
ATOM 3363 N N . PRO B 1 201 ? 46.027 28.805 55.268 1.00 16.15 201 PRO B N 1
ATOM 3364 C CA . PRO B 1 201 ? 47.368 29.107 55.784 1.00 17.92 201 PRO B CA 1
ATOM 3365 C C . PRO B 1 201 ? 47.869 30.506 55.358 1.00 25.07 201 PRO B C 1
ATOM 3366 O O . PRO B 1 201 ? 48.716 31.087 56.050 1.00 19.49 201 PRO B O 1
ATOM 3370 N N . GLN B 1 202 ? 47.334 31.053 54.268 1.00 23.18 202 GLN B N 1
ATOM 3371 C CA . GLN B 1 202 ? 47.799 32.359 53.789 1.00 22.85 202 GLN B CA 1
ATOM 3372 C C . GLN B 1 202 ? 46.991 33.523 54.366 1.00 26.38 202 GLN B C 1
ATOM 3373 O O . GLN B 1 202 ? 47.253 34.691 54.062 1.00 27.59 202 GLN B O 1
ATOM 3379 N N . GLY B 1 203 ? 46.020 33.192 55.210 1.00 20.14 203 GLY B N 1
ATOM 3380 C CA . GLY B 1 203 ? 45.268 34.174 55.976 1.00 20.02 203 GLY B CA 1
ATOM 3381 C C . GLY B 1 203 ? 44.330 35.030 55.134 1.00 30.99 203 GLY B C 1
ATOM 3382 O O . GLY B 1 203 ? 44.028 36.177 55.495 1.00 27.64 203 GLY B O 1
ATOM 3383 N N . LYS B 1 204 ? 43.873 34.475 54.012 1.00 24.73 204 LYS B N 1
ATOM 3384 C CA . LYS B 1 204 ? 42.919 35.154 53.132 1.00 23.99 204 LYS B CA 1
ATOM 3385 C C . LYS B 1 204 ? 41.651 35.565 53.864 1.00 25.21 204 LYS B C 1
ATOM 3386 O O . LYS B 1 204 ? 41.301 34.987 54.888 1.00 26.50 204 LYS B O 1
ATOM 3392 N N . ALA B 1 205 ? 40.947 36.564 53.337 1.00 28.30 205 ALA B N 1
ATOM 3393 C CA . ALA B 1 205 ? 39.686 37.002 53.932 1.00 30.06 205 ALA B CA 1
ATOM 3394 C C . ALA B 1 205 ? 38.519 36.088 53.540 1.00 23.82 205 ALA B C 1
ATOM 3395 O O . ALA B 1 205 ? 38.474 35.560 52.435 1.00 26.52 205 ALA B O 1
ATOM 3397 N N . TRP B 1 206 ? 37.592 35.887 54.467 1.00 27.39 206 TRP B N 1
ATOM 3398 C CA . TRP B 1 206 ? 36.380 35.128 54.191 1.00 25.29 206 TRP B CA 1
ATOM 3399 C C . TRP B 1 206 ? 35.276 36.118 53.808 1.00 29.52 206 TRP B C 1
ATOM 3400 O O . TRP B 1 206 ? 35.120 37.134 54.471 1.00 31.33 206 TRP B O 1
ATOM 3411 N N . ASP B 1 207 ? 34.503 35.851 52.759 1.00 30.88 207 ASP B N 1
ATOM 3412 C CA . ASP B 1 207 ? 33.515 36.863 52.359 1.00 32.99 207 ASP B CA 1
ATOM 3413 C C . ASP B 1 207 ? 32.053 36.448 52.191 1.00 37.34 207 ASP B C 1
ATOM 3414 O O . ASP B 1 207 ? 31.226 37.281 51.817 1.00 42.65 207 ASP B O 1
ATOM 3419 N N . ALA B 1 208 ? 31.749 35.188 52.486 1.00 34.06 208 ALA B N 1
ATOM 3420 C CA . ALA B 1 208 ? 30.378 34.697 52.448 1.00 31.78 208 ALA B CA 1
ATOM 3421 C C . ALA B 1 208 ? 29.734 34.843 53.823 1.00 33.04 208 ALA B C 1
ATOM 3422 O O . ALA B 1 208 ? 30.412 34.766 54.847 1.00 30.30 208 ALA B O 1
ATOM 3424 N N . ASP B 1 209 ? 28.450 35.131 53.868 1.00 29.57 209 ASP B N 1
ATOM 3425 C CA . ASP B 1 209 ? 27.735 35.290 55.100 1.00 33.38 209 ASP B CA 1
ATOM 3426 C C . ASP B 1 209 ? 27.773 34.097 56.078 1.00 29.43 209 ASP B C 1
ATOM 3427 O O . ASP B 1 209 ? 27.876 34.319 57.243 1.00 27.72 209 ASP B O 1
ATOM 3432 N N . ARG B 1 210 ? 27.613 32.875 55.592 1.00 21.52 210 ARG B N 1
ATOM 3433 C CA . ARG B 1 210 ? 27.718 31.682 56.427 1.00 19.21 210 ARG B CA 1
ATOM 3434 C C . ARG B 1 210 ? 29.212 31.482 56.648 1.00 18.77 210 ARG B C 1
ATOM 3435 O O . ARG B 1 210 ? 29.974 31.443 55.700 1.00 20.84 210 ARG B O 1
ATOM 3443 N N . LEU B 1 211 ? 29.624 31.413 57.902 1.00 18.29 211 LEU B N 1
ATOM 3444 C CA . LEU B 1 211 ? 31.043 31.256 58.226 1.00 17.36 211 LEU B CA 1
ATOM 3445 C C . LEU B 1 211 ? 31.481 29.805 58.128 1.00 14.77 211 LEU B C 1
ATOM 3446 O O . LEU B 1 211 ? 30.662 28.895 58.299 1.00 16.31 211 LEU B O 1
ATOM 3451 N N . PRO B 1 212 ? 32.791 29.571 57.883 1.00 18.06 212 PRO B N 1
ATOM 3452 C CA . PRO B 1 212 ? 33.274 28.194 58.109 1.00 15.50 212 PRO B CA 1
ATOM 3453 C C . PRO B 1 212 ? 33.007 27.883 59.578 1.00 13.16 212 PRO B C 1
ATOM 3454 O O . PRO B 1 212 ? 33.003 28.814 60.398 1.00 12.52 212 PRO B O 1
ATOM 3458 N N . ASP B 1 213 ? 32.773 26.625 59.926 1.00 12.60 213 ASP B N 1
ATOM 3459 C CA . ASP B 1 213 ? 32.579 26.279 61.325 1.00 10.85 213 ASP B CA 1
ATOM 3460 C C . ASP B 1 213 ? 33.846 26.454 62.156 1.00 12.43 213 ASP B C 1
ATOM 3461 O O . ASP B 1 213 ? 33.772 26.613 63.379 1.00 15.23 213 ASP B O 1
ATOM 3466 N N . ALA B 1 214 ? 34.986 26.440 61.481 1.00 13.27 214 ALA B N 1
ATOM 3467 C CA . ALA B 1 214 ? 36.252 26.867 62.082 1.00 15.96 214 ALA B CA 1
ATOM 3468 C C . ALA B 1 214 ? 37.235 27.153 60.965 1.00 13.63 214 ALA B C 1
ATOM 3469 O O . ALA B 1 214 ? 37.033 26.728 59.831 1.00 12.92 214 ALA B O 1
ATOM 3471 N N . GLU B 1 215 ? 38.292 27.893 61.281 1.00 14.18 215 GLU B N 1
ATOM 3472 C CA . GLU B 1 215 ? 39.307 28.230 60.306 1.00 11.55 215 GLU B CA 1
ATOM 3473 C C . GLU B 1 215 ? 40.671 27.938 60.948 1.00 12.56 215 GLU B C 1
ATOM 3474 O O . GLU B 1 215 ? 40.890 28.274 62.112 1.00 12.41 215 GLU B O 1
ATOM 3480 N N . ILE B 1 216 ? 41.553 27.286 60.196 1.00 12.76 216 ILE B N 1
ATOM 3481 C CA . ILE B 1 216 ? 42.901 26.970 60.693 1.00 13.16 216 ILE B CA 1
ATOM 3482 C C . ILE B 1 216 ? 43.966 27.413 59.704 1.00 13.71 216 ILE B C 1
ATOM 3483 O O . ILE B 1 216 ? 43.698 27.642 58.526 1.00 14.24 216 ILE B O 1
ATOM 3488 N N . HIS B 1 217 ? 45.196 27.552 60.180 1.00 13.09 217 HIS B N 1
ATOM 3489 C CA . HIS B 1 217 ? 46.276 27.898 59.275 1.00 16.49 217 HIS B CA 1
ATOM 3490 C C . HIS B 1 217 ? 47.299 26.763 59.237 1.00 16.57 217 HIS B C 1
ATOM 3491 O O . HIS B 1 217 ? 48.227 26.769 58.437 1.00 14.47 217 HIS B O 1
ATOM 3498 N N . ASN B 1 218 ? 47.104 25.781 60.109 1.00 15.15 218 ASN B N 1
ATOM 3499 C CA . ASN B 1 218 ? 48.012 24.641 60.198 1.00 15.91 218 ASN B CA 1
ATOM 3500 C C . ASN B 1 218 ? 47.219 23.405 60.565 1.00 15.38 218 ASN B C 1
ATOM 3501 O O . ASN B 1 218 ? 46.388 23.444 61.470 1.00 13.42 218 ASN B O 1
ATOM 3506 N N . LEU B 1 219 ? 47.463 22.317 59.844 1.00 13.81 219 LEU B N 1
ATOM 3507 C CA . LEU B 1 219 ? 46.663 21.110 59.975 1.00 15.17 219 LEU B CA 1
ATOM 3508 C C . LEU B 1 219 ? 46.735 20.520 61.400 1.00 15.03 219 LEU B C 1
ATOM 3509 O O . LEU B 1 219 ? 45.792 19.900 61.874 1.00 13.00 219 LEU B O 1
ATOM 3514 N N . SER B 1 220 ? 47.844 20.727 62.100 1.00 12.53 220 SER B N 1
ATOM 3515 C CA . SER B 1 220 ? 47.949 20.190 63.452 1.00 15.69 220 SER B CA 1
ATOM 3516 C C . SER B 1 220 ? 47.056 20.916 64.479 1.00 15.55 220 SER B C 1
ATOM 3517 O O . SER B 1 220 ? 47.000 20.513 65.653 1.00 13.22 220 SER B O 1
ATOM 3520 N N . GLN B 1 221 ? 46.345 21.967 64.051 1.00 13.52 221 GLN B N 1
ATOM 3521 C CA . GLN B 1 221 ? 45.266 22.536 64.873 1.00 14.31 221 GLN B CA 1
ATOM 3522 C C . GLN B 1 221 ? 44.014 21.644 64.874 1.00 15.58 221 GLN B C 1
ATOM 3523 O O . GLN B 1 221 ? 43.113 21.840 65.691 1.00 13.15 221 GLN B O 1
ATOM 3529 N N . LEU B 1 222 ? 43.942 20.682 63.965 1.00 11.39 222 LEU B N 1
ATOM 3530 C CA . LEU B 1 222 ? 42.707 19.886 63.861 1.00 11.84 222 LEU B CA 1
ATOM 3531 C C . LEU B 1 222 ? 42.247 19.202 65.156 1.00 13.38 222 LEU B C 1
ATOM 3532 O O . LEU B 1 222 ? 41.080 19.310 65.526 1.00 14.58 222 LEU B O 1
ATOM 3537 N N . PRO B 1 223 ? 43.157 18.507 65.864 1.00 11.19 223 PRO B N 1
ATOM 3538 C CA . PRO B 1 223 ? 42.710 17.815 67.080 1.00 16.03 223 PRO B CA 1
ATOM 3539 C C . PRO B 1 223 ? 42.036 18.753 68.105 1.00 15.99 223 PRO B C 1
ATOM 3540 O O . PRO B 1 223 ? 41.009 18.389 68.692 1.00 13.51 223 PRO B O 1
ATOM 3544 N N . GLU B 1 224 ? 42.588 19.945 68.312 1.00 15.35 224 GLU B N 1
ATOM 3545 C CA . GLU B 1 224 ? 41.985 20.864 69.284 1.00 15.20 224 GLU B CA 1
ATOM 3546 C C . GLU B 1 224 ? 40.665 21.418 68.743 1.00 15.29 224 GLU B C 1
ATOM 3547 O O . GLU B 1 224 ? 39.692 21.546 69.491 1.00 14.83 224 GLU B O 1
ATOM 3553 N N . VAL B 1 225 ? 40.621 21.696 67.442 1.00 13.15 225 VAL B N 1
ATOM 3554 C CA . VAL B 1 225 ? 39.405 22.240 66.836 1.00 16.28 225 VAL B CA 1
ATOM 3555 C C . VAL B 1 225 ? 38.264 21.234 66.937 1.00 14.21 225 VAL B C 1
ATOM 3556 O O . VAL B 1 225 ? 37.165 21.586 67.319 1.00 14.88 225 VAL B O 1
ATOM 3560 N N . LEU B 1 226 ? 38.532 19.985 66.575 1.00 10.93 226 LEU B N 1
ATOM 3561 C CA . LEU B 1 226 ? 37.515 18.928 66.618 1.00 13.25 226 LEU B CA 1
ATOM 3562 C C . LEU B 1 226 ? 37.030 18.604 68.043 1.00 16.62 226 LEU B C 1
ATOM 3563 O O . LEU B 1 226 ? 35.869 18.249 68.257 1.00 15.82 226 LEU B O 1
ATOM 3568 N N . ALA B 1 227 ? 37.918 18.743 69.023 1.00 14.63 227 ALA B N 1
ATOM 3569 C CA . ALA B 1 227 ? 37.554 18.512 70.416 1.00 17.13 227 ALA B CA 1
ATOM 3570 C C . ALA B 1 227 ? 36.477 19.504 70.898 1.00 20.70 227 ALA B C 1
ATOM 3571 O O . ALA B 1 227 ? 35.757 19.221 71.849 1.00 19.26 227 ALA B O 1
ATOM 3573 N N . ARG B 1 228 ? 36.375 20.655 70.236 1.00 19.41 228 ARG B N 1
ATOM 3574 C CA . ARG B 1 228 ? 35.321 21.630 70.526 1.00 20.71 228 ARG B CA 1
ATOM 3575 C C . ARG B 1 228 ? 33.922 21.028 70.379 1.00 20.27 228 ARG B C 1
ATOM 3576 O O . ARG B 1 228 ? 32.988 21.447 71.064 1.00 19.71 228 ARG B O 1
ATOM 3584 N N . TRP B 1 229 ? 33.785 20.059 69.480 1.00 15.36 229 TRP B N 1
ATOM 3585 C CA . TRP B 1 229 ? 32.474 19.531 69.092 1.00 18.31 229 TRP B CA 1
ATOM 3586 C C . TRP B 1 229 ? 32.260 18.119 69.620 1.00 24.43 229 TRP B C 1
ATOM 3587 O O . TRP B 1 229 ? 31.336 17.415 69.201 1.00 21.19 229 TRP B O 1
ATOM 3598 N N . ALA B 1 230 ? 33.136 17.697 70.525 1.00 22.43 230 ALA B N 1
ATOM 3599 C CA . ALA B 1 230 ? 33.041 16.355 71.087 1.00 28.07 230 ALA B CA 1
ATOM 3600 C C . ALA B 1 230 ? 31.776 16.209 71.952 1.00 34.47 230 ALA B C 1
ATOM 3601 O O . ALA B 1 230 ? 31.101 15.171 71.949 1.00 34.00 230 ALA B O 1
#

CATH classification: 3.40.50.1000 (+1 more: 1.20.120.1600)

Radius of gyration: 26.29 Å; Cα contacts (8 Å, |Δi|>4): 790; chains: 2; bounding box: 36×45×84 Å

Solvent-accessible surface area: 21738 Å² total; per-residue (Å²): 134,5,103,0,0,0,0,11,0,27,54,0,0,0,80,35,33,81,7,24,45,38,0,30,28,36,15,154,81,56,18,70,123,82,0,98,63,33,28,110,48,0,38,24,62,44,22,109,28,27,37,90,3,50,115,127,51,80,51,10,133,31,65,32,12,24,1,34,72,106,9,7,27,36,10,0,58,98,33,61,32,105,65,122,78,0,75,70,5,0,56,87,0,2,96,46,8,24,108,12,9,10,98,19,144,55,37,121,39,0,74,64,3,2,86,91,2,43,163,97,32,50,4,0,1,3,6,57,22,29,7,47,4,148,110,26,73,5,37,145,50,22,75,18,22,5,29,3,50,114,53,42,47,4,12,65,53,61,38,2,0,72,37,0,14,139,120,19,163,38,110,24,82,13,0,0,0,0,0,37,74,64,54,38,2,0,43,2,0,11,140,12,45,4,89,0,0,6,6,6,62,130,59,110,97,52,146,55,156,128,125,16,52,9,96,2,117,48,1,60,44,0,39,103,1,2,69,162,47,98,103,3,110,0,0,0,0,12,1,29,46,0,0,0,78,14,28,90,7,16,46,38,0,26,30,36,21,140,90,51,13,68,130,72,0,97,61,34,26,108,46,12,35,32,38,40,16,109,15,18,46,110,4,34,123,125,48,82,49,17,124,39,63,39,14,25,2,47,74,98,10,8,31,43,13,0,62,98,36,66,43,90,60,115,73,0,76,87,18,0,58,75,0,0,92,44,4,24,110,11,8,11,108,26,155,50,34,122,38,0,79,66,2,0,99,85,2,48,170,94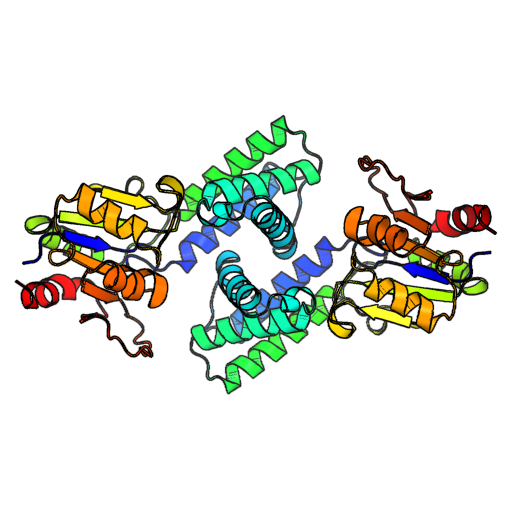,24,57,3,0,0,2,7,56,21,31,8,42,6,188,108,26,66,4,37,148,44,18,75,18,52,5,29,4,49,124,61,35,45,2,11,68,54,61,33,4,0,96,34,0,14,153,119,25,185,32,113,21,84,17,0,0,0,0,0,41,77,62,56,38,2,0,42,2,0,10,133,14,42,5,90,0,0,7,6,6,65,137,59,116,92,52,141,56,149,126,121,17,53,9,92,3,117,46,0,66,42,0,42,114,1,0,66,156,45,90